Protein AF-0000000071011380 (afdb_homodimer)

InterPro domains:
  IPR033481 Cell fusion protein Dni1/Fig1 [PF12351] (85-267)
  IPR033481 Cell fusion protein Dni1/Fig1 [PTHR28092] (10-277)

Solvent-accessible surface area (backbone atoms only — not comparable to full-atom values): 27184 Å² total; per-residue (Å²): 117,67,64,65,55,49,47,67,62,51,52,58,53,60,52,39,51,55,49,43,38,50,42,44,50,48,22,42,48,31,47,49,52,44,45,54,6,8,30,76,52,95,74,28,56,65,25,18,43,37,34,42,26,57,38,84,52,87,57,70,57,75,91,46,73,26,50,56,25,60,63,44,33,57,53,45,36,59,58,40,38,48,89,58,26,38,51,36,32,32,31,22,16,73,54,15,29,29,38,30,33,66,87,64,53,71,50,48,38,70,44,51,41,59,54,33,46,51,56,61,66,54,50,62,91,62,58,53,58,34,37,30,27,79,22,54,57,35,44,40,43,47,45,38,70,71,62,54,72,63,65,41,47,55,49,17,43,52,32,38,49,53,22,40,54,44,51,68,65,44,55,54,79,38,75,39,67,42,94,86,66,48,70,40,72,48,69,53,70,55,53,67,64,51,52,49,50,28,33,53,26,22,43,49,18,20,51,33,30,41,53,34,42,52,51,48,52,48,38,30,51,31,40,28,54,44,47,24,54,68,33,47,42,32,32,44,47,42,60,27,60,55,31,49,50,30,41,54,50,22,28,49,35,30,42,50,46,23,51,52,43,49,51,51,54,52,50,53,55,51,52,53,56,62,68,74,102,120,67,63,65,57,49,49,67,63,51,54,58,51,60,53,38,50,54,49,43,40,49,41,45,50,49,22,43,49,31,48,50,52,45,45,56,6,8,29,75,52,94,73,28,56,65,24,16,43,35,34,42,25,58,38,84,52,86,57,70,58,76,90,45,74,26,50,54,26,62,63,43,33,58,53,46,36,57,57,39,38,48,89,52,27,31,51,36,32,32,31,22,16,73,53,15,30,29,39,28,32,65,87,64,53,72,51,48,38,69,45,51,42,60,55,32,46,52,56,61,66,53,52,62,64,67,57,52,57,30,28,31,25,80,22,53,57,35,45,39,44,48,46,38,69,71,62,53,72,64,64,40,46,56,50,16,43,51,32,37,48,52,22,42,54,43,52,68,62,43,55,55,80,40,75,38,65,41,97,85,64,48,69,39,73,50,69,53,69,53,55,68,66,51,52,50,49,26,33,53,26,22,43,50,17,21,50,33,31,42,52,34,44,52,51,48,51,48,38,30,51,29,41,28,53,44,48,24,54,70,34,49,42,33,31,44,49,42,61,28,60,54,32,49,52,31,40,54,50,21,29,51,34,28,43,48,44,23,50,53,44,49,50,50,54,52,52,52,55,51,51,52,56,62,69,75,102

Secondary structure (DSSP, 8-state):
-HHHHHHHHHHHHHHHHHHHHHHHHHHHHHHHHHHT-SSSSTTGGG--SEEEEE--S-------TT-S-THHHHHHHHHH-GGG-SEEEEEE-SS-EEEEETTS-EEEES-HHHHHHHHHHT--SS-HHHHSTT-HHHHHHHIIIII---HHHHHHHHHHHHHHHHHHTSPP-EEEE-TTS-EEEE-----HHHHHHHHHHHHHHHHHHHHHHHHHHHHHHHHHHHHHHHTTTSEEEEE-HHHHHHHHHHHHHHHHHHHHHHHHHHHHHHHHHHHH-/-HHHHHHHHHHHHHHHHHHHHHHHHHHHHHHHHHHT-SSSSTTGGG--SEEEEE--S-------TT-S-THHHHHHHHHH-GGG-SEEEEEE-SS-EEEEETTS-EEEES-HHHHHHHHHHT-TTS-HHHHSTT-HHHHHHHIIIII---HHHHHHHHHHHHHHHHHHTSPP-EEEE-TTS-EEEE-----HHHHHHHHHHHHHHHHHHHHHHHHHHHHHHHHHHHHHHHTTTSEEEEE-HHHHHHHHHHHHHHHHHHHHHHHHHHHHHHHHHHHH-

Sequence (554 aa):
MGIRSSLTRFVPFIAYHHILMGVCTVAIILLSVLLAGCTSSNGMNNIYLVSLKYRNASTSTPSDPSLINPSIAEKVYNLSQPRNTTIQEVRAGYMGLCLTRSDGAQFCSSNAAALASMVKDQGLQGSNDTADPLNLIWIAKNFKETIVFDGLIFIAVAVAFICFLALATFPGWHEEVDEDGSEREVKPFPSRRVSQAALGMSTLGFIFALISILWQHINSSAAGTMSESLTYGAIESHVGTAAMVLGWAAVVCLGVVALALLVMIMSISLLRQLTEEMGIRSSLTRFVPFIAYHHILMGVCTVAIILLSVLLAGCTSSNGMNNIYLVSLKYRNASTSTPSDPSLINPSIAEKVYNLSQPRNTTIQEVRAGYMGLCLTRSDGAQFCSSNAAALASMVKDQGLQGSNDTADPLNLIWIAKNFKETIVFDGLIFIAVAVAFICFLALATFPGWHEEVDEDGSEREVKPFPSRRVSQAALGMSTLGFIFALISILWQHINSSAAGTMSESLTYGAIESHVGTAAMVLGWAAVVCLGVVALALLVMIMSISLLRQLTEE

Radius of gyration: 30.61 Å; Cα contacts (8 Å, |Δi|>4): 986; chains: 2; bounding box: 74×85×57 Å

Organism: Aspergillus flavus (strain ATCC 200026 / FGSC A1120 / IAM 13836 / NRRL 3357 / JCM 12722 / SRRC 167) (NCBI:txid332952)

Nearest PDB structures (foldseek):
  4p79-assembly1_A  TM=5.965E-01  e=1.618E-02  Mus musculus
  8seo-assembly1_B  TM=4.512E-01  e=7.311E+00  Oryctolagus cuniculus
  8sez-assembly1_A  TM=2.999E-01  e=4.074E+00  Oryctolagus cuniculus
  8sew-assembly1_A  TM=3.075E-01  e=5.605E+00  Oryctolagus cuniculus
  8sev-assembly1_A  TM=5.786E-01  e=3.264E+00  Oryctolagus cuniculus

Structure (mmCIF, N/CA/C/O backbone):
data_AF-0000000071011380-model_v1
#
loop_
_entity.id
_entity.type
_entity.pdbx_description
1 polymer 'Ca2+ regulator and membrane fusion protein Fig1-domain-containing protein'
#
loop_
_atom_site.group_PDB
_atom_site.id
_atom_site.type_symbol
_atom_site.label_atom_id
_atom_site.label_alt_id
_atom_site.label_comp_id
_atom_site.label_asym_id
_atom_site.label_entity_id
_atom_site.label_seq_id
_atom_site.pdbx_PDB_ins_code
_atom_site.Cartn_x
_atom_site.Cartn_y
_atom_site.Cartn_z
_atom_site.occupancy
_atom_site.B_iso_or_equiv
_atom_site.auth_seq_id
_atom_site.auth_comp_id
_atom_site.auth_asym_id
_atom_site.auth_atom_id
_atom_site.pdbx_PDB_model_num
ATOM 1 N N . MET A 1 1 ? 37.75 38.375 27.641 1 34.12 1 MET A N 1
ATOM 2 C CA . MET A 1 1 ? 37.031 37.25 28.234 1 34.12 1 MET A CA 1
ATOM 3 C C . MET A 1 1 ? 35.594 37.156 27.672 1 34.12 1 MET A C 1
ATOM 5 O O . MET A 1 1 ? 34.938 36.156 27.844 1 34.12 1 MET A O 1
ATOM 9 N N . GLY A 1 2 ? 34.969 38.375 27.297 1 40.47 2 GLY A N 1
ATOM 10 C CA . GLY A 1 2 ? 33.594 38.438 26.797 1 40.47 2 GLY A CA 1
ATOM 11 C C . GLY A 1 2 ? 33.438 37.844 25.406 1 40.47 2 GLY A C 1
ATOM 12 O O . GLY A 1 2 ? 32.375 37.344 25.062 1 40.47 2 GLY A O 1
ATOM 13 N N . ILE A 1 3 ? 34.438 38.125 24.609 1 48.31 3 ILE A N 1
ATOM 14 C CA . ILE A 1 3 ? 34.344 37.688 23.219 1 48.31 3 ILE A CA 1
ATOM 15 C C . ILE A 1 3 ? 34.438 36.156 23.156 1 48.31 3 ILE A C 1
ATOM 17 O O . ILE A 1 3 ? 33.844 35.531 22.266 1 48.31 3 ILE A O 1
ATOM 21 N N . ARG A 1 4 ? 35.344 35.531 23.922 1 50.78 4 ARG A N 1
ATOM 22 C CA . ARG A 1 4 ? 35.469 34.094 23.922 1 50.78 4 ARG A CA 1
ATOM 23 C C . ARG A 1 4 ? 34.188 33.406 24.375 1 50.78 4 ARG A C 1
ATOM 25 O O . ARG A 1 4 ? 33.844 32.344 23.906 1 50.78 4 ARG A O 1
ATOM 32 N N . SER A 1 5 ? 33.469 34.031 25.312 1 46.94 5 SER A N 1
ATOM 33 C CA . SER A 1 5 ? 32.219 33.469 25.797 1 46.94 5 SER A CA 1
ATOM 34 C C . SER A 1 5 ? 31.109 33.594 24.75 1 46.94 5 SER A C 1
ATOM 36 O O . SER A 1 5 ? 30.25 32.688 24.641 1 46.94 5 SER A O 1
ATOM 38 N N . SER A 1 6 ? 31.109 34.656 24.031 1 41.19 6 SER A N 1
ATOM 39 C CA . SER A 1 6 ? 30.062 34.812 23.031 1 41.19 6 SER A CA 1
ATOM 40 C C . SER A 1 6 ? 30.328 33.938 21.812 1 41.19 6 SER A C 1
ATOM 42 O O . SER A 1 6 ? 29.391 33.438 21.188 1 41.19 6 SER 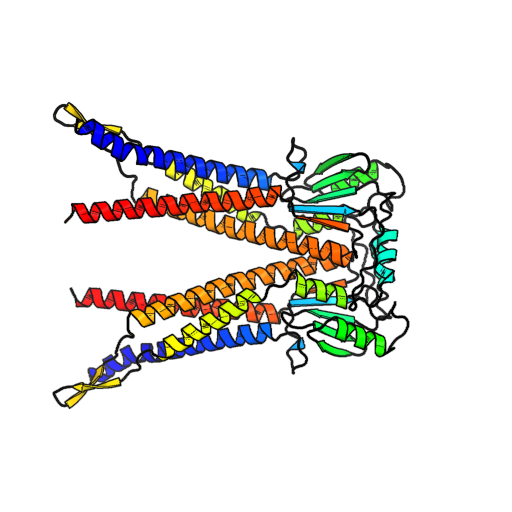A O 1
ATOM 44 N N . LEU A 1 7 ? 31.562 33.844 21.422 1 46 7 LEU A N 1
ATOM 45 C CA . LEU A 1 7 ? 31.906 32.969 20.312 1 46 7 LEU A CA 1
ATOM 46 C C . LEU A 1 7 ? 31.484 31.516 20.625 1 46 7 LEU A C 1
ATOM 48 O O . LEU A 1 7 ? 31.047 30.797 19.719 1 46 7 LEU A O 1
ATOM 52 N N . THR A 1 8 ? 31.844 31.094 21.812 1 48.5 8 THR A N 1
ATOM 53 C CA . THR A 1 8 ? 31.484 29.734 22.188 1 48.5 8 THR A CA 1
ATOM 54 C C . THR A 1 8 ? 29.969 29.531 22.125 1 48.5 8 THR A C 1
ATOM 56 O O . THR A 1 8 ? 29.484 28.406 22.062 1 48.5 8 THR A O 1
ATOM 59 N N . ARG A 1 9 ? 29.234 30.625 22.297 1 45.84 9 ARG A N 1
ATOM 60 C CA . ARG A 1 9 ? 27.797 30.438 22.281 1 45.84 9 ARG A CA 1
ATOM 61 C C . ARG A 1 9 ? 27.266 30.375 20.859 1 45.84 9 ARG A C 1
ATOM 63 O O . ARG A 1 9 ? 26.172 29.844 20.625 1 45.84 9 ARG A O 1
ATOM 70 N N . PHE A 1 10 ? 27.797 31.109 19.922 1 44.56 10 PHE A N 1
ATOM 71 C CA . PHE A 1 10 ? 27.266 31.203 18.562 1 44.56 10 PHE A CA 1
ATOM 72 C C . PHE A 1 10 ? 27.859 30.109 17.672 1 44.56 10 PHE A C 1
ATOM 74 O O . PHE A 1 10 ? 27.375 29.859 16.578 1 44.56 10 PHE A O 1
ATOM 81 N N . VAL A 1 11 ? 29.078 29.594 17.922 1 49.25 11 VAL A N 1
ATOM 82 C CA . VAL A 1 11 ? 29.766 28.469 17.281 1 49.25 11 VAL A CA 1
ATOM 83 C C . VAL A 1 11 ? 28.781 27.328 17.062 1 49.25 11 VAL A C 1
ATOM 85 O O . VAL A 1 11 ? 28.875 26.609 16.062 1 49.25 11 VAL A O 1
ATOM 88 N N . PRO A 1 12 ? 27.859 27.203 17.812 1 49.16 12 PRO A N 1
ATOM 89 C CA . PRO A 1 12 ? 26.984 26.047 17.609 1 49.16 12 PRO A CA 1
ATOM 90 C C . PRO A 1 12 ? 26.062 26.203 16.406 1 49.16 12 PRO A C 1
ATOM 92 O O . PRO A 1 12 ? 25.688 25.203 15.781 1 49.16 12 PRO A O 1
ATOM 95 N N . PHE A 1 13 ? 25.797 27.516 15.992 1 53 13 PHE A N 1
ATOM 96 C CA . PHE A 1 13 ? 24.859 27.609 14.891 1 53 13 PHE A CA 1
ATOM 97 C C . PHE A 1 13 ? 25.531 27.312 13.562 1 53 13 PHE A C 1
ATOM 99 O O . PHE A 1 13 ? 24.922 26.766 12.648 1 53 13 PHE A O 1
ATOM 106 N N . ILE A 1 14 ? 26.859 27.984 13.281 1 54.72 14 ILE A N 1
ATOM 107 C CA . ILE A 1 14 ? 27.594 27.688 12.062 1 54.72 14 ILE A CA 1
ATOM 108 C C . ILE A 1 14 ? 27.688 26.172 11.867 1 54.72 14 ILE A C 1
ATOM 110 O O . ILE A 1 14 ? 27.469 25.672 10.766 1 54.72 14 ILE A O 1
ATOM 114 N N . ALA A 1 15 ? 27.938 25.703 12.891 1 67.75 15 ALA A N 1
ATOM 115 C CA . ALA A 1 15 ? 28.078 24.25 12.914 1 67.75 15 ALA A CA 1
ATOM 116 C C . ALA A 1 15 ? 26.719 23.578 12.695 1 67.75 15 ALA A C 1
ATOM 118 O O . ALA A 1 15 ? 26.656 22.516 12.078 1 67.75 15 ALA A O 1
ATOM 119 N N . TYR A 1 16 ? 25.781 24.609 12.742 1 78.5 16 TYR A N 1
ATOM 120 C CA . TYR A 1 16 ? 24.453 24 12.719 1 78.5 16 TYR A CA 1
ATOM 121 C C . TYR A 1 16 ? 23.984 23.766 11.289 1 78.5 16 TYR A C 1
ATOM 123 O O . TYR A 1 16 ? 23.547 22.656 10.945 1 78.5 16 TYR A O 1
ATOM 131 N N . HIS A 1 17 ? 24.266 24.797 10.422 1 83.56 17 HIS A N 1
ATOM 132 C CA . HIS A 1 17 ? 23.75 24.609 9.07 1 83.56 17 HIS A CA 1
ATOM 133 C C . HIS A 1 17 ? 24.594 23.609 8.281 1 83.56 17 HIS A C 1
ATOM 135 O O . HIS A 1 17 ? 24.078 22.906 7.414 1 83.56 17 HIS A O 1
ATOM 141 N N . HIS A 1 18 ? 25.859 23.562 8.625 1 88.69 18 HIS A N 1
ATOM 142 C CA . HIS A 1 18 ? 26.688 22.562 7.957 1 88.69 18 HIS A CA 1
ATOM 143 C C . HIS A 1 18 ? 26.266 21.156 8.344 1 88.69 18 HIS A C 1
ATOM 145 O O . HIS A 1 18 ? 26.312 20.234 7.523 1 88.69 18 HIS A O 1
ATOM 151 N N . ILE A 1 19 ? 25.922 21.016 9.547 1 92.56 19 ILE A N 1
ATOM 152 C CA . ILE A 1 19 ? 25.422 19.719 9.992 1 92.56 19 ILE A CA 1
ATOM 153 C C . ILE A 1 19 ? 24.141 19.391 9.234 1 92.56 19 ILE A C 1
ATOM 155 O O . ILE A 1 19 ? 23.969 18.266 8.766 1 92.56 19 ILE A O 1
ATOM 159 N N . LEU A 1 20 ? 23.266 20.328 9.023 1 94.75 20 LEU A N 1
ATOM 160 C CA . LEU A 1 20 ? 22 20.109 8.312 1 94.75 20 LEU A CA 1
ATOM 161 C C . LEU A 1 20 ? 22.266 19.781 6.844 1 94.75 20 LEU A C 1
ATOM 163 O O . LEU A 1 20 ? 21.594 18.938 6.258 1 94.75 20 LEU A O 1
ATOM 167 N N . MET A 1 21 ? 23.172 20.469 6.312 1 95.69 21 MET A N 1
ATOM 168 C CA . MET A 1 21 ? 23.562 20.156 4.938 1 95.69 21 MET A CA 1
ATOM 169 C C . MET A 1 21 ? 24.062 18.719 4.816 1 95.69 21 MET A C 1
ATOM 171 O O . MET A 1 21 ? 23.734 18.031 3.852 1 95.69 21 MET A O 1
ATOM 175 N N . GLY A 1 22 ? 24.875 18.375 5.797 1 96.94 22 GLY A N 1
ATOM 176 C CA . GLY A 1 22 ? 25.359 17 5.809 1 96.94 22 GLY A CA 1
ATOM 177 C C . GLY A 1 22 ? 24.234 15.977 5.863 1 96.94 22 GLY A C 1
ATOM 178 O O . GLY A 1 22 ? 24.25 15 5.121 1 96.94 22 GLY A O 1
ATOM 179 N N . VAL A 1 23 ? 23.297 16.172 6.73 1 98 23 VAL A N 1
ATOM 180 C CA . VAL A 1 23 ? 22.172 15.25 6.875 1 98 23 VAL A CA 1
ATOM 181 C C . VAL A 1 23 ? 21.359 15.227 5.582 1 98 23 VAL A C 1
ATOM 183 O O . VAL A 1 23 ? 20.922 14.164 5.141 1 98 23 VAL A O 1
ATOM 186 N N . CYS A 1 24 ? 21.172 16.328 4.984 1 97.75 24 CYS A N 1
ATOM 187 C CA . CYS A 1 24 ? 20.484 16.422 3.707 1 97.75 24 CYS A CA 1
ATOM 188 C C . CYS A 1 24 ? 21.203 15.609 2.635 1 97.75 24 CYS A C 1
ATOM 190 O O . CYS A 1 24 ? 20.562 14.891 1.862 1 97.75 24 CYS A O 1
ATOM 192 N N . THR A 1 25 ? 22.469 15.812 2.6 1 98.19 25 THR A N 1
ATOM 193 C CA . THR A 1 25 ? 23.281 15.078 1.626 1 98.19 25 THR A CA 1
ATOM 194 C C . THR A 1 25 ? 23.141 13.57 1.834 1 98.19 25 THR A C 1
ATOM 196 O O . THR A 1 25 ? 23.016 12.82 0.868 1 98.19 25 THR A O 1
ATOM 199 N N . VAL A 1 26 ? 23.125 13.18 3.059 1 98.62 26 VAL A N 1
ATOM 200 C CA . VAL A 1 26 ? 22.969 11.766 3.367 1 98.62 26 VAL A CA 1
ATOM 201 C C . VAL A 1 26 ? 21.609 11.273 2.865 1 98.62 26 VAL A C 1
ATOM 203 O O . VAL A 1 26 ? 21.516 10.211 2.244 1 98.62 26 VAL A O 1
ATOM 206 N N . ALA A 1 27 ? 20.578 12 3.096 1 98.81 27 ALA A N 1
ATOM 207 C CA . ALA A 1 27 ? 19.25 11.617 2.637 1 98.81 27 ALA A CA 1
ATOM 208 C C . ALA A 1 27 ? 19.203 11.477 1.117 1 98.81 27 ALA A C 1
ATOM 210 O O . ALA A 1 27 ? 18.641 10.516 0.593 1 98.81 27 ALA A O 1
ATOM 211 N N . ILE A 1 28 ? 19.844 12.391 0.446 1 98.81 28 ILE A N 1
ATOM 212 C CA . ILE A 1 28 ? 19.875 12.375 -1.012 1 98.81 28 ILE A CA 1
ATOM 213 C C . ILE A 1 28 ? 20.609 11.125 -1.493 1 98.81 28 ILE A C 1
ATOM 215 O O . ILE A 1 28 ? 20.141 10.438 -2.41 1 98.81 28 ILE A O 1
ATOM 219 N N . ILE A 1 29 ? 21.672 10.844 -0.841 1 98.62 29 ILE A N 1
ATOM 220 C CA . ILE A 1 29 ? 22.469 9.672 -1.221 1 98.62 29 ILE A CA 1
ATOM 221 C C . ILE A 1 29 ? 21.656 8.406 -0.963 1 98.62 29 ILE A C 1
ATOM 223 O O . ILE A 1 29 ? 21.609 7.516 -1.815 1 98.62 29 ILE A O 1
ATOM 227 N N . LEU A 1 30 ? 21.047 8.297 0.176 1 98.75 30 LEU A N 1
ATOM 228 C CA . LEU A 1 30 ? 20.266 7.117 0.527 1 98.75 30 LEU A CA 1
ATOM 229 C C . LEU A 1 30 ? 19.156 6.875 -0.49 1 98.75 30 LEU A C 1
ATOM 231 O O . LEU A 1 30 ? 18.984 5.754 -0.971 1 98.75 30 LEU A O 1
ATOM 235 N N . LEU A 1 31 ? 18.438 7.898 -0.883 1 98.75 31 LEU A N 1
ATOM 236 C CA . LEU A 1 31 ? 17.344 7.758 -1.839 1 98.75 31 LEU A CA 1
ATOM 237 C C . LEU A 1 31 ? 17.875 7.434 -3.23 1 98.75 31 LEU A C 1
ATOM 239 O O . LEU A 1 31 ? 17.266 6.66 -3.969 1 98.75 31 LEU A O 1
ATOM 243 N N . SER A 1 32 ? 19.031 8.023 -3.574 1 98 32 SER A N 1
ATOM 244 C CA . SER A 1 32 ? 19.609 7.758 -4.883 1 98 32 SER A CA 1
ATOM 245 C C . SER A 1 32 ? 20.094 6.316 -4.988 1 98 32 SER A C 1
ATOM 247 O O . SER A 1 32 ? 19.922 5.668 -6.023 1 98 32 SER A O 1
ATOM 249 N N . VAL A 1 33 ? 20.734 5.848 -3.953 1 97.31 33 VAL A N 1
ATOM 250 C CA . VAL A 1 33 ? 21.188 4.461 -3.918 1 97.31 33 VAL A CA 1
ATOM 251 C C . VAL A 1 33 ? 19.984 3.521 -3.947 1 97.31 33 VAL A C 1
ATOM 253 O O . VAL A 1 33 ? 20.016 2.488 -4.625 1 97.31 33 VAL A O 1
ATOM 256 N N . LEU A 1 34 ? 18.922 3.844 -3.232 1 98.12 34 LEU A N 1
ATOM 257 C CA . LEU A 1 34 ? 17.688 3.059 -3.252 1 98.12 34 LEU A CA 1
ATOM 258 C C . LEU A 1 34 ? 17.125 2.955 -4.668 1 98.12 34 LEU A C 1
ATOM 260 O O . LEU A 1 34 ? 16.766 1.868 -5.117 1 98.12 34 LEU A O 1
ATOM 264 N N . LEU A 1 35 ? 17.125 4.062 -5.422 1 97.25 35 LEU A N 1
ATOM 265 C CA . LEU A 1 35 ? 16.625 4.102 -6.789 1 97.25 35 LEU A CA 1
ATOM 266 C C . LEU A 1 35 ? 17.484 3.244 -7.711 1 97.25 35 LEU A C 1
ATOM 268 O O . LEU A 1 35 ? 16.969 2.561 -8.594 1 9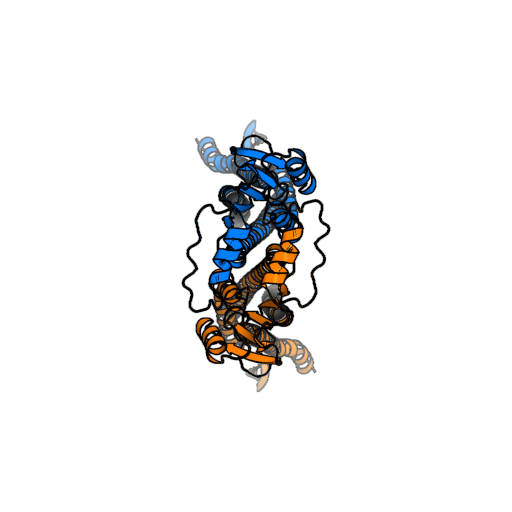7.25 35 LEU A O 1
ATOM 272 N N . ALA A 1 36 ? 18.75 3.266 -7.445 1 95.38 36 ALA A N 1
ATOM 273 C CA . ALA A 1 36 ? 19.703 2.582 -8.312 1 95.38 36 ALA A CA 1
ATOM 274 C C . ALA A 1 36 ? 19.844 1.111 -7.93 1 95.38 36 ALA A C 1
ATOM 276 O O . ALA A 1 36 ? 20.688 0.396 -8.477 1 95.38 36 ALA A O 1
ATOM 277 N N . GLY A 1 37 ? 19.047 0.656 -6.988 1 95.44 37 GLY A N 1
ATOM 278 C CA . GLY A 1 37 ? 19.172 -0.726 -6.555 1 95.44 37 GLY A CA 1
ATOM 279 C C . GLY A 1 37 ? 18.828 -1.726 -7.641 1 95.44 37 GLY A C 1
ATOM 280 O O . GLY A 1 37 ? 18.203 -1.367 -8.648 1 95.44 37 GLY A O 1
ATOM 281 N N . CYS A 1 38 ? 19.297 -2.965 -7.383 1 95.31 38 CYS A N 1
ATOM 282 C CA . CYS A 1 38 ? 19.031 -4.109 -8.25 1 95.31 38 CYS A CA 1
ATOM 283 C C . CYS A 1 38 ? 19.672 -3.906 -9.625 1 95.31 38 CYS A C 1
ATOM 285 O O . CYS A 1 38 ? 19 -4.059 -10.648 1 95.31 38 CYS A O 1
ATOM 287 N N . THR A 1 39 ? 20.938 -3.414 -9.633 1 93.19 39 THR A N 1
ATOM 288 C CA . THR A 1 39 ? 21.766 -3.254 -10.828 1 93.19 39 THR A CA 1
ATOM 289 C C . THR A 1 39 ? 23.062 -4.059 -10.703 1 93.19 39 THR A C 1
ATOM 291 O O . THR A 1 39 ? 23.328 -4.648 -9.656 1 93.19 39 THR A O 1
ATOM 294 N N . SER A 1 40 ? 23.797 -4.117 -11.852 1 88.81 40 SER A N 1
ATOM 295 C CA . SER A 1 40 ? 24.984 -4.977 -11.945 1 88.81 40 SER A CA 1
ATOM 296 C C . SER A 1 40 ? 26.156 -4.383 -11.18 1 88.81 40 SER A C 1
ATOM 298 O O . SER A 1 40 ? 27.141 -5.074 -10.898 1 88.81 40 SER A O 1
ATOM 300 N N . SER A 1 41 ? 26.047 -3.256 -10.711 1 82.31 41 SER A N 1
ATOM 301 C CA . SER A 1 41 ? 27.156 -2.639 -9.992 1 82.31 41 SER A CA 1
ATOM 302 C C . SER A 1 41 ? 27.344 -3.275 -8.617 1 82.31 41 SER A C 1
ATOM 304 O O . SER A 1 41 ? 26.406 -3.803 -8.039 1 82.31 41 SER A O 1
ATOM 306 N N . ASN A 1 42 ? 28.688 -3.17 -8.219 1 77.88 42 ASN A N 1
ATOM 307 C CA . ASN A 1 42 ? 29.141 -3.918 -7.043 1 77.88 42 ASN A CA 1
ATOM 308 C C . ASN A 1 42 ? 28.281 -3.607 -5.82 1 77.88 42 ASN A C 1
ATOM 310 O O . ASN A 1 42 ? 28.312 -2.486 -5.309 1 77.88 42 ASN A O 1
ATOM 314 N N . GLY A 1 43 ? 27.531 -4.676 -5.422 1 82.88 43 GLY A N 1
ATOM 315 C CA . GLY A 1 43 ? 26.75 -4.723 -4.188 1 82.88 43 GLY A CA 1
ATOM 316 C C . GLY A 1 43 ? 25.344 -4.18 -4.34 1 82.88 43 GLY A C 1
ATOM 317 O O . GLY A 1 43 ? 24.5 -4.379 -3.463 1 82.88 43 GLY A O 1
ATOM 318 N N . MET A 1 44 ? 25.016 -3.646 -5.473 1 92.62 44 MET A N 1
ATOM 319 C CA . MET A 1 44 ? 23.734 -2.99 -5.648 1 92.62 44 MET A CA 1
ATOM 320 C C . MET A 1 44 ? 22.625 -4.016 -5.879 1 92.62 44 MET A C 1
ATOM 322 O O . MET A 1 44 ? 21.438 -3.707 -5.719 1 92.62 44 MET A O 1
ATOM 326 N N . ASN A 1 45 ? 23.016 -5.215 -6.23 1 93.44 45 ASN A N 1
ATOM 327 C CA . ASN A 1 45 ? 22.016 -6.246 -6.512 1 93.44 45 ASN A CA 1
ATOM 328 C C . ASN A 1 45 ? 21.344 -6.738 -5.234 1 93.44 45 ASN A C 1
ATOM 330 O O . ASN A 1 45 ? 20.328 -7.426 -5.293 1 93.44 45 ASN A O 1
ATOM 334 N N . ASN A 1 46 ? 21.891 -6.309 -4.074 1 94.5 46 ASN A N 1
ATOM 335 C CA . ASN A 1 46 ? 21.281 -6.672 -2.795 1 94.5 46 ASN A CA 1
ATOM 336 C C . ASN A 1 46 ? 20.25 -5.648 -2.352 1 94.5 46 ASN A C 1
ATOM 338 O O . ASN A 1 46 ? 19.547 -5.855 -1.353 1 94.5 46 ASN A O 1
ATOM 342 N N . ILE A 1 47 ? 20.109 -4.602 -3.049 1 97.81 47 ILE A N 1
ATOM 343 C CA . ILE A 1 47 ? 19.078 -3.594 -2.799 1 97.81 47 ILE A CA 1
ATOM 344 C C . ILE A 1 47 ? 17.891 -3.824 -3.727 1 97.81 47 ILE A C 1
ATOM 346 O O . ILE A 1 47 ? 17.891 -3.379 -4.875 1 97.81 47 ILE A O 1
ATOM 350 N N . TYR A 1 48 ? 16.984 -4.562 -3.254 1 98.12 48 TYR A N 1
ATOM 351 C CA . TYR A 1 48 ? 15.789 -4.895 -4.016 1 98.12 48 TYR A CA 1
ATOM 352 C C . TYR A 1 48 ? 14.539 -4.676 -3.18 1 98.12 48 TYR A C 1
ATOM 354 O O . TYR A 1 48 ? 14.609 -4.586 -1.951 1 98.12 48 TYR A O 1
ATOM 362 N N . LEU A 1 49 ? 13.43 -4.484 -3.801 1 98.56 49 LEU A N 1
ATOM 363 C CA . LEU A 1 49 ? 12.148 -4.277 -3.133 1 98.56 49 LEU A CA 1
ATOM 364 C C . LEU A 1 49 ? 11.5 -5.613 -2.785 1 98.56 49 LEU A C 1
ATOM 366 O O . LEU A 1 49 ? 11.008 -5.797 -1.667 1 98.56 49 LEU A O 1
ATOM 370 N N . VAL A 1 50 ? 11.484 -6.559 -3.758 1 98.56 50 VAL A N 1
ATOM 371 C CA . VAL A 1 50 ? 10.938 -7.895 -3.553 1 98.56 50 VAL A CA 1
ATOM 372 C C . VAL A 1 50 ? 11.836 -8.938 -4.227 1 98.56 50 VAL A C 1
ATOM 374 O O . VAL A 1 50 ? 12.414 -8.672 -5.281 1 98.56 50 VAL A O 1
ATOM 377 N N . SER A 1 51 ? 11.969 -10.023 -3.602 1 98.31 51 SER A N 1
ATOM 378 C CA . SER A 1 51 ? 12.641 -11.188 -4.164 1 98.31 51 SER A CA 1
ATOM 379 C C . SER A 1 51 ? 11.688 -12.375 -4.285 1 98.31 51 SER A C 1
ATOM 381 O O . SER A 1 51 ? 10.906 -12.641 -3.375 1 98.31 51 SER A O 1
ATOM 383 N N . LEU A 1 52 ? 11.688 -12.992 -5.379 1 97.75 52 LEU A N 1
ATOM 384 C CA . LEU A 1 52 ? 10.93 -14.211 -5.645 1 97.75 52 LEU A CA 1
ATOM 385 C C . LEU A 1 52 ? 11.859 -15.391 -5.887 1 97.75 52 LEU A C 1
ATOM 387 O O . LEU A 1 52 ? 12.695 -15.352 -6.793 1 97.75 52 LEU A O 1
ATOM 391 N N . LYS A 1 53 ? 11.703 -16.359 -5.133 1 96.19 53 LYS A N 1
ATOM 392 C CA . LYS A 1 53 ? 12.602 -17.516 -5.195 1 96.19 53 LYS A CA 1
ATOM 393 C 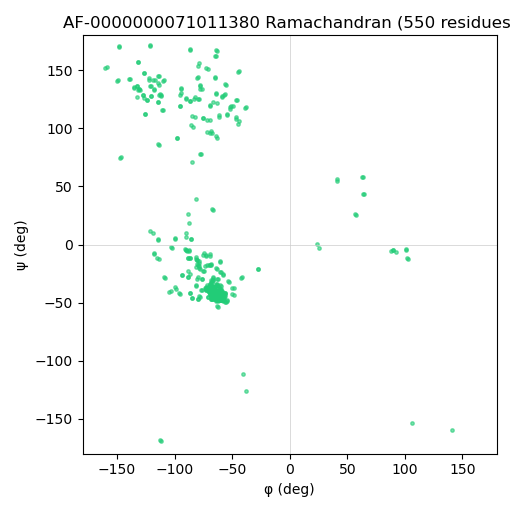C . LYS A 1 53 ? 11.812 -18.812 -5.25 1 96.19 53 LYS A C 1
ATOM 395 O O . LYS A 1 53 ? 10.828 -18.984 -4.52 1 96.19 53 LYS A O 1
ATOM 400 N N . TYR A 1 54 ? 12.25 -19.688 -6.203 1 93.94 54 TYR A N 1
ATOM 401 C CA . TYR A 1 54 ? 11.68 -21.016 -6.191 1 93.94 54 TYR A CA 1
ATOM 402 C C . TYR A 1 54 ? 12.039 -21.766 -4.906 1 93.94 54 TYR A C 1
ATOM 404 O O . TYR A 1 54 ? 13.203 -21.781 -4.504 1 93.94 54 TYR A O 1
ATOM 412 N N . ARG A 1 55 ? 11.062 -22.312 -4.258 1 90.06 55 ARG A N 1
ATOM 413 C CA . ARG A 1 55 ? 11.297 -23.078 -3.031 1 90.06 55 ARG A CA 1
ATOM 414 C C . ARG A 1 55 ? 11.625 -24.531 -3.34 1 90.06 55 ARG A C 1
ATOM 416 O O . ARG A 1 55 ? 10.867 -25.203 -4.031 1 90.06 55 ARG A O 1
ATOM 423 N N . ASN A 1 56 ? 12.82 -25.062 -2.869 1 79.75 56 ASN A N 1
ATOM 424 C CA . ASN A 1 56 ? 13.242 -26.453 -3.102 1 79.75 56 ASN A CA 1
ATOM 425 C C . ASN A 1 56 ? 12.719 -27.375 -2.014 1 79.75 56 ASN A C 1
ATOM 427 O O . ASN A 1 56 ? 13.414 -28.328 -1.62 1 79.75 56 ASN A O 1
ATOM 431 N N . ALA A 1 57 ? 11.688 -27.125 -1.365 1 66.31 57 ALA A N 1
ATOM 432 C CA . ALA A 1 57 ? 11.141 -28.047 -0.375 1 66.31 57 ALA A CA 1
ATOM 433 C C . ALA A 1 57 ? 9.641 -28.234 -0.566 1 66.31 57 ALA A C 1
ATOM 435 O O . ALA A 1 57 ? 8.922 -27.281 -0.875 1 66.31 57 ALA A O 1
ATOM 436 N N . SER A 1 58 ? 9.484 -29.562 -0.649 1 62.53 58 SER A N 1
ATOM 437 C CA . SER A 1 58 ? 8.07 -29.891 -0.795 1 62.53 58 SER A CA 1
ATOM 438 C C . SER A 1 58 ? 7.219 -29.125 0.213 1 62.53 58 SER A C 1
ATOM 440 O O . SER A 1 58 ? 7.59 -29 1.383 1 62.53 58 SER A O 1
ATOM 442 N N . THR A 1 59 ? 6.477 -28.219 -0.261 1 60.19 59 THR A N 1
ATOM 443 C CA . THR A 1 59 ? 5.613 -27.438 0.615 1 60.19 59 THR A CA 1
ATOM 444 C C . THR A 1 59 ? 4.59 -28.344 1.31 1 60.19 59 THR A C 1
ATOM 446 O O . THR A 1 59 ? 3.969 -29.188 0.672 1 60.19 59 THR A O 1
ATOM 449 N N . SER A 1 60 ? 4.781 -28.469 2.574 1 59.28 60 SER A N 1
ATOM 450 C CA . SER A 1 60 ? 3.684 -29.094 3.307 1 59.28 60 SER A CA 1
ATOM 451 C C . SER A 1 60 ? 2.352 -28.422 2.984 1 59.28 60 SER A C 1
ATOM 453 O O . SER A 1 60 ? 2.289 -27.203 2.812 1 59.28 60 SER A O 1
ATOM 455 N N . THR A 1 61 ? 1.477 -29.188 2.453 1 65.62 61 THR A N 1
ATOM 456 C CA . THR A 1 61 ? 0.114 -28.688 2.283 1 65.62 61 THR A CA 1
ATOM 457 C C . THR A 1 61 ? -0.308 -27.844 3.48 1 65.62 61 THR A C 1
ATOM 459 O O . THR A 1 61 ? -0.253 -28.312 4.625 1 65.62 61 THR A O 1
ATOM 462 N N . PRO A 1 62 ? -0.551 -26.656 3.174 1 70.81 62 PRO A N 1
ATOM 463 C CA . PRO A 1 62 ? -1.05 -25.875 4.301 1 70.81 62 PRO A CA 1
ATOM 464 C C . PRO A 1 62 ? -2.236 -26.531 5.004 1 70.81 62 PRO A C 1
ATOM 466 O O . PRO A 1 62 ? -3.107 -27.109 4.344 1 70.81 62 PRO A O 1
ATOM 469 N N . SER A 1 63 ? -2.029 -26.828 6.207 1 80.38 63 SER A N 1
ATOM 470 C CA . SER A 1 63 ? -3.148 -27.344 6.992 1 80.38 63 SER A CA 1
ATOM 471 C C . SER A 1 63 ? -4.078 -26.219 7.434 1 80.38 63 SER A C 1
ATOM 473 O O . SER A 1 63 ? -3.906 -25.656 8.516 1 80.38 63 SER A O 1
ATOM 475 N N . ASP A 1 64 ? -4.898 -25.781 6.496 1 89.12 64 ASP A N 1
ATOM 476 C CA . ASP A 1 64 ? -5.852 -24.703 6.754 1 89.12 64 ASP A CA 1
ATOM 477 C C . ASP A 1 64 ? -7.277 -25.156 6.441 1 89.12 64 ASP A C 1
ATOM 479 O O . ASP A 1 64 ? -7.555 -25.656 5.352 1 89.12 64 ASP A O 1
ATOM 483 N N . PRO A 1 65 ? -8.109 -25.016 7.43 1 90.56 65 PRO A N 1
ATOM 484 C CA . PRO A 1 65 ? -9.492 -25.469 7.23 1 90.56 65 PRO A CA 1
ATOM 485 C C . PRO A 1 65 ? -10.195 -24.734 6.09 1 90.56 65 PRO A C 1
ATOM 487 O O . PRO A 1 65 ? -11.227 -25.203 5.602 1 90.56 65 PRO A O 1
ATOM 490 N N . SER A 1 66 ? -9.648 -23.641 5.648 1 92.38 66 SER A N 1
ATOM 491 C CA . SER A 1 66 ? -10.297 -22.891 4.578 1 92.38 66 SER A CA 1
ATOM 492 C C . SER A 1 66 ? -9.859 -23.406 3.207 1 92.38 66 SER A C 1
ATOM 494 O O . SER A 1 66 ? -10.391 -22.969 2.184 1 92.38 66 SER A O 1
ATOM 496 N N . LEU A 1 67 ? -8.93 -24.312 3.23 1 90.5 67 LEU A N 1
ATOM 497 C CA . LEU A 1 67 ? -8.5 -24.938 1.986 1 90.5 67 LEU A CA 1
ATOM 498 C C . LEU A 1 67 ? -9.484 -26.016 1.543 1 90.5 67 LEU A C 1
ATOM 500 O O . LEU A 1 67 ? -9.758 -26.953 2.291 1 90.5 67 LEU A O 1
ATOM 504 N N . ILE A 1 68 ? -9.938 -25.891 0.388 1 89.12 68 ILE A N 1
ATOM 505 C CA . ILE A 1 68 ? -10.898 -26.859 -0.126 1 89.12 68 ILE A CA 1
ATOM 506 C C . ILE A 1 68 ? -10.164 -27.922 -0.946 1 89.12 68 ILE A C 1
ATOM 508 O O . ILE A 1 68 ? -10.469 -29.109 -0.846 1 89.12 68 ILE A O 1
ATOM 512 N N . ASN A 1 69 ? -9.188 -27.484 -1.771 1 89.06 69 ASN A N 1
ATOM 513 C CA . ASN A 1 69 ? -8.398 -28.375 -2.615 1 89.06 69 ASN A CA 1
ATOM 514 C C . ASN A 1 69 ? -6.934 -28.391 -2.186 1 89.06 69 ASN A C 1
ATOM 516 O O . ASN A 1 69 ? -6.105 -27.672 -2.75 1 89.06 69 ASN A O 1
ATOM 520 N N . PRO A 1 70 ? -6.57 -29.219 -1.237 1 85.44 70 PRO A N 1
ATOM 521 C CA . PRO A 1 70 ? -5.191 -29.234 -0.741 1 85.44 70 PRO A CA 1
ATOM 522 C C . PRO A 1 70 ? -4.199 -29.766 -1.772 1 85.44 70 PRO A C 1
ATOM 524 O O . PRO A 1 70 ? -2.996 -29.516 -1.658 1 85.44 70 PRO A O 1
ATOM 527 N N . SER A 1 71 ? -4.633 -30.453 -2.826 1 86.75 71 SER A N 1
ATOM 528 C CA . SER A 1 71 ? -3.744 -31.094 -3.799 1 86.75 71 SER A CA 1
ATOM 529 C C . SER A 1 71 ? -3.086 -30.047 -4.699 1 86.75 71 SER A C 1
ATOM 531 O O . SER A 1 71 ? -2.08 -30.328 -5.352 1 86.75 71 SER A O 1
ATOM 533 N N . ILE A 1 72 ? -3.684 -28.906 -4.695 1 89.5 72 ILE A N 1
ATOM 534 C CA . ILE A 1 72 ? -3.201 -27.875 -5.609 1 89.5 72 ILE A CA 1
ATOM 535 C C . ILE A 1 72 ? -1.767 -27.5 -5.25 1 89.5 72 ILE A C 1
ATOM 537 O O . ILE A 1 72 ? -0.959 -27.188 -6.129 1 89.5 72 ILE A O 1
ATOM 541 N N . ALA A 1 73 ? -1.423 -27.484 -4 1 88.38 73 ALA A N 1
ATOM 542 C CA . ALA A 1 73 ? -0.074 -27.141 -3.566 1 88.38 73 ALA A CA 1
ATOM 543 C C . ALA A 1 73 ? 0.967 -28.047 -4.203 1 88.38 73 ALA A C 1
ATOM 545 O O . ALA A 1 73 ? 1.981 -27.578 -4.723 1 88.38 73 ALA A O 1
ATOM 546 N N . GLU A 1 74 ? 0.659 -29.312 -4.188 1 87.94 74 GLU A N 1
ATOM 547 C CA . GLU A 1 74 ? 1.569 -30.281 -4.789 1 87.94 74 GLU A CA 1
ATOM 548 C C . GLU A 1 74 ? 1.624 -30.109 -6.305 1 87.94 74 GLU A C 1
ATOM 550 O O . GLU A 1 74 ? 2.691 -30.234 -6.91 1 87.94 74 GLU A O 1
ATOM 555 N N . LYS A 1 75 ? 0.524 -29.891 -6.91 1 88.69 75 LYS A N 1
ATOM 556 C CA . LYS A 1 75 ? 0.474 -29.719 -8.359 1 88.69 75 LYS A CA 1
ATOM 557 C C . LYS A 1 75 ? 1.302 -28.516 -8.805 1 88.69 75 LYS A C 1
ATOM 559 O O . LYS A 1 75 ? 2.074 -28.609 -9.758 1 88.69 75 LYS A O 1
ATOM 564 N N . VAL A 1 76 ? 1.16 -27.438 -8.094 1 89.12 76 VAL A N 1
ATOM 565 C CA . VAL A 1 76 ? 1.904 -26.234 -8.445 1 89.12 76 VAL A CA 1
ATOM 566 C C . VAL A 1 76 ? 3.389 -26.438 -8.148 1 89.12 76 VAL A C 1
ATOM 568 O O . VAL A 1 76 ? 4.246 -26.016 -8.922 1 89.12 76 VAL A O 1
ATOM 571 N N . TYR A 1 77 ? 3.664 -27.062 -7.039 1 88.5 77 TYR A N 1
ATOM 572 C CA . TYR A 1 77 ? 5.051 -27.375 -6.715 1 88.5 77 TYR A CA 1
ATOM 573 C C . TYR A 1 77 ? 5.691 -28.203 -7.82 1 88.5 77 TYR A C 1
ATOM 575 O O . TYR A 1 77 ? 6.824 -27.938 -8.227 1 88.5 77 TYR A O 1
ATOM 583 N N . ASN A 1 78 ? 4.945 -29.141 -8.328 1 87.56 78 ASN A N 1
ATOM 584 C CA . ASN A 1 78 ? 5.453 -29.984 -9.398 1 87.56 78 ASN A CA 1
ATOM 585 C C . ASN A 1 78 ? 5.629 -29.203 -10.695 1 87.56 78 ASN A C 1
ATOM 587 O O . ASN A 1 78 ? 6.574 -29.438 -11.445 1 87.56 78 ASN A O 1
ATOM 591 N N . LEU A 1 79 ? 4.785 -28.297 -10.906 1 86.62 79 LEU A N 1
ATOM 592 C CA . LEU A 1 79 ? 4.918 -27.438 -12.086 1 86.62 79 LEU A CA 1
ATOM 593 C C . LEU A 1 79 ? 6.168 -26.562 -11.984 1 86.62 79 LEU A C 1
ATOM 595 O O . LEU A 1 79 ? 6.766 -26.219 -13.008 1 86.62 79 LEU A O 1
ATOM 599 N N . SER A 1 80 ? 6.59 -26.25 -10.797 1 84.88 80 SER A N 1
ATOM 600 C CA . SER A 1 80 ? 7.719 -25.344 -10.586 1 84.88 80 SER A CA 1
ATOM 601 C C . SER A 1 80 ? 9.047 -26.062 -10.797 1 84.88 80 SER A C 1
ATOM 603 O O . SER A 1 80 ? 10.078 -25.422 -11 1 84.88 80 SER A O 1
ATOM 605 N N . GLN A 1 81 ? 9.055 -27.344 -10.719 1 79.69 81 GLN A N 1
ATOM 606 C CA . GLN A 1 81 ? 10.258 -28.141 -10.938 1 79.69 81 GLN A CA 1
ATOM 607 C C . GLN A 1 81 ? 11.477 -27.484 -10.297 1 79.69 81 GLN A C 1
ATOM 609 O O . GLN A 1 81 ? 12.5 -27.297 -10.953 1 79.69 81 GLN A O 1
ATOM 614 N N . PRO A 1 82 ? 11.406 -27.234 -9.055 1 74.56 82 PRO A N 1
ATOM 615 C CA . PRO A 1 82 ? 12.438 -26.391 -8.461 1 74.56 82 PRO A CA 1
ATOM 616 C C . PRO A 1 82 ? 13.836 -26.984 -8.586 1 74.56 82 PRO A C 1
ATOM 618 O O . PRO A 1 82 ? 14.828 -26.25 -8.57 1 74.56 82 PRO A O 1
ATOM 621 N N . ARG A 1 83 ? 14.008 -28.25 -8.742 1 78.06 83 ARG A N 1
ATOM 622 C CA . ARG A 1 83 ? 15.312 -28.891 -8.82 1 78.06 83 ARG A CA 1
ATOM 623 C C . ARG A 1 83 ? 15.898 -28.781 -10.227 1 78.06 83 ARG A C 1
ATOM 625 O O . ARG A 1 83 ? 17.094 -28.984 -10.422 1 78.06 83 ARG A O 1
ATOM 632 N N . ASN A 1 84 ? 15.078 -28.391 -11.117 1 78.75 84 ASN A N 1
ATOM 633 C CA . ASN A 1 84 ? 15.531 -28.406 -12.508 1 78.75 84 ASN A CA 1
ATOM 634 C C . ASN A 1 84 ? 15.516 -27 -13.117 1 78.75 84 ASN A C 1
ATOM 636 O O . ASN A 1 84 ? 15.773 -26.844 -14.305 1 78.75 84 ASN A O 1
ATOM 640 N N . THR A 1 85 ? 15.297 -26.078 -12.211 1 83.12 85 THR A N 1
ATOM 641 C CA . THR A 1 85 ? 15.18 -24.734 -12.742 1 83.12 85 THR A CA 1
ATOM 642 C C . THR A 1 85 ? 16.547 -24.141 -13.031 1 83.12 85 THR A C 1
ATOM 644 O O . THR A 1 85 ? 17.516 -24.391 -12.305 1 83.12 85 THR A O 1
ATOM 647 N N . THR A 1 86 ? 16.641 -23.375 -14.07 1 85.31 86 THR A N 1
ATOM 648 C CA . THR A 1 86 ? 17.828 -22.578 -14.359 1 85.31 86 THR A CA 1
ATOM 649 C C . THR A 1 86 ? 17.844 -21.312 -13.5 1 85.31 86 THR A C 1
ATOM 651 O O . THR A 1 86 ? 18.891 -20.922 -12.984 1 85.31 86 THR A O 1
ATOM 654 N N . ILE A 1 87 ? 16.688 -20.703 -13.43 1 90.69 87 ILE A N 1
ATOM 655 C CA . ILE A 1 87 ? 16.516 -19.516 -12.609 1 90.69 87 ILE A CA 1
ATOM 656 C C . ILE A 1 87 ? 16.094 -19.906 -11.195 1 90.69 87 ILE A C 1
ATOM 658 O O . ILE A 1 87 ? 15.109 -20.641 -11.023 1 90.69 87 ILE A O 1
ATOM 662 N N . GLN A 1 88 ? 16.812 -19.469 -10.234 1 93.25 88 GLN A N 1
ATOM 663 C CA . GLN A 1 88 ? 16.484 -19.781 -8.852 1 93.25 88 GLN A CA 1
ATOM 664 C C . GLN A 1 88 ? 15.727 -18.625 -8.188 1 93.25 88 GLN A C 1
ATOM 666 O O . GLN A 1 88 ? 14.812 -18.844 -7.395 1 93.25 88 GLN A O 1
ATOM 671 N N . GLU A 1 89 ? 16.109 -17.422 -8.508 1 96.25 89 GLU A N 1
ATOM 672 C CA . GLU A 1 89 ? 15.578 -16.234 -7.844 1 96.25 89 GLU A CA 1
ATOM 673 C C . GLU A 1 89 ? 15.555 -15.039 -8.789 1 96.25 89 GLU A C 1
ATOM 675 O O . GLU A 1 89 ? 16.453 -14.875 -9.609 1 96.25 89 GLU A O 1
ATOM 680 N N . VAL A 1 90 ? 14.539 -14.273 -8.695 1 97.69 90 VAL A N 1
ATOM 681 C CA . VAL A 1 90 ? 14.469 -12.992 -9.391 1 97.69 90 VAL A CA 1
ATOM 682 C C . VAL A 1 90 ? 14.125 -11.883 -8.406 1 97.69 90 VAL A C 1
ATOM 684 O O . VAL A 1 90 ? 13.18 -12.008 -7.625 1 97.69 90 VAL A O 1
ATOM 687 N N . ARG A 1 91 ? 14.898 -10.859 -8.414 1 98.12 91 ARG A N 1
ATOM 688 C CA . ARG A 1 91 ? 14.719 -9.68 -7.57 1 98.12 91 ARG A CA 1
ATOM 689 C C . ARG A 1 91 ? 14.281 -8.477 -8.391 1 98.12 91 ARG A C 1
ATOM 691 O O . ARG A 1 91 ? 14.742 -8.289 -9.523 1 98.12 91 ARG A O 1
ATOM 698 N N . ALA A 1 92 ? 13.422 -7.742 -7.816 1 98.38 92 ALA A N 1
ATOM 699 C CA . ALA A 1 92 ? 12.953 -6.527 -8.477 1 98.38 92 ALA A CA 1
ATOM 700 C C . ALA A 1 92 ? 13.242 -5.293 -7.629 1 98.38 92 ALA A C 1
ATOM 702 O O . ALA A 1 92 ? 12.961 -5.273 -6.43 1 98.38 92 ALA A O 1
ATOM 703 N N . GLY A 1 93 ? 13.867 -4.312 -8.188 1 97.81 93 GLY A N 1
ATOM 704 C CA . GLY A 1 93 ? 14.07 -2.996 -7.605 1 97.81 93 GLY A CA 1
ATOM 705 C C . GLY A 1 93 ? 13.312 -1.902 -8.328 1 97.81 93 GLY A C 1
ATOM 706 O O . GLY A 1 93 ? 12.375 -2.184 -9.086 1 97.81 93 GLY A O 1
ATOM 707 N N . TYR A 1 94 ? 13.617 -0.664 -8.023 1 97.19 94 TYR A N 1
ATOM 708 C CA . TYR A 1 94 ? 12.953 0.46 -8.68 1 97.19 94 TYR A CA 1
ATOM 709 C C . TYR A 1 94 ? 13.312 0.518 -10.156 1 97.19 94 TYR A C 1
ATOM 711 O O . TYR A 1 94 ? 12.438 0.731 -11.008 1 97.19 94 TYR A O 1
ATOM 719 N N . MET A 1 95 ? 14.578 0.276 -10.43 1 92.38 95 MET A N 1
ATOM 720 C CA . MET A 1 95 ? 15.008 0.566 -11.789 1 92.38 95 MET A CA 1
ATOM 721 C C . MET A 1 95 ? 15.492 -0.699 -12.492 1 92.38 95 MET A C 1
ATOM 723 O O . MET A 1 95 ? 15.703 -0.7 -13.703 1 92.38 95 MET A O 1
ATOM 727 N N . GLY A 1 96 ? 15.602 -1.775 -11.711 1 95.56 96 GLY A N 1
ATOM 728 C CA . GLY A 1 96 ? 16.156 -2.949 -12.367 1 95.56 96 GLY A CA 1
ATOM 729 C C . GLY A 1 96 ? 15.617 -4.254 -11.82 1 95.56 96 GLY A C 1
ATOM 730 O O . GLY A 1 96 ? 14.828 -4.254 -10.867 1 95.56 96 GLY A O 1
ATOM 731 N N . LEU A 1 97 ? 15.953 -5.32 -12.523 1 97.94 97 LEU A N 1
ATOM 732 C CA . LEU A 1 97 ? 15.727 -6.715 -12.148 1 97.94 97 LEU A CA 1
ATOM 733 C C . LEU A 1 97 ? 17.031 -7.488 -12.109 1 97.94 97 LEU A C 1
ATOM 735 O O . LEU A 1 97 ? 17.922 -7.258 -12.93 1 97.94 97 LEU A O 1
ATOM 739 N N . CYS A 1 98 ? 17.109 -8.352 -11.141 1 97.06 98 CYS A N 1
ATOM 740 C CA . CYS A 1 98 ? 18.281 -9.219 -11.062 1 97.06 98 CYS A CA 1
ATOM 741 C C . CYS A 1 98 ? 17.875 -10.68 -10.906 1 97.06 98 CYS A C 1
ATOM 743 O O . CYS A 1 98 ? 16.984 -11 -10.109 1 97.06 98 CYS A O 1
ATOM 745 N N . LEU A 1 99 ? 18.469 -11.516 -11.68 1 95.81 99 LEU A N 1
ATOM 746 C CA . LEU A 1 99 ? 18.188 -12.945 -11.539 1 95.81 99 LEU A CA 1
ATOM 747 C C . LEU A 1 99 ? 19.422 -13.695 -11.055 1 95.81 99 LEU A C 1
ATOM 749 O O . LEU A 1 99 ? 20.562 -13.266 -11.297 1 95.81 99 LEU A O 1
ATOM 753 N N . THR A 1 100 ? 19.219 -14.656 -10.281 1 94.5 100 THR A N 1
ATOM 754 C CA . THR A 1 100 ? 20.234 -15.602 -9.836 1 94.5 100 THR A CA 1
ATOM 755 C C . THR A 1 100 ? 19.984 -16.984 -10.422 1 94.5 100 THR A C 1
ATOM 757 O O . THR A 1 100 ? 18.875 -17.531 -10.297 1 94.5 100 THR A O 1
ATOM 760 N N . ARG A 1 101 ? 21 -17.484 -11 1 92.12 101 ARG A N 1
ATOM 761 C CA . ARG A 1 101 ? 20.891 -18.812 -11.602 1 92.12 101 ARG A CA 1
ATOM 762 C C . ARG A 1 101 ? 21.188 -19.906 -10.57 1 92.12 101 ARG A C 1
ATOM 764 O O . ARG A 1 101 ? 21.688 -19.609 -9.477 1 92.12 101 ARG A O 1
ATOM 771 N N . SER A 1 102 ? 20.859 -21.094 -11.023 1 88.88 102 SER A N 1
ATOM 772 C CA . SER A 1 102 ? 21.094 -22.25 -10.148 1 88.88 102 SER A CA 1
ATOM 773 C C . SER A 1 102 ? 22.578 -22.453 -9.867 1 88.88 102 SER A C 1
ATOM 775 O O . S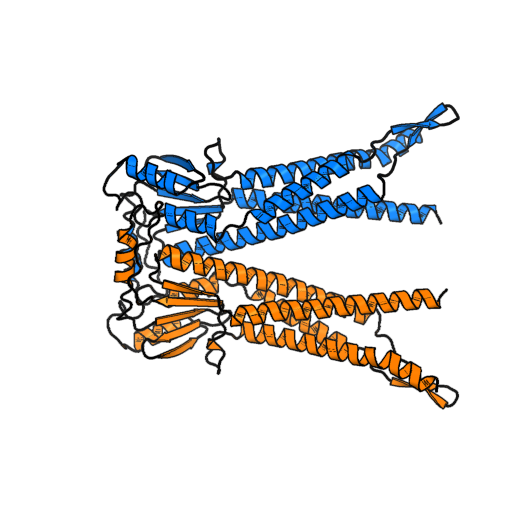ER A 1 102 ? 22.953 -23 -8.836 1 88.88 102 SER A O 1
ATOM 777 N N . ASP A 1 103 ? 23.469 -21.906 -10.703 1 88.44 103 ASP A N 1
ATOM 778 C CA . ASP A 1 103 ? 24.906 -22.047 -10.5 1 88.44 103 ASP A CA 1
ATOM 779 C C . ASP A 1 103 ? 25.453 -20.891 -9.664 1 88.44 103 ASP A C 1
ATOM 781 O O . ASP A 1 103 ? 26.656 -20.812 -9.414 1 88.44 103 ASP A O 1
ATOM 785 N N . GLY A 1 104 ? 24.594 -19.922 -9.328 1 89.81 104 GLY A N 1
ATOM 786 C CA . GLY A 1 104 ? 25 -18.828 -8.461 1 89.81 104 GLY A CA 1
ATOM 787 C C . GLY A 1 104 ? 25.266 -17.547 -9.211 1 89.81 104 GLY A C 1
ATOM 788 O O . GLY A 1 104 ? 25.406 -16.469 -8.609 1 89.81 104 GLY A O 1
ATOM 789 N N . ALA A 1 105 ? 25.359 -17.609 -10.531 1 91.31 105 ALA A N 1
ATOM 790 C CA . ALA A 1 105 ? 25.609 -16.422 -11.328 1 91.31 105 ALA A CA 1
ATOM 791 C C . ALA A 1 105 ? 24.453 -15.438 -11.234 1 91.31 105 ALA A C 1
ATOM 793 O O . ALA A 1 105 ? 23.281 -15.844 -11.203 1 91.31 105 ALA A O 1
ATOM 794 N N . GLN A 1 106 ? 24.797 -14.195 -11.234 1 93.25 106 GLN A N 1
ATOM 795 C CA . GLN A 1 106 ? 23.797 -13.148 -11.141 1 93.25 106 GLN A CA 1
ATOM 796 C C . GLN A 1 106 ? 23.844 -12.219 -12.352 1 93.25 106 GLN A C 1
ATOM 798 O O . GLN A 1 106 ? 24.938 -11.852 -12.812 1 93.25 106 GLN A O 1
ATOM 803 N N . PHE A 1 107 ? 22.719 -11.898 -12.852 1 93.69 107 PHE A N 1
ATOM 804 C CA . PHE A 1 107 ? 22.578 -10.984 -13.984 1 93.69 107 PHE A CA 1
ATOM 805 C C . PHE A 1 107 ? 21.5 -9.938 -13.695 1 93.69 107 PHE A C 1
ATOM 807 O O . PHE A 1 107 ? 20.438 -10.258 -13.148 1 93.69 107 PHE A O 1
ATOM 814 N N . CYS A 1 108 ? 21.781 -8.781 -14.016 1 95.88 108 CYS A N 1
ATOM 815 C CA . CYS A 1 108 ? 20.828 -7.699 -13.789 1 95.88 108 CYS A CA 1
ATOM 816 C C . CYS A 1 108 ? 20.578 -6.918 -15.07 1 95.88 108 CYS A C 1
ATOM 818 O O . CYS A 1 108 ? 21.453 -6.836 -15.938 1 95.88 108 CYS A O 1
ATOM 820 N N . SER A 1 109 ? 19.375 -6.41 -15.227 1 96.38 109 SER A N 1
ATOM 821 C CA . SER A 1 109 ? 18.984 -5.551 -16.328 1 96.38 109 SER A CA 1
ATOM 822 C C . SER A 1 109 ? 17.75 -4.738 -15.984 1 96.38 109 SER A C 1
ATOM 824 O O . SER A 1 109 ? 16.922 -5.16 -15.172 1 96.38 109 SER A O 1
ATOM 826 N N . SER A 1 110 ? 17.594 -3.582 -16.594 1 95.25 110 SER A N 1
ATOM 827 C CA . SER A 1 110 ? 16.375 -2.797 -16.438 1 95.25 110 SER A CA 1
ATOM 828 C C . SER A 1 110 ? 15.266 -3.318 -17.344 1 95.25 110 SER A C 1
ATOM 830 O O . SER A 1 110 ? 14.094 -2.973 -17.172 1 95.25 110 SER A O 1
ATOM 832 N N . ASN A 1 111 ? 15.68 -4.152 -18.266 1 96 111 ASN A N 1
ATOM 833 C CA . ASN A 1 111 ? 14.766 -4.699 -19.266 1 96 111 ASN A CA 1
ATOM 834 C C . ASN A 1 111 ? 14.523 -6.191 -19.031 1 96 111 ASN A C 1
ATOM 836 O O . ASN A 1 111 ? 15.414 -7.012 -19.281 1 96 111 ASN A O 1
ATOM 840 N N . ALA A 1 112 ? 13.32 -6.531 -18.734 1 96.62 112 ALA A N 1
ATOM 841 C CA . ALA A 1 112 ? 12.977 -7.918 -18.438 1 96.62 112 ALA A CA 1
ATOM 842 C C . ALA A 1 112 ? 13.125 -8.805 -19.672 1 96.62 112 ALA A C 1
ATOM 844 O O . ALA A 1 112 ? 13.516 -9.969 -19.562 1 96.62 112 ALA A O 1
ATOM 845 N N . ALA A 1 113 ? 12.781 -8.289 -20.828 1 95.5 113 ALA A N 1
ATOM 846 C CA . ALA A 1 113 ? 12.891 -9.055 -22.062 1 95.5 113 ALA A CA 1
ATOM 847 C C . ALA A 1 113 ? 14.336 -9.445 -22.344 1 95.5 113 ALA A C 1
ATOM 849 O O . ALA A 1 113 ? 14.609 -10.531 -22.844 1 95.5 113 ALA A O 1
ATOM 850 N N . ALA A 1 114 ? 15.219 -8.531 -22.062 1 95 114 ALA A N 1
ATOM 851 C CA . ALA A 1 114 ? 16.641 -8.812 -22.234 1 95 114 ALA A CA 1
ATOM 852 C C . ALA A 1 114 ? 17.078 -9.961 -21.328 1 95 114 ALA A C 1
ATOM 854 O O . ALA A 1 114 ? 17.828 -10.844 -21.766 1 95 114 ALA A O 1
ATOM 855 N N . LEU A 1 115 ? 16.656 -9.992 -20.094 1 93.88 115 LEU A N 1
ATOM 856 C CA . LEU A 1 115 ? 16.969 -11.062 -19.156 1 93.88 115 LEU A CA 1
ATOM 857 C C . LEU A 1 115 ? 16.406 -12.391 -19.641 1 93.88 115 LEU A C 1
ATOM 859 O O . LEU A 1 115 ? 17.094 -13.422 -19.578 1 93.88 115 LEU A O 1
ATOM 863 N N . ALA A 1 116 ? 15.172 -12.297 -20.078 1 93.44 116 ALA A N 1
ATOM 864 C CA . ALA A 1 116 ? 14.531 -13.508 -20.578 1 93.44 116 ALA A CA 1
ATOM 865 C C . ALA A 1 116 ? 15.266 -14.055 -21.797 1 93.44 116 ALA A C 1
ATOM 867 O O . ALA A 1 116 ? 15.453 -15.266 -21.922 1 93.44 116 ALA A O 1
ATOM 868 N N . SER A 1 117 ? 15.648 -13.188 -22.688 1 91.62 117 SER A N 1
ATOM 869 C CA . SER A 1 117 ? 16.375 -13.594 -23.875 1 91.62 117 SER A CA 1
ATOM 870 C C . SER A 1 117 ? 17.719 -14.234 -23.516 1 91.62 117 SER A C 1
ATOM 872 O O . SER A 1 117 ? 18.125 -15.219 -24.125 1 91.62 117 SER A O 1
ATOM 874 N N . MET A 1 118 ? 18.344 -13.664 -22.578 1 88.69 118 MET A N 1
ATOM 875 C CA . MET A 1 118 ? 19.609 -14.227 -22.125 1 88.69 118 MET A CA 1
ATOM 876 C C . MET A 1 118 ? 19.422 -15.648 -21.594 1 88.69 118 MET A C 1
ATOM 878 O O . MET A 1 118 ? 20.234 -16.531 -21.859 1 88.69 118 MET A O 1
ATOM 882 N N . VAL A 1 119 ? 18.375 -15.898 -20.875 1 89.12 119 VAL A N 1
ATOM 883 C CA . VAL A 1 119 ? 18.078 -17.219 -20.312 1 89.12 119 VAL A CA 1
ATOM 884 C C . VAL A 1 119 ? 17.719 -18.172 -21.453 1 89.12 119 VAL A C 1
ATOM 886 O O . VAL A 1 119 ? 18.156 -19.328 -21.453 1 89.12 119 VAL A O 1
ATOM 889 N N . LYS A 1 120 ? 16.953 -17.688 -22.375 1 85.12 120 LYS A N 1
ATOM 890 C CA . LYS A 1 120 ? 16.531 -18.516 -23.5 1 85.12 120 LYS A CA 1
ATOM 891 C C . LYS A 1 120 ? 17.734 -18.906 -24.375 1 85.12 120 LYS A C 1
ATOM 893 O O . LYS A 1 120 ? 17.797 -20.031 -24.875 1 85.12 120 LYS A O 1
ATOM 898 N N . ASP A 1 121 ? 18.562 -17.938 -24.609 1 81.5 121 ASP A N 1
ATOM 899 C CA . ASP A 1 121 ? 19.719 -18.141 -25.484 1 81.5 121 ASP A CA 1
ATOM 900 C C . ASP A 1 121 ? 20.734 -19.078 -24.828 1 81.5 121 ASP A C 1
ATOM 902 O O . ASP A 1 121 ? 21.422 -19.828 -25.5 1 81.5 121 ASP A O 1
ATOM 906 N N . GLN A 1 122 ? 20.938 -18.734 -23.641 1 68.12 122 GLN A N 1
ATOM 907 C CA . GLN A 1 122 ? 21.953 -19.578 -23 1 68.12 122 GLN A CA 1
ATOM 908 C C . GLN A 1 122 ? 21.438 -21.016 -22.828 1 68.12 122 GLN A C 1
ATOM 910 O O . GLN A 1 122 ? 22.219 -21.906 -22.484 1 68.12 122 GLN A O 1
ATOM 915 N N . GLY A 1 123 ? 20.656 -21.406 -23.641 1 54.38 123 GLY A N 1
ATOM 916 C CA . GLY A 1 123 ? 20.25 -22.812 -23.766 1 54.38 123 GLY A CA 1
ATOM 917 C C . GLY A 1 123 ? 20.438 -23.578 -22.469 1 54.38 123 GLY A C 1
ATOM 918 O O . GLY A 1 123 ? 20.547 -24.812 -22.484 1 54.38 123 GLY A O 1
ATOM 919 N N . LEU A 1 124 ? 20.953 -22.781 -21.406 1 49.78 124 LEU A N 1
ATOM 920 C CA . LEU A 1 124 ? 21.578 -23.688 -20.453 1 49.78 124 LEU A CA 1
ATOM 921 C C . LEU A 1 124 ? 20.766 -24.984 -20.312 1 49.78 124 LEU A C 1
ATOM 923 O O . LEU A 1 124 ? 21.203 -26.031 -20.766 1 49.78 124 LEU A O 1
ATOM 927 N N . GLN A 1 125 ? 20.375 -25.375 -19.031 1 45.81 125 GLN A N 1
ATOM 928 C CA . GLN A 1 125 ? 20.219 -26.766 -18.609 1 45.81 125 GLN A CA 1
ATOM 929 C C . GLN A 1 125 ? 18.875 -27.312 -19.047 1 45.81 125 GLN A C 1
ATOM 931 O O . GLN A 1 125 ? 18.453 -28.375 -18.578 1 45.81 125 GLN A O 1
ATOM 936 N N . GLY A 1 126 ? 18.203 -27.062 -20.281 1 53.09 126 GLY A N 1
ATOM 937 C CA . GLY A 1 126 ? 17.078 -27.875 -20.719 1 53.09 126 GLY A CA 1
ATOM 938 C C . GLY A 1 126 ? 15.977 -27.078 -21.375 1 53.09 126 GLY A C 1
ATOM 939 O O . GLY A 1 126 ? 16.219 -25.969 -21.859 1 53.09 126 GLY A O 1
ATOM 940 N N . SER A 1 127 ? 14.625 -27.578 -21.484 1 62.44 127 SER A N 1
ATOM 941 C CA . SER A 1 127 ? 13.383 -27.109 -22.094 1 62.44 127 SER A CA 1
ATOM 942 C C . SER A 1 127 ? 12.922 -25.812 -21.453 1 62.44 127 SER A C 1
ATOM 944 O O . SER A 1 127 ? 13.164 -25.562 -20.266 1 62.44 127 SER A O 1
ATOM 946 N N . ASN A 1 128 ? 12.758 -24.688 -22.312 1 65.44 128 ASN A N 1
ATOM 947 C CA . ASN A 1 128 ? 12.141 -23.438 -21.859 1 65.44 128 ASN A CA 1
ATOM 948 C C . ASN A 1 128 ? 11.156 -23.688 -20.719 1 65.44 128 ASN A C 1
ATOM 950 O O . ASN A 1 128 ? 11.031 -22.859 -19.828 1 65.44 128 ASN A O 1
ATOM 954 N N . ASP A 1 129 ? 10.758 -24.891 -20.688 1 74.19 129 ASP A N 1
ATOM 955 C CA . ASP A 1 129 ? 9.742 -25.203 -19.688 1 74.19 129 ASP A CA 1
ATOM 956 C C . ASP A 1 129 ? 10.375 -25.375 -18.297 1 74.19 129 ASP A C 1
ATOM 958 O O . ASP A 1 129 ? 9.703 -25.188 -17.281 1 74.19 129 ASP A O 1
ATOM 962 N N . THR A 1 130 ? 11.719 -25.516 -18.328 1 81.62 130 THR A N 1
ATOM 963 C CA . THR A 1 130 ? 12.328 -25.781 -17.016 1 81.62 130 THR A CA 1
ATOM 964 C C . THR A 1 130 ? 13.227 -24.625 -16.609 1 81.62 130 THR A C 1
ATOM 966 O O . THR A 1 130 ? 13.648 -24.547 -15.445 1 81.62 130 THR A O 1
ATOM 969 N N . ALA A 1 131 ? 13.492 -23.766 -17.516 1 88.19 131 ALA A N 1
ATOM 970 C CA . ALA A 1 131 ? 14.406 -22.672 -17.188 1 88.19 131 ALA A CA 1
ATOM 971 C C . ALA A 1 131 ? 13.781 -21.719 -16.172 1 88.19 131 ALA A C 1
ATOM 973 O O . ALA A 1 131 ? 14.438 -21.312 -15.211 1 88.19 131 ALA A O 1
ATOM 974 N N . ASP A 1 132 ? 12.555 -21.375 -16.328 1 92.75 132 ASP A N 1
ATOM 975 C CA . ASP A 1 132 ? 11.727 -20.516 -15.492 1 92.75 132 ASP A CA 1
ATOM 976 C C . ASP A 1 132 ? 10.266 -20.969 -15.531 1 92.75 132 ASP A C 1
ATOM 978 O O . ASP A 1 132 ? 9.414 -20.297 -16.109 1 92.75 132 ASP A O 1
ATOM 982 N N . PRO A 1 133 ? 10.016 -22.031 -14.859 1 91.88 133 PRO A N 1
ATOM 983 C CA . PRO A 1 133 ? 8.742 -22.734 -15.055 1 91.88 133 PRO A CA 1
ATOM 984 C C . PRO A 1 133 ? 7.531 -21.859 -14.711 1 91.88 133 PRO A C 1
ATOM 986 O O . PRO A 1 133 ? 6.5 -21.938 -15.383 1 91.88 133 PRO A O 1
ATOM 989 N N . LEU A 1 134 ? 7.605 -21.062 -13.68 1 93.44 134 LEU A N 1
ATOM 990 C CA . LEU A 1 134 ? 6.48 -20.234 -13.281 1 93.44 134 LEU A CA 1
ATOM 991 C C . LEU A 1 134 ? 6.656 -18.797 -13.773 1 93.44 134 LEU A C 1
ATOM 993 O O . LEU A 1 134 ? 5.867 -17.906 -13.43 1 93.44 134 LEU A O 1
ATOM 997 N N . ASN A 1 135 ? 7.676 -18.531 -14.547 1 94.19 135 ASN A N 1
ATOM 998 C CA . ASN A 1 135 ? 7.926 -17.219 -15.156 1 94.19 135 ASN A CA 1
ATOM 999 C C . ASN A 1 135 ? 8.172 -16.156 -14.109 1 94.19 135 ASN A C 1
ATOM 1001 O O . ASN A 1 135 ? 7.539 -15.094 -14.133 1 94.19 135 ASN A O 1
ATOM 1005 N N . LEU A 1 136 ? 9.172 -16.359 -13.281 1 96 136 LEU A N 1
ATOM 1006 C CA . LEU A 1 136 ? 9.5 -15.398 -12.234 1 96 136 LEU A CA 1
ATOM 1007 C C . LEU A 1 136 ? 9.922 -14.062 -12.844 1 96 136 LEU A C 1
ATOM 1009 O O . LEU A 1 136 ? 9.602 -13 -12.297 1 96 136 LEU A O 1
ATOM 1013 N N . ILE A 1 137 ? 10.586 -14.117 -13.984 1 96.38 137 ILE A N 1
ATOM 1014 C CA . ILE A 1 137 ? 11.023 -12.891 -14.633 1 96.38 137 ILE A CA 1
ATOM 1015 C C . ILE A 1 137 ? 9.812 -12.047 -15.016 1 96.38 137 ILE A C 1
ATOM 1017 O O . ILE A 1 137 ? 9.781 -10.844 -14.75 1 96.38 137 ILE A O 1
ATOM 1021 N N . TRP A 1 138 ? 8.875 -12.664 -15.578 1 95.94 138 TRP A N 1
ATOM 1022 C CA . TRP A 1 138 ? 7.676 -11.969 -16.016 1 95.94 138 TRP A CA 1
ATOM 1023 C C . TRP A 1 138 ? 6.891 -11.422 -14.828 1 95.94 138 TRP A C 1
ATOM 1025 O O . TRP A 1 138 ? 6.391 -10.297 -14.867 1 95.94 138 TRP A O 1
ATOM 1035 N N . ILE A 1 139 ? 6.766 -12.195 -13.773 1 96.44 139 ILE A N 1
ATOM 1036 C CA . ILE A 1 139 ? 6.055 -11.773 -12.578 1 96.44 139 ILE A CA 1
ATOM 1037 C C . ILE A 1 139 ? 6.773 -10.586 -11.945 1 96.44 139 ILE A C 1
ATOM 1039 O O . ILE A 1 139 ? 6.141 -9.602 -11.555 1 96.44 139 ILE A O 1
ATOM 1043 N N . ALA A 1 140 ? 8.07 -10.641 -11.82 1 97.94 140 ALA A N 1
ATOM 1044 C CA . ALA A 1 140 ? 8.867 -9.547 -11.258 1 97.94 140 ALA A CA 1
ATOM 1045 C C . ALA A 1 140 ? 8.734 -8.281 -12.094 1 97.94 140 ALA A C 1
ATOM 1047 O O . ALA A 1 140 ? 8.68 -7.176 -11.562 1 97.94 140 ALA A O 1
ATOM 1048 N N . LYS A 1 141 ? 8.734 -8.469 -13.383 1 97.12 141 LYS A N 1
ATOM 1049 C CA . LYS A 1 141 ? 8.523 -7.336 -14.289 1 97.12 141 LYS A CA 1
ATOM 1050 C C . LYS A 1 141 ? 7.184 -6.656 -14.016 1 97.12 141 LYS A C 1
ATOM 1052 O O . LYS A 1 141 ? 7.105 -5.426 -13.969 1 97.12 141 LYS A O 1
ATOM 1057 N N . ASN A 1 142 ? 6.152 -7.445 -13.891 1 95.81 142 ASN A N 1
ATOM 1058 C CA . ASN A 1 142 ? 4.836 -6.887 -13.609 1 95.81 142 ASN A CA 1
ATOM 1059 C C . ASN A 1 142 ? 4.82 -6.129 -12.289 1 95.81 142 ASN A C 1
ATOM 1061 O O . ASN A 1 142 ? 4.207 -5.066 -12.18 1 95.81 142 ASN A O 1
ATOM 1065 N N . PHE A 1 143 ? 5.43 -6.711 -11.281 1 97.75 143 PHE A N 1
ATOM 1066 C CA . PHE A 1 143 ? 5.57 -6 -10.016 1 97.75 143 PHE A CA 1
ATOM 1067 C C . PHE A 1 143 ? 6.262 -4.656 -10.227 1 97.75 143 PHE A C 1
ATOM 1069 O O . PHE A 1 143 ? 5.754 -3.617 -9.797 1 97.75 143 PHE A O 1
ATOM 1076 N N . LYS A 1 144 ? 7.348 -4.609 -10.891 1 97.25 144 LYS A N 1
ATOM 1077 C CA . LYS A 1 144 ? 8.164 -3.418 -11.094 1 97.25 144 LYS A CA 1
ATOM 1078 C C . LYS A 1 144 ? 7.422 -2.371 -11.914 1 97.25 144 LYS A C 1
ATOM 1080 O O . LYS A 1 144 ? 7.441 -1.184 -11.578 1 97.25 144 LYS A O 1
ATOM 1085 N N . GLU A 1 145 ? 6.688 -2.795 -12.914 1 95.81 145 GLU A N 1
ATOM 1086 C CA . GLU A 1 145 ? 6.141 -1.849 -13.883 1 95.81 145 GLU A CA 1
ATOM 1087 C C . GLU A 1 145 ? 4.727 -1.426 -13.5 1 95.81 145 GLU A C 1
ATOM 1089 O O . GLU A 1 145 ? 4.266 -0.351 -13.891 1 95.81 145 GLU A O 1
ATOM 1094 N N . THR A 1 146 ? 3.996 -2.215 -12.789 1 94.94 146 THR A N 1
ATOM 1095 C CA . THR A 1 146 ? 2.592 -1.905 -12.539 1 94.94 146 THR A CA 1
ATOM 1096 C C . THR A 1 146 ? 2.375 -1.496 -11.086 1 94.94 146 THR A C 1
ATOM 1098 O O . THR A 1 146 ? 1.481 -0.702 -10.789 1 94.94 146 THR A O 1
ATOM 1101 N N . ILE A 1 147 ? 3.178 -1.966 -10.195 1 96.56 147 ILE A N 1
ATOM 1102 C CA . ILE A 1 147 ? 2.934 -1.759 -8.773 1 96.56 147 ILE A CA 1
ATOM 1103 C C . ILE A 1 147 ? 3.885 -0.693 -8.234 1 96.56 147 ILE A C 1
ATOM 1105 O O . ILE A 1 147 ? 3.473 0.196 -7.484 1 96.56 147 ILE A O 1
ATOM 1109 N N . VAL A 1 148 ? 5.117 -0.715 -8.656 1 96.31 148 VAL A N 1
ATOM 1110 C CA . VAL A 1 148 ? 6.152 0.179 -8.148 1 96.31 148 VAL A CA 1
ATOM 1111 C C . VAL A 1 148 ? 5.977 1.57 -8.75 1 96.31 148 VAL A C 1
ATOM 1113 O O . VAL A 1 148 ? 5.727 1.705 -9.953 1 96.31 148 VAL A O 1
ATOM 1116 N N . PHE A 1 149 ? 6.059 2.594 -7.914 1 92.81 149 PHE A N 1
ATOM 1117 C CA . PHE A 1 149 ? 6 3.988 -8.336 1 92.81 149 PHE A CA 1
ATOM 1118 C C . PHE A 1 149 ? 7.211 4.762 -7.832 1 92.81 149 PHE A C 1
ATOM 1120 O O . PHE A 1 149 ? 7.309 5.055 -6.637 1 92.81 149 PHE A O 1
ATOM 1127 N N . ASP A 1 150 ? 8.078 5.188 -8.727 1 94.56 150 ASP A N 1
ATOM 1128 C CA . ASP A 1 150 ? 9.328 5.828 -8.32 1 94.56 150 ASP A CA 1
ATOM 1129 C C . ASP A 1 150 ? 9.25 7.344 -8.484 1 94.56 150 ASP A C 1
ATOM 1131 O O . ASP A 1 150 ? 10.117 8.07 -8 1 94.56 150 ASP A O 1
ATOM 1135 N N . GLY A 1 151 ? 8.195 7.883 -8.977 1 95.25 151 GLY A N 1
ATOM 1136 C CA . GLY A 1 151 ? 8.078 9.305 -9.266 1 95.25 151 GLY A CA 1
ATOM 1137 C C . GLY A 1 151 ? 8.227 10.18 -8.039 1 95.25 151 GLY A C 1
ATOM 1138 O O . GLY A 1 151 ? 8.875 11.227 -8.094 1 95.25 151 GLY A O 1
ATOM 1139 N N . LEU A 1 152 ? 7.652 9.742 -7.008 1 96.12 152 LEU A N 1
ATOM 1140 C CA . LEU A 1 152 ? 7.672 10.547 -5.789 1 96.12 152 LEU A CA 1
ATOM 1141 C C . LEU A 1 152 ? 9.078 10.633 -5.215 1 96.12 152 LEU A C 1
ATOM 1143 O O . LEU A 1 152 ? 9.453 11.648 -4.625 1 96.12 152 LEU A O 1
ATOM 1147 N N . ILE A 1 153 ? 9.867 9.586 -5.379 1 98.06 153 ILE A N 1
ATOM 1148 C CA . ILE A 1 153 ? 11.242 9.625 -4.895 1 98.06 153 ILE A CA 1
ATOM 1149 C C . ILE A 1 153 ? 12.047 10.641 -5.707 1 98.06 153 ILE A C 1
ATOM 1151 O O . ILE A 1 153 ? 12.852 11.391 -5.152 1 98.06 153 ILE A O 1
ATOM 1155 N N . PHE A 1 154 ? 11.797 10.719 -6.969 1 97.94 154 PHE A N 1
ATOM 1156 C CA . PHE A 1 154 ? 12.492 11.695 -7.805 1 97.94 154 PHE A CA 1
ATOM 1157 C C . PHE A 1 154 ? 12.188 13.117 -7.34 1 97.94 154 PHE A C 1
ATOM 1159 O O . PHE A 1 154 ? 13.094 13.953 -7.258 1 97.94 154 PHE A O 1
ATOM 1166 N N . ILE A 1 155 ? 11.016 13.328 -7.004 1 98.06 155 ILE A N 1
ATOM 1167 C CA . ILE A 1 155 ? 10.625 14.648 -6.527 1 98.06 155 ILE A CA 1
ATOM 1168 C C . ILE A 1 155 ? 11.305 14.93 -5.188 1 98.06 155 ILE A C 1
ATOM 1170 O O . ILE A 1 155 ? 11.836 16.016 -4.973 1 98.06 155 ILE A O 1
ATOM 1174 N N . ALA A 1 156 ? 11.25 13.945 -4.305 1 98.56 156 ALA A N 1
ATOM 1175 C CA . ALA A 1 156 ? 11.867 14.109 -2.99 1 98.56 156 ALA A CA 1
ATOM 1176 C C . ALA A 1 156 ? 13.352 14.445 -3.117 1 98.56 156 ALA A C 1
ATOM 1178 O O . ALA A 1 156 ? 13.859 15.336 -2.424 1 98.56 156 ALA A O 1
ATOM 1179 N N . VAL A 1 157 ? 14.023 13.789 -3.994 1 98.69 157 VAL A N 1
ATOM 1180 C CA . VAL A 1 157 ? 15.445 14.016 -4.191 1 98.69 157 VAL A CA 1
ATOM 1181 C C . VAL A 1 157 ? 15.68 15.422 -4.734 1 98.69 157 VAL A C 1
ATOM 1183 O O . VAL A 1 157 ? 16.562 16.141 -4.262 1 98.69 157 VAL A O 1
ATOM 1186 N N . ALA A 1 158 ? 14.898 15.828 -5.66 1 98.44 158 ALA A N 1
ATOM 1187 C CA . ALA A 1 158 ? 15.039 17.156 -6.258 1 98.44 158 ALA A CA 1
ATOM 1188 C C . ALA A 1 158 ? 14.805 18.25 -5.223 1 98.44 158 ALA A C 1
ATOM 1190 O O . ALA A 1 158 ? 15.594 19.188 -5.117 1 98.44 158 ALA A O 1
ATOM 1191 N N . VAL A 1 159 ? 13.773 18.062 -4.508 1 98.38 159 VAL A N 1
ATOM 1192 C CA . VAL A 1 159 ? 13.414 19.062 -3.51 1 98.38 159 VAL A CA 1
ATOM 1193 C C . VAL A 1 159 ? 14.469 19.109 -2.412 1 98.38 159 VAL A C 1
ATOM 1195 O O . VAL A 1 159 ? 14.836 20.188 -1.935 1 98.38 159 VAL A O 1
ATOM 1198 N N . ALA A 1 160 ? 14.984 17.984 -2.02 1 98.31 160 ALA A N 1
ATOM 1199 C CA . ALA A 1 160 ? 16.047 17.938 -1.027 1 98.31 160 ALA A CA 1
ATOM 1200 C C . ALA A 1 160 ? 17.312 18.625 -1.535 1 98.31 160 ALA A C 1
ATOM 1202 O O . ALA A 1 160 ? 18.016 19.297 -0.768 1 98.31 160 ALA A O 1
ATOM 1203 N N . PHE A 1 161 ? 17.562 18.531 -2.807 1 98.25 161 PHE A N 1
ATOM 1204 C CA . PHE A 1 161 ? 18.734 19.188 -3.393 1 98.25 161 PHE A CA 1
ATOM 1205 C C . PHE A 1 161 ? 18.578 20.703 -3.359 1 98.25 161 PHE A C 1
ATOM 1207 O O . PHE A 1 161 ? 19.531 21.422 -3.055 1 98.25 161 PHE A O 1
ATOM 1214 N N . ILE A 1 162 ? 17.422 21.141 -3.65 1 97.62 162 ILE A N 1
ATOM 1215 C CA . ILE A 1 162 ? 17.156 22.578 -3.59 1 97.62 162 ILE A CA 1
ATOM 1216 C C . ILE A 1 162 ? 17.312 23.078 -2.154 1 97.62 162 ILE A C 1
ATOM 1218 O O . ILE A 1 162 ? 17.875 24.141 -1.924 1 97.62 162 ILE A O 1
ATOM 1222 N N . CYS A 1 163 ? 16.844 22.281 -1.218 1 96.88 163 CYS A N 1
ATOM 1223 C CA . CYS A 1 163 ? 17.031 22.625 0.187 1 96.88 163 CYS A CA 1
ATOM 1224 C C . CYS A 1 163 ? 18.516 22.703 0.531 1 96.88 163 CYS A C 1
ATOM 1226 O O . CYS A 1 163 ? 18.938 23.641 1.217 1 96.88 163 CYS A O 1
ATOM 1228 N N . PHE A 1 164 ? 19.297 21.781 0.039 1 96.75 164 PHE A N 1
ATOM 1229 C CA . PHE A 1 164 ? 20.75 21.766 0.253 1 96.75 164 PHE A CA 1
ATOM 1230 C C . PHE A 1 164 ? 21.375 23.062 -0.268 1 96.75 164 PHE A C 1
ATOM 1232 O O . PHE A 1 164 ? 22.203 23.672 0.417 1 96.75 164 PHE A O 1
ATOM 1239 N N . LEU A 1 165 ? 20.984 23.531 -1.433 1 95.25 165 LEU A N 1
ATOM 1240 C CA . LEU A 1 165 ? 21.516 24.75 -2.027 1 95.25 165 LEU A CA 1
ATOM 1241 C C . LEU A 1 165 ? 21.109 25.969 -1.203 1 95.25 165 LEU A C 1
ATOM 1243 O O . LEU A 1 165 ? 21.922 26.891 -1.007 1 95.25 165 LEU A O 1
ATOM 1247 N N . ALA A 1 166 ? 19.891 25.922 -0.769 1 93.81 166 ALA A N 1
ATOM 1248 C CA . ALA A 1 166 ? 19.422 27.031 0.066 1 93.81 166 ALA A CA 1
ATOM 1249 C C . ALA A 1 166 ? 20.25 27.125 1.353 1 93.81 166 ALA A C 1
ATOM 1251 O O . ALA A 1 166 ? 20.656 28.203 1.752 1 93.81 166 ALA A O 1
ATOM 1252 N N . LEU A 1 167 ? 20.547 26 1.948 1 92.31 167 LEU A N 1
ATOM 1253 C CA . LEU A 1 167 ? 21.328 25.969 3.18 1 92.31 167 LEU A CA 1
ATOM 1254 C C . LEU A 1 167 ? 22.75 26.438 2.928 1 92.31 167 LEU A C 1
ATOM 1256 O O . LEU A 1 167 ? 23.359 27.062 3.791 1 92.31 167 LEU A O 1
ATOM 1260 N N . ALA A 1 168 ? 23.234 26.203 1.755 1 90.69 168 ALA A N 1
ATOM 1261 C CA . ALA A 1 168 ? 24.609 26.578 1.409 1 90.69 168 ALA A CA 1
ATOM 1262 C C . ALA A 1 168 ? 24.734 28.094 1.313 1 90.69 168 ALA A C 1
ATOM 1264 O O . ALA A 1 168 ? 25.859 28.625 1.358 1 90.69 168 ALA A O 1
ATOM 1265 N N . THR A 1 169 ? 23.625 28.812 1.184 1 84.69 169 THR A N 1
ATOM 1266 C CA . THR A 1 169 ? 23.672 30.266 1.072 1 84.69 169 THR A CA 1
ATOM 1267 C C . THR A 1 169 ? 23.641 30.906 2.453 1 84.69 169 THR A C 1
ATOM 1269 O O . THR A 1 169 ? 23.781 32.125 2.572 1 84.69 169 THR A O 1
ATOM 1272 N N . PHE A 1 170 ? 23.344 30.125 3.465 1 81.38 170 PHE A N 1
ATOM 1273 C CA . PHE A 1 170 ? 23.328 30.703 4.809 1 81.38 170 PHE A CA 1
ATOM 1274 C C . PHE A 1 170 ? 24.672 31.344 5.137 1 81.38 170 PHE A C 1
ATOM 1276 O O . PHE A 1 170 ? 25.734 30.797 4.809 1 81.38 170 PHE A O 1
ATOM 1283 N N . PRO A 1 171 ? 24.422 32.625 5.594 1 71.94 171 PRO A N 1
ATOM 1284 C CA . PRO A 1 171 ? 25.656 33.344 5.887 1 71.94 171 PRO A CA 1
ATOM 1285 C C . PRO A 1 171 ? 26.5 32.625 6.953 1 71.94 171 PRO A C 1
ATOM 1287 O O . PRO A 1 171 ? 25.953 32 7.863 1 71.94 171 PRO A O 1
ATOM 1290 N N . GLY A 1 172 ? 27.672 32.406 6.672 1 59.12 172 GLY A N 1
ATOM 1291 C CA . GLY A 1 172 ? 28.625 31.906 7.648 1 59.12 172 GLY A CA 1
ATOM 1292 C C . GLY A 1 172 ? 29.156 32.969 8.562 1 59.12 172 GLY A C 1
ATOM 1293 O O . GLY A 1 172 ? 28.875 34.156 8.367 1 59.12 172 GLY A O 1
ATOM 1294 N N . TRP A 1 173 ? 29.594 32.781 9.719 1 54.62 173 TRP A N 1
ATOM 1295 C CA . TRP A 1 173 ? 30.25 33.719 10.633 1 54.62 173 TRP A CA 1
ATOM 1296 C C . TRP A 1 173 ? 31.281 34.562 9.898 1 54.62 173 TRP A C 1
ATOM 1298 O O . TRP A 1 173 ? 32.062 34.031 9.094 1 54.62 173 TRP A O 1
ATOM 1308 N N . HIS A 1 174 ? 30.922 35.844 9.688 1 55 174 HIS A N 1
ATOM 1309 C CA . HIS A 1 174 ? 32 36.656 9.164 1 55 174 HIS A CA 1
ATOM 1310 C C . HIS A 1 174 ? 32.406 37.719 10.164 1 55 174 HIS A C 1
ATOM 1312 O O . HIS A 1 174 ? 31.672 38.031 11.102 1 55 174 HIS A O 1
ATOM 1318 N N . GLU A 1 175 ? 33.688 38 10.352 1 55.25 175 GLU A N 1
ATOM 1319 C CA . GLU A 1 175 ? 34.281 39.031 11.195 1 55.25 175 GLU A CA 1
ATOM 1320 C C . GLU A 1 175 ? 34.062 40.438 10.602 1 55.25 175 GLU A C 1
ATOM 1322 O O . GLU A 1 175 ? 34.188 40.625 9.383 1 55.25 175 GLU A O 1
ATOM 1327 N N . GLU A 1 176 ? 33.094 41.219 11.305 1 56.84 176 GLU A N 1
ATOM 1328 C CA . GLU A 1 176 ? 33.031 42.594 10.883 1 56.84 176 GLU A CA 1
ATOM 1329 C C . GLU A 1 176 ? 33.906 43.5 11.75 1 56.84 176 GLU A C 1
ATOM 1331 O O . GLU A 1 176 ? 34.062 43.25 12.945 1 56.84 176 GLU A O 1
ATOM 1336 N N . VAL A 1 177 ? 34.719 44.438 11.211 1 62.91 177 VAL A N 1
ATOM 1337 C CA . VAL A 1 177 ? 35.531 45.406 11.922 1 62.91 177 VAL A CA 1
ATOM 1338 C C . VAL A 1 177 ? 34.656 46.625 12.258 1 62.91 177 VAL A C 1
ATOM 1340 O O . VAL A 1 177 ? 34.031 47.219 11.375 1 62.91 177 VAL A O 1
ATOM 1343 N N . ASP A 1 178 ? 34.438 46.719 13.445 1 58.97 178 ASP A N 1
ATOM 1344 C CA . ASP A 1 178 ? 33.656 47.906 13.867 1 58.97 178 ASP A CA 1
ATOM 1345 C C . ASP A 1 178 ? 34.438 49.188 13.57 1 58.97 178 ASP A C 1
ATOM 1347 O O . ASP A 1 178 ? 35.625 49.156 13.289 1 58.97 178 ASP A O 1
ATOM 1351 N N . GLU A 1 179 ? 33.75 50.25 13.664 1 66.75 179 GLU A N 1
ATOM 1352 C CA . GLU A 1 179 ? 34.312 51.562 13.414 1 66.75 179 GLU A CA 1
ATOM 1353 C C . GLU A 1 179 ? 35.562 51.781 14.258 1 66.75 179 GLU A C 1
ATOM 1355 O O . GLU A 1 179 ? 36.5 52.469 13.836 1 66.75 179 GLU A O 1
ATOM 1360 N N . ASP A 1 180 ? 35.531 51.156 15.406 1 65.12 180 ASP A N 1
ATOM 1361 C CA . ASP A 1 180 ? 36.656 51.406 16.312 1 65.12 180 ASP A CA 1
ATOM 1362 C C . ASP A 1 180 ? 37.781 50.406 16.062 1 65.12 180 ASP A C 1
ATOM 1364 O O . ASP A 1 180 ? 38.75 50.375 16.812 1 65.12 180 ASP A O 1
ATOM 1368 N N . GLY A 1 181 ? 37.625 49.625 15.039 1 66.44 181 GLY A N 1
ATOM 1369 C CA . GLY A 1 181 ? 38.719 48.688 14.672 1 66.44 181 GLY A CA 1
ATOM 1370 C C . GLY A 1 181 ? 38.562 47.344 15.32 1 66.44 181 GLY A C 1
ATOM 1371 O O . GLY A 1 181 ? 39.406 46.438 15.102 1 66.44 181 GLY A O 1
ATOM 1372 N N . SER A 1 182 ? 37.562 47.281 16.188 1 63.59 182 SER A N 1
ATOM 1373 C CA . SER A 1 182 ? 37.438 46 16.859 1 63.59 182 SER A CA 1
ATOM 1374 C C . SER A 1 182 ? 36.688 45 15.992 1 63.59 182 SER A C 1
ATOM 1376 O O . SER A 1 182 ? 35.75 45.375 15.289 1 63.59 182 SER A O 1
ATOM 1378 N N . GLU A 1 183 ? 37.25 43.938 15.797 1 57.69 183 GLU A N 1
ATOM 1379 C CA . GLU A 1 183 ? 36.688 42.844 15.016 1 57.69 183 GLU A CA 1
ATOM 1380 C C . GLU A 1 183 ? 35.531 42.156 15.758 1 57.69 183 GLU A C 1
ATOM 1382 O O . GLU A 1 183 ? 35.688 41.781 16.922 1 57.69 183 GLU A O 1
ATOM 1387 N N . ARG A 1 184 ? 34.312 42.594 15.398 1 58.44 184 ARG A N 1
ATOM 1388 C CA . ARG A 1 184 ? 33.156 41.875 15.977 1 58.44 184 ARG A CA 1
ATOM 1389 C C . ARG A 1 184 ? 32.656 40.812 15.023 1 58.44 184 ARG A C 1
ATOM 1391 O O . ARG A 1 184 ? 32.531 41.031 13.82 1 58.44 184 ARG A O 1
ATOM 1398 N N . GLU A 1 185 ? 32.688 39.625 15.438 1 53.91 185 GLU A N 1
ATOM 1399 C CA . GLU A 1 185 ? 32.062 38.531 14.688 1 53.91 185 GLU A CA 1
ATOM 1400 C C . GLU A 1 185 ? 30.547 38.719 14.609 1 53.91 185 GLU A C 1
ATOM 1402 O O . GLU A 1 185 ? 29.875 38.875 15.633 1 53.91 185 GLU A O 1
ATOM 1407 N N . VAL A 1 186 ? 29.969 39.375 13.516 1 52.94 186 VAL A N 1
ATOM 1408 C CA . VAL A 1 186 ? 28.547 39.562 13.32 1 52.94 186 VAL A CA 1
ATOM 1409 C C . VAL A 1 186 ? 27.938 38.344 12.625 1 52.94 186 VAL A C 1
ATOM 1411 O O . VAL A 1 186 ? 28.469 37.875 11.617 1 52.94 186 VAL A O 1
ATOM 1414 N N . LYS A 1 187 ? 27.297 37.562 13.414 1 53.66 187 LYS A N 1
ATOM 1415 C CA . LYS A 1 187 ? 26.562 36.406 12.867 1 53.66 187 LYS A CA 1
ATOM 1416 C C . LYS A 1 187 ? 25.359 36.875 12.039 1 53.66 187 LYS A C 1
ATOM 1418 O O . LYS A 1 187 ? 24.391 37.375 12.594 1 53.66 187 LYS A O 1
ATOM 1423 N N . PRO A 1 188 ? 25.562 36.938 10.602 1 57.81 188 PRO A N 1
ATOM 1424 C CA . PRO A 1 188 ? 24.312 37.344 9.969 1 57.81 188 PRO A CA 1
ATOM 1425 C C . PRO A 1 188 ? 23.281 36.219 9.914 1 57.81 188 PRO A C 1
ATOM 1427 O O . PRO A 1 188 ? 23.641 35.062 9.82 1 57.81 188 PRO A O 1
ATOM 1430 N N . PHE A 1 189 ? 22.234 36.312 10.688 1 61.78 189 PHE A N 1
ATOM 1431 C CA . PHE A 1 189 ? 21.094 35.438 10.5 1 61.78 189 PHE A CA 1
ATOM 1432 C C . PHE A 1 189 ? 20.703 35.344 9.031 1 61.78 189 PHE A C 1
ATOM 1434 O O . PHE A 1 189 ? 20.797 36.344 8.297 1 61.78 189 PHE A O 1
ATOM 1441 N N . PRO A 1 190 ? 20.703 34.031 8.625 1 69.31 190 PRO A N 1
ATOM 1442 C CA . PRO A 1 190 ? 20.156 33.938 7.266 1 69.31 190 PRO A CA 1
ATOM 1443 C C . PRO A 1 190 ? 18.891 34.781 7.086 1 69.31 190 PRO A C 1
ATOM 1445 O O . PRO A 1 190 ? 18.219 35.094 8.062 1 69.31 190 PRO A O 1
ATOM 1448 N N . SER A 1 191 ? 18.844 35.219 5.816 1 77.56 191 SER A N 1
ATOM 1449 C CA . SER A 1 191 ? 17.609 35.938 5.531 1 77.56 191 SER A CA 1
ATOM 1450 C C . SER A 1 191 ? 16.391 35.094 5.855 1 77.56 191 SER A C 1
ATOM 1452 O O . SER A 1 191 ? 16.438 33.875 5.797 1 77.56 191 SER A O 1
ATOM 1454 N N . ARG A 1 192 ? 15.453 35.719 6.457 1 80.31 192 ARG A N 1
ATOM 1455 C CA . ARG A 1 192 ? 14.195 35.094 6.805 1 80.31 192 ARG A CA 1
ATOM 1456 C C . ARG A 1 192 ? 13.609 34.344 5.605 1 80.31 192 ARG A C 1
ATOM 1458 O O . ARG A 1 192 ? 13.094 33.219 5.746 1 80.31 192 ARG A O 1
ATOM 1465 N N . ARG A 1 193 ? 13.789 34.938 4.477 1 85.69 193 ARG A N 1
ATOM 1466 C CA . ARG A 1 193 ? 13.227 34.344 3.264 1 85.69 193 ARG A CA 1
ATOM 1467 C C . ARG A 1 193 ? 13.922 33.031 2.92 1 85.69 193 ARG A C 1
ATOM 1469 O O . ARG A 1 193 ? 13.266 32.062 2.582 1 85.69 193 ARG A O 1
ATOM 1476 N N . VAL A 1 194 ? 15.211 33.062 3.047 1 87.25 194 VAL A N 1
ATOM 1477 C CA . VAL A 1 194 ? 15.977 31.875 2.684 1 87.25 194 VAL A CA 1
ATOM 1478 C C . VAL A 1 194 ? 15.719 30.766 3.705 1 87.25 194 VAL A C 1
ATOM 1480 O O . VAL A 1 194 ? 15.609 29.594 3.344 1 87.25 194 VAL A O 1
ATOM 1483 N N . SER A 1 195 ? 15.594 31.109 4.898 1 88.25 195 SER A N 1
ATOM 1484 C CA . SER A 1 195 ? 15.328 30.125 5.945 1 88.25 195 SER A CA 1
ATOM 1485 C C . SER A 1 195 ? 13.945 29.516 5.785 1 88.25 195 SER A C 1
ATOM 1487 O O . SER A 1 195 ? 13.773 28.297 5.969 1 88.25 195 SER A O 1
ATOM 1489 N N . GLN A 1 196 ? 13.023 30.312 5.445 1 91.5 196 GLN A N 1
ATOM 1490 C CA . GLN A 1 196 ? 11.664 29.812 5.223 1 91.5 196 GLN A CA 1
ATOM 1491 C C . GLN A 1 196 ? 11.602 28.922 3.99 1 91.5 196 GLN A C 1
ATOM 1493 O O . GLN A 1 196 ? 10.875 27.922 3.977 1 91.5 196 GLN A O 1
ATOM 1498 N N . ALA A 1 197 ? 12.289 29.375 3.023 1 93.19 197 ALA A N 1
ATOM 1499 C CA . ALA A 1 197 ? 12.352 28.547 1.819 1 93.19 197 ALA A CA 1
ATOM 1500 C C . ALA A 1 197 ? 12.969 27.188 2.115 1 93.19 197 ALA A C 1
ATOM 1502 O O . ALA A 1 197 ? 12.484 26.156 1.646 1 93.19 197 ALA A O 1
ATOM 1503 N N . ALA A 1 198 ? 14.008 27.172 2.877 1 95.12 198 ALA A N 1
ATOM 1504 C CA . ALA A 1 198 ? 14.664 25.922 3.252 1 95.12 198 ALA A CA 1
ATOM 1505 C C . ALA A 1 198 ? 13.727 25.031 4.066 1 95.12 198 ALA A C 1
ATOM 1507 O O . ALA A 1 198 ? 13.672 23.828 3.855 1 95.12 198 ALA A O 1
ATOM 1508 N N . LEU A 1 199 ? 13.047 25.625 4.926 1 95.31 199 LEU A N 1
ATOM 1509 C CA . LEU A 1 199 ? 12.078 24.875 5.715 1 95.31 199 LEU A CA 1
ATOM 1510 C C . LEU A 1 199 ? 10.992 24.281 4.824 1 95.31 199 LEU A C 1
ATOM 1512 O O . LEU A 1 199 ? 10.641 23.109 4.965 1 95.31 199 LEU A O 1
ATOM 1516 N N . GLY A 1 200 ? 10.438 25.125 3.936 1 96.94 200 GLY A N 1
ATOM 1517 C CA . GLY A 1 200 ? 9.43 24.625 3.012 1 96.94 200 GLY A CA 1
ATOM 1518 C C . GLY A 1 200 ? 9.914 23.469 2.164 1 96.94 200 GLY A C 1
ATOM 1519 O O . GLY A 1 200 ? 9.203 22.469 2.002 1 96.94 200 GLY A O 1
ATOM 1520 N N . MET A 1 201 ? 11.094 23.562 1.653 1 97.75 201 MET A N 1
ATOM 1521 C CA . MET A 1 201 ? 11.648 22.516 0.79 1 97.75 201 MET A CA 1
ATOM 1522 C C . MET A 1 201 ? 11.922 21.25 1.579 1 97.75 201 MET A C 1
ATOM 1524 O O . MET A 1 201 ? 11.648 20.141 1.098 1 97.75 201 MET A O 1
ATOM 1528 N N . SER A 1 202 ? 12.461 21.391 2.74 1 97.5 202 SER A N 1
ATOM 1529 C CA . SER A 1 202 ? 12.734 20.203 3.541 1 97.5 202 SER A CA 1
ATOM 1530 C C . SER A 1 202 ? 11.445 19.5 3.963 1 97.5 202 SER A C 1
ATOM 1532 O O . SER A 1 202 ? 11.375 18.266 3.979 1 97.5 202 SER A O 1
ATOM 1534 N N . THR A 1 203 ? 10.461 20.266 4.293 1 97.94 203 THR A N 1
ATOM 1535 C CA . THR A 1 203 ? 9.18 19.688 4.672 1 97.94 203 THR A CA 1
ATOM 1536 C C . THR A 1 203 ? 8.539 18.969 3.49 1 97.94 203 THR A C 1
ATOM 1538 O O . THR A 1 203 ? 8.031 17.844 3.641 1 97.94 203 THR A O 1
ATOM 1541 N N . LEU A 1 204 ? 8.609 19.641 2.363 1 98.19 204 LEU A N 1
ATOM 1542 C CA . LEU A 1 204 ? 8.086 19 1.162 1 98.19 204 LEU A CA 1
ATOM 1543 C C . LEU A 1 204 ? 8.844 17.719 0.848 1 98.19 204 LEU A C 1
ATOM 1545 O O . LEU A 1 204 ? 8.234 16.688 0.529 1 98.19 204 LEU A O 1
ATOM 1549 N N . GLY A 1 205 ? 10.18 17.844 0.913 1 98.62 205 GLY A N 1
ATOM 1550 C CA . GLY A 1 205 ? 10.977 16.641 0.713 1 98.62 205 GLY A CA 1
ATOM 1551 C C . GLY A 1 205 ? 10.617 15.523 1.672 1 98.62 205 GLY A C 1
ATOM 1552 O O . GLY A 1 205 ? 10.516 14.359 1.268 1 98.62 205 GLY A O 1
ATOM 1553 N N . PHE A 1 206 ? 10.391 15.852 2.906 1 98.62 206 PHE A N 1
ATOM 1554 C CA . PHE A 1 206 ? 10.016 14.883 3.93 1 98.62 206 PHE A CA 1
ATOM 1555 C C . PHE A 1 206 ? 8.68 14.234 3.596 1 98.62 206 PHE A C 1
ATOM 1557 O O . PHE A 1 206 ? 8.547 13.008 3.662 1 98.62 206 PHE A O 1
ATOM 1564 N N . ILE A 1 207 ? 7.762 15.008 3.182 1 97.38 207 ILE A N 1
ATOM 1565 C CA . ILE A 1 207 ? 6.418 14.508 2.9 1 97.38 207 ILE A CA 1
ATOM 1566 C C . ILE A 1 207 ? 6.453 13.578 1.692 1 97.38 207 ILE A C 1
ATOM 1568 O O . ILE A 1 207 ? 5.898 12.477 1.732 1 97.38 207 ILE A O 1
ATOM 1572 N N . PHE A 1 208 ? 7.117 13.992 0.645 1 98.31 208 PHE A N 1
ATOM 1573 C CA . PHE A 1 208 ? 7.184 13.164 -0.554 1 98.31 208 PHE A CA 1
ATOM 1574 C C . PHE A 1 208 ? 7.945 11.875 -0.281 1 98.31 208 PHE A C 1
ATOM 1576 O O . PHE A 1 208 ? 7.566 10.805 -0.764 1 98.31 208 PHE A O 1
ATOM 1583 N N . ALA A 1 209 ? 9.023 12 0.465 1 98.62 209 ALA A N 1
ATOM 1584 C CA . ALA A 1 209 ? 9.766 10.789 0.813 1 98.62 209 ALA A CA 1
ATOM 1585 C C . ALA A 1 209 ? 8.93 9.867 1.696 1 98.62 209 ALA A C 1
ATOM 1587 O O . ALA A 1 209 ? 8.914 8.648 1.492 1 98.62 209 ALA A O 1
ATOM 1588 N N . LEU A 1 210 ? 8.242 10.383 2.654 1 98 210 LEU A N 1
ATOM 1589 C CA . LEU A 1 210 ? 7.422 9.594 3.568 1 98 210 LEU A CA 1
ATOM 1590 C C . LEU A 1 210 ? 6.324 8.852 2.811 1 98 210 LEU A C 1
ATOM 1592 O O . LEU A 1 210 ? 6.152 7.645 2.986 1 98 210 LEU A O 1
ATOM 1596 N N . ILE A 1 211 ? 5.629 9.547 1.947 1 95.62 211 ILE A N 1
ATOM 1597 C CA . ILE A 1 211 ? 4.551 8.938 1.176 1 95.62 211 ILE A CA 1
ATOM 1598 C C . ILE A 1 211 ? 5.121 7.863 0.25 1 95.62 211 ILE A C 1
ATOM 1600 O O . ILE A 1 211 ? 4.555 6.773 0.132 1 95.62 211 ILE A O 1
ATOM 1604 N N . SER A 1 212 ? 6.242 8.172 -0.359 1 97.69 212 SER A N 1
ATOM 1605 C CA . SER A 1 212 ? 6.832 7.246 -1.315 1 97.69 212 SER A CA 1
ATOM 1606 C C . SER A 1 212 ? 7.262 5.949 -0.634 1 97.69 212 SER A C 1
ATOM 1608 O O . SER A 1 212 ? 6.941 4.859 -1.108 1 97.69 212 SER A O 1
ATOM 1610 N N . ILE A 1 213 ? 7.953 6.078 0.454 1 98 213 ILE A N 1
ATOM 1611 C CA . ILE A 1 213 ? 8.523 4.91 1.121 1 98 213 ILE A CA 1
ATOM 1612 C C . ILE A 1 213 ? 7.41 4.105 1.791 1 98 213 ILE A C 1
ATOM 1614 O O . ILE A 1 213 ? 7.43 2.873 1.769 1 98 213 ILE A O 1
ATOM 1618 N N . LEU A 1 214 ? 6.477 4.785 2.363 1 95.94 214 LEU A N 1
ATOM 1619 C CA . LEU A 1 214 ? 5.32 4.082 2.918 1 95.94 214 LEU A CA 1
ATOM 1620 C C . LEU A 1 214 ? 4.582 3.312 1.83 1 95.94 214 LEU A C 1
ATOM 1622 O O . LEU A 1 214 ? 4.25 2.137 2.012 1 95.94 214 LEU A O 1
ATOM 1626 N N . TRP A 1 215 ? 4.371 4.027 0.759 1 95.69 215 TRP A N 1
ATOM 1627 C CA . TRP A 1 215 ? 3.715 3.434 -0.401 1 95.69 215 TRP A CA 1
ATOM 1628 C C . TRP A 1 215 ? 4.438 2.166 -0.844 1 95.69 215 TRP A C 1
ATOM 1630 O O . TRP A 1 215 ? 3.809 1.127 -1.055 1 95.69 215 TRP A O 1
ATOM 1640 N N . GLN A 1 216 ? 5.66 2.242 -0.959 1 97.06 216 GLN A N 1
ATOM 1641 C CA . GLN A 1 216 ? 6.434 1.118 -1.475 1 97.06 216 GLN A CA 1
ATOM 1642 C C . GLN A 1 216 ? 6.527 -0.005 -0.445 1 97.06 216 GLN A C 1
ATOM 1644 O O . GLN A 1 216 ? 6.535 -1.185 -0.804 1 97.06 216 GLN A O 1
ATOM 1649 N N . HIS A 1 217 ? 6.652 0.354 0.795 1 96 217 HIS A N 1
ATOM 1650 C CA . HIS A 1 217 ? 6.66 -0.641 1.861 1 96 217 HIS A CA 1
ATOM 1651 C C . HIS A 1 217 ? 5.387 -1.476 1.848 1 96 217 HIS A C 1
ATOM 1653 O O . HIS A 1 217 ? 5.441 -2.705 1.909 1 96 217 HIS A O 1
ATOM 1659 N N . ILE A 1 218 ? 4.305 -0.865 1.732 1 95.5 218 ILE A N 1
ATOM 1660 C CA . ILE A 1 218 ? 2.998 -1.515 1.711 1 95.5 218 ILE A CA 1
ATOM 1661 C C . ILE A 1 218 ? 2.875 -2.389 0.463 1 95.5 218 ILE A C 1
ATOM 1663 O O . ILE A 1 218 ? 2.48 -3.553 0.55 1 95.5 218 ILE A O 1
ATOM 1667 N N . ASN A 1 219 ? 3.273 -1.87 -0.663 1 97.31 219 ASN A N 1
ATOM 1668 C CA . ASN A 1 219 ? 3.217 -2.607 -1.921 1 97.31 219 ASN A CA 1
ATOM 1669 C C . ASN A 1 219 ? 4.066 -3.875 -1.866 1 97.31 219 ASN A C 1
ATOM 1671 O O . ASN A 1 219 ? 3.623 -4.941 -2.295 1 97.31 219 ASN A O 1
ATOM 1675 N N . SER A 1 220 ? 5.25 -3.723 -1.383 1 97.88 220 SER A N 1
ATOM 1676 C CA . SER A 1 220 ? 6.176 -4.852 -1.351 1 97.88 220 SER A CA 1
ATOM 1677 C C . SER A 1 220 ? 5.676 -5.949 -0.418 1 97.88 220 SER A C 1
ATOM 1679 O O . SER A 1 220 ? 5.754 -7.137 -0.747 1 97.88 220 SER A O 1
ATOM 1681 N N . SER A 1 221 ? 5.191 -5.527 0.707 1 95.81 221 SER A N 1
ATOM 1682 C CA . SER A 1 221 ? 4.648 -6.492 1.656 1 95.81 221 SER A CA 1
ATOM 1683 C C . SER A 1 221 ? 3.439 -7.223 1.075 1 95.81 221 SER A C 1
ATOM 1685 O O . SER A 1 221 ? 3.334 -8.445 1.185 1 95.81 221 SER A O 1
ATOM 1687 N N . ALA A 1 222 ? 2.537 -6.523 0.446 1 96.88 222 ALA A N 1
ATOM 1688 C CA . ALA A 1 222 ? 1.358 -7.129 -0.171 1 96.88 222 ALA A CA 1
ATOM 1689 C C . ALA A 1 222 ? 1.756 -8.078 -1.3 1 96.88 222 ALA A C 1
ATOM 1691 O O . ALA A 1 222 ? 1.229 -9.188 -1.402 1 96.88 222 ALA A O 1
ATOM 1692 N N . ALA A 1 223 ? 2.676 -7.645 -2.098 1 97.38 223 ALA A N 1
ATOM 1693 C CA . ALA A 1 223 ? 3.141 -8.469 -3.211 1 97.38 223 ALA A CA 1
ATOM 1694 C C . ALA A 1 223 ? 3.76 -9.766 -2.709 1 97.38 223 ALA A C 1
ATOM 1696 O O . ALA A 1 223 ? 3.52 -10.836 -3.277 1 97.38 223 ALA A O 1
ATOM 1697 N N . GLY A 1 224 ? 4.547 -9.688 -1.695 1 96.56 224 GLY A N 1
ATOM 1698 C CA . GLY A 1 224 ? 5.148 -10.883 -1.12 1 96.56 224 GLY A CA 1
ATOM 1699 C C . GLY A 1 224 ? 4.121 -11.867 -0.589 1 96.56 224 GLY A C 1
ATOM 1700 O O . GLY A 1 224 ? 4.176 -13.055 -0.907 1 96.56 224 GLY A O 1
ATOM 1701 N N . THR A 1 225 ? 3.189 -11.352 0.163 1 94.88 225 THR A N 1
ATOM 1702 C CA . THR A 1 225 ? 2.146 -12.195 0.734 1 94.88 225 THR A CA 1
ATOM 1703 C C . THR A 1 225 ? 1.329 -12.867 -0.366 1 94.88 225 THR A C 1
ATOM 1705 O O . THR A 1 225 ? 1.062 -14.07 -0.305 1 94.88 225 THR A O 1
ATOM 1708 N N . MET A 1 226 ? 0.967 -12.102 -1.363 1 97 226 MET A N 1
ATOM 1709 C CA . MET A 1 226 ? 0.159 -12.641 -2.451 1 97 226 MET A CA 1
ATOM 1710 C C . MET A 1 226 ? 0.944 -13.68 -3.248 1 97 226 MET A C 1
ATOM 1712 O O . MET A 1 226 ? 0.385 -14.688 -3.686 1 97 226 MET A O 1
ATOM 1716 N N . SER A 1 227 ? 2.25 -13.445 -3.457 1 96.69 227 SER A N 1
ATOM 1717 C CA . SER A 1 227 ? 3.078 -14.391 -4.195 1 96.69 227 SER A CA 1
ATOM 1718 C C . SER A 1 227 ? 3.113 -15.75 -3.504 1 96.69 227 SER A C 1
ATOM 1720 O O . SER A 1 227 ? 2.938 -16.781 -4.148 1 96.69 227 SER A O 1
ATOM 1722 N N . GLU A 1 228 ? 3.229 -15.758 -2.225 1 93.81 228 GLU A N 1
ATOM 1723 C CA . GLU A 1 228 ? 3.273 -17 -1.465 1 93.81 228 GLU A CA 1
ATOM 1724 C C . GLU A 1 228 ? 1.903 -17.672 -1.415 1 93.81 228 GLU A C 1
ATOM 1726 O O . GLU A 1 228 ? 1.798 -18.891 -1.518 1 93.81 228 GLU A O 1
ATOM 1731 N N . SER A 1 229 ? 0.865 -16.906 -1.286 1 93.62 229 SER A N 1
ATOM 1732 C CA . SER A 1 229 ? -0.493 -17.438 -1.198 1 93.62 229 SER A CA 1
ATOM 1733 C C . SER A 1 229 ? -0.945 -18.016 -2.529 1 93.62 229 SER A C 1
ATOM 1735 O O . SER A 1 229 ? -1.56 -19.094 -2.566 1 93.62 229 SER A O 1
ATOM 1737 N N . LEU A 1 230 ? -0.573 -17.422 -3.627 1 94.94 230 LEU A N 1
ATOM 1738 C CA . LEU A 1 230 ? -1.101 -17.797 -4.934 1 94.94 230 LEU A CA 1
ATOM 1739 C C . LEU A 1 230 ? -0.287 -18.938 -5.535 1 94.94 230 LEU A C 1
ATOM 1741 O O . LEU A 1 230 ? -0.717 -19.578 -6.5 1 94.94 230 LEU A O 1
ATOM 1745 N N . THR A 1 231 ? 0.855 -19.219 -4.934 1 93.75 231 THR A N 1
ATOM 1746 C CA . THR A 1 231 ? 1.661 -20.328 -5.414 1 93.75 231 THR A CA 1
ATOM 1747 C C . THR A 1 231 ? 1.739 -21.438 -4.359 1 93.75 231 THR A C 1
ATOM 1749 O O . THR A 1 231 ? 2.516 -22.375 -4.496 1 93.75 231 THR A O 1
ATOM 1752 N N . TYR A 1 232 ? 0.952 -21.172 -3.236 1 91.44 232 TYR A N 1
ATOM 1753 C CA . TYR A 1 232 ? 0.809 -22.172 -2.188 1 91.44 232 TYR A CA 1
ATOM 1754 C C . TYR A 1 232 ? 2.168 -22.562 -1.626 1 91.44 232 TYR A C 1
ATOM 1756 O O . TYR A 1 232 ? 2.393 -23.734 -1.295 1 91.44 232 TYR A O 1
ATOM 1764 N N . GLY A 1 233 ? 3.133 -21.609 -1.75 1 90.19 233 GLY A N 1
ATOM 1765 C CA . GLY A 1 233 ? 4.441 -21.812 -1.15 1 90.19 233 GLY A CA 1
ATOM 1766 C C . GLY A 1 233 ? 5.496 -22.25 -2.15 1 90.19 233 GLY A C 1
ATOM 1767 O O . GLY A 1 233 ? 6.668 -22.406 -1.797 1 90.19 233 GLY A O 1
ATOM 1768 N N . ALA A 1 234 ? 5.148 -22.484 -3.406 1 92.06 234 ALA A N 1
ATOM 1769 C CA . ALA A 1 234 ? 6.125 -22.859 -4.418 1 92.06 234 ALA A CA 1
ATOM 1770 C C . ALA A 1 234 ? 7.152 -21.766 -4.641 1 92.06 234 ALA A C 1
ATOM 1772 O O . ALA A 1 234 ? 8.289 -22.031 -5.047 1 92.06 234 ALA A O 1
ATOM 1773 N N . ILE A 1 235 ? 6.699 -20.547 -4.418 1 93.69 235 ILE A N 1
ATOM 1774 C CA . ILE A 1 235 ? 7.574 -19.375 -4.465 1 93.69 235 ILE A CA 1
ATOM 1775 C C . ILE A 1 235 ? 7.699 -18.766 -3.07 1 93.69 235 ILE A C 1
ATOM 1777 O O . ILE A 1 235 ? 6.703 -18.609 -2.365 1 93.69 235 ILE A O 1
ATOM 1781 N N . GLU A 1 236 ? 8.891 -18.562 -2.666 1 94.62 236 GLU A N 1
ATOM 1782 C CA . GLU A 1 236 ? 9.18 -17.781 -1.465 1 94.62 236 GLU A CA 1
ATOM 1783 C C . GLU A 1 236 ? 9.461 -16.312 -1.809 1 94.62 236 GLU A C 1
ATOM 1785 O O . GLU A 1 236 ? 10.25 -16.031 -2.709 1 94.62 236 GLU A O 1
ATOM 1790 N N . SER A 1 237 ? 8.812 -15.5 -1.128 1 96.69 237 SER A N 1
ATOM 1791 C CA . SER A 1 237 ? 8.984 -14.07 -1.388 1 96.69 237 SER A CA 1
ATOM 1792 C C . SER A 1 237 ? 9.531 -13.352 -0.161 1 96.69 237 SER A C 1
ATOM 1794 O O . SER A 1 237 ? 9.141 -13.648 0.969 1 96.69 237 SER A O 1
ATOM 1796 N N . HIS A 1 238 ? 10.422 -12.398 -0.366 1 96.69 238 HIS A N 1
ATOM 1797 C CA . HIS A 1 238 ? 11 -11.586 0.702 1 96.69 238 HIS A CA 1
ATOM 1798 C C . HIS A 1 238 ? 11.039 -10.117 0.314 1 96.69 238 HIS A C 1
ATOM 1800 O O . HIS A 1 238 ? 11.383 -9.781 -0.822 1 96.69 238 HIS A O 1
ATOM 1806 N N . VAL A 1 239 ? 10.648 -9.336 1.243 1 97.44 239 VAL A N 1
ATOM 1807 C CA . VAL A 1 239 ? 10.805 -7.895 1.086 1 97.44 239 VAL A CA 1
ATOM 1808 C C . VAL A 1 239 ? 12.25 -7.496 1.362 1 97.44 239 VAL A C 1
ATOM 1810 O O . VAL A 1 239 ? 12.852 -7.945 2.346 1 97.44 239 VAL A O 1
ATOM 1813 N N . GLY A 1 240 ? 12.805 -6.652 0.578 1 98 240 GLY A N 1
ATOM 1814 C CA . GLY A 1 240 ? 14.203 -6.277 0.716 1 98 240 GLY A CA 1
ATOM 1815 C C . GLY A 1 240 ? 14.477 -5.457 1.963 1 98 240 GLY A C 1
ATOM 1816 O O . GLY A 1 240 ? 13.984 -4.336 2.096 1 98 240 GLY A O 1
ATOM 1817 N N . THR A 1 241 ? 15.289 -5.922 2.793 1 97.5 241 THR A N 1
ATOM 1818 C CA . THR A 1 241 ? 15.633 -5.246 4.039 1 97.5 241 THR A CA 1
ATOM 1819 C C . THR A 1 241 ? 16.484 -4.012 3.77 1 97.5 241 THR A C 1
ATOM 1821 O O . THR A 1 241 ? 16.234 -2.945 4.344 1 97.5 241 THR A O 1
ATOM 1824 N N . ALA A 1 242 ? 17.438 -4.191 2.934 1 98 242 ALA A N 1
ATOM 1825 C CA . ALA A 1 242 ? 18.312 -3.07 2.613 1 98 242 ALA A CA 1
ATOM 1826 C C . ALA A 1 242 ? 17.531 -1.899 2.035 1 98 242 ALA A C 1
ATOM 1828 O O . ALA A 1 242 ? 17.766 -0.745 2.402 1 98 242 ALA A O 1
ATOM 1829 N N . ALA A 1 243 ? 16.656 -2.213 1.122 1 98.31 243 ALA A N 1
ATOM 1830 C CA . ALA A 1 243 ? 15.836 -1.163 0.526 1 98.31 243 ALA A CA 1
ATOM 1831 C C . ALA A 1 243 ? 14.992 -0.46 1.586 1 98.31 243 ALA A C 1
ATOM 1833 O O . ALA A 1 243 ? 14.891 0.769 1.594 1 98.31 243 ALA A O 1
ATOM 1834 N N . MET A 1 244 ? 14.445 -1.189 2.551 1 97.81 244 MET A N 1
ATOM 1835 C CA . MET A 1 244 ? 13.617 -0.612 3.605 1 97.81 244 MET A CA 1
ATOM 1836 C C . MET A 1 244 ? 14.445 0.293 4.512 1 97.81 244 MET A C 1
ATOM 1838 O O . MET A 1 244 ? 14.016 1.395 4.859 1 97.81 244 MET A O 1
ATOM 1842 N N . VAL A 1 245 ? 15.562 -0.152 4.82 1 98.25 245 VAL A N 1
ATOM 1843 C CA . VAL A 1 245 ? 16.438 0.622 5.695 1 98.25 245 VAL A CA 1
ATOM 1844 C C . VAL A 1 245 ? 16.844 1.918 5 1 98.25 245 VAL A C 1
ATOM 1846 O O . VAL A 1 245 ? 16.797 2.996 5.598 1 98.25 245 VAL A O 1
ATOM 1849 N N . LEU A 1 246 ? 17.234 1.803 3.738 1 98.69 246 LEU A N 1
ATOM 1850 C CA . LEU A 1 246 ? 17.641 2.982 2.982 1 98.69 246 LEU A CA 1
ATOM 1851 C C . LEU A 1 246 ? 16.484 3.986 2.883 1 98.69 246 LEU A C 1
ATOM 1853 O O . LEU A 1 246 ? 16.688 5.184 3.105 1 98.69 246 LEU A O 1
ATOM 1857 N N . GLY A 1 247 ? 15.336 3.52 2.539 1 98.75 247 GLY A N 1
ATOM 1858 C CA . GLY A 1 247 ? 14.188 4.398 2.387 1 98.75 247 GLY A CA 1
ATOM 1859 C C . GLY A 1 247 ? 13.789 5.086 3.678 1 98.75 247 GLY A C 1
ATOM 1860 O O . GLY A 1 247 ? 13.688 6.312 3.729 1 98.75 247 GLY A O 1
ATOM 1861 N N . TRP A 1 248 ? 13.586 4.324 4.75 1 98.75 248 TRP A N 1
ATOM 1862 C CA . TRP A 1 248 ? 13.109 4.887 6.008 1 98.75 248 TRP A CA 1
ATOM 1863 C C . TRP A 1 248 ? 14.18 5.754 6.66 1 98.75 248 TRP A C 1
ATOM 1865 O O . TRP A 1 248 ? 13.867 6.75 7.316 1 98.75 248 TRP A O 1
ATOM 1875 N N . ALA A 1 249 ? 15.422 5.402 6.512 1 98.88 249 ALA A N 1
ATOM 1876 C CA . ALA A 1 249 ? 16.5 6.25 7.012 1 98.88 249 ALA A CA 1
ATOM 1877 C C . ALA A 1 249 ? 16.484 7.621 6.34 1 98.88 249 ALA A C 1
ATOM 1879 O O . ALA A 1 249 ? 16.703 8.641 6.992 1 98.88 249 ALA A O 1
ATOM 1880 N N . ALA A 1 250 ? 16.234 7.574 5.082 1 98.88 250 ALA A N 1
ATOM 1881 C CA . ALA A 1 250 ? 16.172 8.844 4.359 1 98.88 250 ALA A CA 1
ATOM 1882 C C . ALA A 1 250 ? 15.008 9.695 4.859 1 98.88 250 ALA A C 1
ATOM 1884 O O . ALA A 1 250 ? 15.141 10.914 5.016 1 98.88 250 ALA A O 1
ATOM 1885 N N . VAL A 1 251 ? 13.883 9.086 5.109 1 98.81 251 VAL A N 1
ATOM 1886 C CA . VAL A 1 251 ? 12.703 9.781 5.621 1 98.81 251 VAL A CA 1
ATOM 1887 C C . VAL A 1 251 ? 13.031 10.438 6.957 1 98.81 251 VAL A C 1
ATOM 1889 O O . VAL A 1 251 ? 12.719 11.609 7.172 1 98.81 251 VAL A O 1
ATOM 1892 N N . VAL A 1 252 ? 13.68 9.719 7.816 1 98.75 252 VAL A N 1
ATOM 1893 C CA . VAL A 1 252 ? 14.031 10.234 9.141 1 98.75 252 VAL A CA 1
ATOM 1894 C C . VAL A 1 252 ? 15.008 11.398 8.992 1 98.75 252 VAL A C 1
ATOM 1896 O O . VAL A 1 252 ? 14.859 12.422 9.664 1 98.75 252 VAL A O 1
ATOM 1899 N N . CYS A 1 253 ? 15.961 11.25 8.133 1 98.69 253 CYS A N 1
ATOM 1900 C CA . CYS A 1 253 ? 16.922 12.32 7.906 1 98.69 253 CYS A CA 1
ATOM 1901 C C . CYS A 1 253 ? 16.234 13.602 7.465 1 98.69 253 CYS A C 1
ATOM 1903 O O . CYS A 1 253 ? 16.469 14.672 8.023 1 98.69 253 CYS A O 1
ATOM 1905 N N . LEU A 1 254 ? 15.367 13.484 6.531 1 98.69 254 LEU A N 1
ATOM 1906 C CA . LEU A 1 254 ? 14.664 14.664 6.031 1 98.69 254 LEU A CA 1
ATOM 1907 C C . LEU A 1 254 ? 13.75 15.25 7.102 1 98.69 254 LEU A C 1
ATOM 1909 O O . LEU A 1 254 ? 13.594 16.469 7.188 1 98.69 254 LEU A O 1
ATOM 1913 N N . GLY A 1 255 ? 13.164 14.352 7.863 1 98.5 255 GLY A N 1
ATOM 1914 C CA . GLY A 1 255 ? 12.359 14.812 8.984 1 98.5 255 GLY A CA 1
ATOM 1915 C C . GLY A 1 255 ? 13.164 15.602 10 1 98.5 255 GLY A C 1
ATOM 1916 O O . GLY A 1 255 ? 12.711 16.641 10.492 1 98.5 255 GLY A O 1
ATOM 1917 N N . VAL A 1 256 ? 14.312 15.125 10.289 1 98 256 VAL A N 1
ATOM 1918 C CA . VAL A 1 256 ? 15.203 15.781 11.242 1 98 256 VAL A CA 1
ATOM 1919 C C . VAL A 1 256 ? 15.602 17.156 10.711 1 98 256 VAL A C 1
ATOM 1921 O O . VAL A 1 256 ? 15.617 18.125 11.461 1 98 256 VAL A O 1
ATOM 1924 N N . VAL A 1 257 ? 15.891 17.25 9.445 1 97.25 257 VAL A N 1
ATOM 1925 C CA . VAL A 1 257 ? 16.266 18.531 8.852 1 97.25 257 VAL A CA 1
ATOM 1926 C C . VAL A 1 257 ? 15.094 19.516 8.961 1 97.25 257 VAL A C 1
ATOM 1928 O O . VAL A 1 257 ? 15.273 20.672 9.367 1 97.25 257 VAL A O 1
ATOM 1931 N N . ALA A 1 258 ? 13.922 19.062 8.617 1 97.44 258 ALA A N 1
ATOM 1932 C CA . ALA A 1 258 ? 12.742 19.906 8.688 1 97.44 258 ALA A CA 1
ATOM 1933 C C . ALA A 1 258 ? 12.5 20.391 10.117 1 97.44 258 ALA A C 1
ATOM 1935 O O . ALA A 1 258 ? 12.258 21.578 10.344 1 97.44 258 ALA A O 1
ATOM 1936 N N . LEU A 1 259 ? 12.602 19.484 11.047 1 97.19 259 LEU A N 1
ATOM 1937 C CA . LEU A 1 259 ? 12.375 19.812 12.453 1 97.19 259 LEU A CA 1
ATOM 1938 C C . LEU A 1 259 ? 13.445 20.781 12.961 1 97.19 259 LEU A C 1
ATOM 1940 O O . LEU A 1 259 ? 13.141 21.719 13.688 1 97.19 259 LEU A O 1
ATOM 1944 N N . ALA A 1 260 ? 14.68 20.516 12.648 1 95.12 260 ALA A N 1
ATOM 1945 C CA . ALA A 1 260 ? 15.789 21.359 13.07 1 95.12 260 ALA A CA 1
ATOM 1946 C C . ALA A 1 260 ? 15.633 22.781 12.531 1 95.12 260 ALA A C 1
ATOM 1948 O O . ALA A 1 260 ? 15.906 23.75 13.242 1 95.12 260 ALA A O 1
ATOM 1949 N N . LEU A 1 261 ? 15.227 22.906 11.328 1 93.56 261 LEU A N 1
ATOM 1950 C CA . LEU A 1 261 ? 15 24.219 10.734 1 93.56 261 LEU A CA 1
ATOM 1951 C C . LEU A 1 261 ? 13.836 24.922 11.414 1 93.56 261 LEU A C 1
ATOM 1953 O O . LEU A 1 261 ? 13.891 26.141 11.641 1 93.56 261 LEU A O 1
ATOM 1957 N N . LEU A 1 262 ? 12.828 24.156 11.68 1 93.94 262 LEU A N 1
ATOM 1958 C CA . LEU A 1 262 ? 11.688 24.719 12.383 1 93.94 262 LEU A CA 1
ATOM 1959 C C . LEU A 1 262 ? 12.102 25.266 13.742 1 93.94 262 LEU A C 1
ATOM 1961 O O . LEU A 1 262 ? 11.742 26.391 14.094 1 93.94 262 LEU A O 1
ATOM 1965 N N . VAL A 1 263 ? 12.883 24.562 14.469 1 90.88 263 VAL A N 1
ATOM 1966 C CA . VAL A 1 263 ? 13.336 24.984 15.797 1 90.88 263 VAL A CA 1
ATOM 1967 C C . VAL A 1 263 ? 14.234 26.203 15.672 1 90.88 263 VAL A C 1
ATOM 1969 O O . VAL A 1 263 ? 14.156 27.125 16.5 1 90.88 263 VAL A O 1
ATOM 1972 N N . MET A 1 264 ? 15.023 26.234 14.711 1 86.19 264 MET A N 1
ATOM 1973 C CA . MET A 1 264 ? 15.906 27.375 14.484 1 86.19 264 MET A CA 1
ATOM 1974 C C . MET A 1 264 ? 15.109 28.641 14.227 1 86.19 264 MET A C 1
ATOM 1976 O O . MET A 1 264 ? 15.375 29.688 14.82 1 86.19 264 MET A O 1
ATOM 1980 N N . ILE A 1 265 ? 14.188 28.562 13.398 1 86.44 265 ILE A N 1
ATOM 1981 C CA . ILE A 1 265 ? 13.375 29.719 13.039 1 86.44 265 ILE A CA 1
ATOM 1982 C C . ILE A 1 265 ? 12.586 30.188 14.266 1 86.44 265 ILE A C 1
ATOM 1984 O O . ILE A 1 265 ? 12.508 31.391 14.539 1 86.44 265 ILE A O 1
ATOM 1988 N N . MET A 1 266 ? 12.062 29.234 15 1 87.38 266 MET A N 1
ATOM 1989 C CA . MET A 1 266 ? 11.305 29.594 16.188 1 87.38 266 MET A CA 1
ATOM 1990 C C . MET A 1 266 ? 12.203 30.234 17.25 1 87.38 266 MET A C 1
ATOM 1992 O O . MET A 1 266 ? 11.789 31.156 17.938 1 87.38 266 MET A O 1
ATOM 1996 N N . SER A 1 267 ? 13.383 29.797 17.406 1 81.56 267 SER A N 1
ATOM 1997 C CA . SER A 1 267 ? 14.336 30.328 18.375 1 81.56 267 SER A CA 1
ATOM 1998 C C . SER A 1 267 ? 14.734 31.766 18.031 1 81.56 267 SER A C 1
ATOM 2000 O O . SER A 1 267 ? 14.875 32.594 18.922 1 81.56 267 SER A O 1
ATOM 2002 N N . ILE A 1 268 ? 14.914 32.031 16.844 1 77.06 268 ILE A N 1
ATOM 2003 C CA . ILE A 1 268 ? 15.266 33.375 16.391 1 77.06 268 ILE A CA 1
ATOM 2004 C C . ILE A 1 268 ? 14.102 34.344 16.641 1 77.06 268 ILE A C 1
ATOM 2006 O O . ILE A 1 268 ? 14.297 35.469 17.094 1 77.06 268 ILE A O 1
ATOM 2010 N N . SER A 1 269 ? 12.922 33.844 16.281 1 78.25 269 SER A N 1
ATOM 2011 C CA . SER A 1 269 ? 11.734 34.656 16.5 1 78.25 269 SER A CA 1
ATOM 2012 C C . SER A 1 269 ? 11.555 35 17.984 1 78.25 269 SER A C 1
ATOM 2014 O O . SER A 1 269 ? 11.188 36.094 18.344 1 78.25 269 SER A O 1
ATOM 2016 N N . LEU A 1 270 ? 11.852 34.062 18.797 1 79.31 270 LEU A N 1
ATOM 2017 C CA . LEU A 1 270 ? 11.719 34.25 20.234 1 79.31 270 LEU A CA 1
ATOM 2018 C C . LEU A 1 270 ? 12.773 35.25 20.734 1 79.31 270 LEU A C 1
ATOM 2020 O O . LEU A 1 270 ? 12.484 36.094 21.578 1 79.31 270 LEU A O 1
ATOM 2024 N N . LEU A 1 271 ? 13.914 35.188 20.312 1 71.88 271 LEU A N 1
ATOM 2025 C CA . LEU A 1 271 ? 14.992 36.062 20.719 1 71.88 271 LEU A CA 1
ATOM 2026 C C . LEU A 1 271 ? 14.703 37.5 20.281 1 71.88 271 LEU A C 1
ATOM 2028 O O . LEU A 1 271 ? 14.977 38.469 21.016 1 71.88 271 LEU A O 1
ATOM 2032 N N . ARG A 1 272 ? 14.164 37.688 19.125 1 71.12 272 ARG A N 1
ATOM 2033 C CA . ARG A 1 272 ? 13.812 39 18.625 1 71.12 272 ARG A CA 1
ATOM 2034 C C . ARG A 1 272 ? 12.711 39.625 19.484 1 71.12 272 ARG A C 1
ATOM 2036 O O . ARG A 1 272 ? 12.742 40.844 19.766 1 71.12 272 ARG A O 1
ATOM 2043 N N . GLN A 1 273 ? 11.812 38.844 19.875 1 75.88 273 GLN A N 1
ATOM 2044 C CA . GLN A 1 273 ? 10.727 39.312 20.703 1 75.88 273 GLN A CA 1
ATOM 2045 C C . GLN A 1 273 ? 11.234 39.719 22.094 1 75.88 273 GLN A C 1
ATOM 2047 O O . GLN A 1 273 ? 10.766 40.719 22.656 1 75.88 273 GLN A O 1
ATOM 2052 N N . LEU A 1 274 ? 12.234 39.125 22.594 1 70.81 274 LEU A N 1
ATOM 2053 C CA . LEU A 1 274 ? 12.781 39.375 23.922 1 70.81 274 LEU A CA 1
ATOM 2054 C C . LEU A 1 274 ? 13.672 40.625 23.891 1 70.81 274 LEU A C 1
ATOM 2056 O O . LEU A 1 274 ? 13.789 41.344 24.891 1 70.81 274 LEU A O 1
ATOM 2060 N N . THR A 1 275 ? 14.281 40.906 22.812 1 66.94 275 THR A N 1
ATOM 2061 C CA . THR A 1 275 ? 15.164 42.062 22.719 1 66.94 275 THR A CA 1
ATOM 2062 C C . THR A 1 275 ? 14.383 43.344 22.359 1 66.94 275 THR A C 1
ATOM 2064 O O . THR A 1 275 ? 14.836 44.438 22.609 1 66.94 275 THR A O 1
ATOM 2067 N N . GLU A 1 276 ? 13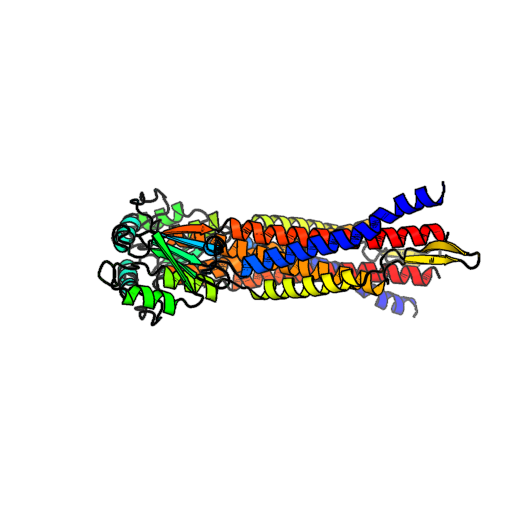.32 43.281 21.75 1 64.12 276 GLU A N 1
ATOM 2068 C CA . GLU A 1 276 ? 12.484 44.438 21.438 1 64.12 276 GLU A CA 1
ATOM 2069 C C . GLU A 1 276 ? 11.664 44.875 22.641 1 64.12 276 GLU A C 1
ATOM 2071 O O . GLU A 1 276 ? 11.289 46.062 22.766 1 64.12 276 GLU A O 1
ATOM 2076 N N . GLU A 1 277 ? 11.516 44.062 23.547 1 54.41 277 GLU A N 1
ATOM 2077 C CA . GLU A 1 277 ? 10.922 44.5 24.812 1 54.41 277 GLU A CA 1
ATOM 2078 C C . GLU A 1 277 ? 11.984 45 25.781 1 54.41 277 GLU A C 1
ATOM 2080 O O . GLU A 1 277 ? 11.758 45.938 26.547 1 54.41 277 GLU A O 1
ATOM 2085 N N . MET B 1 1 ? -34.406 48.25 12.398 1 33.81 1 MET B N 1
ATOM 2086 C CA . MET B 1 1 ? -33.812 47.875 11.109 1 33.81 1 MET B CA 1
ATOM 2087 C C . MET B 1 1 ? -32.438 47.281 11.297 1 33.81 1 MET B C 1
ATOM 2089 O O . MET B 1 1 ? -31.875 46.688 10.359 1 33.81 1 MET B O 1
ATOM 2093 N N . GLY B 1 2 ? -31.656 47.656 12.383 1 40.59 2 GLY B N 1
ATOM 2094 C CA . GLY B 1 2 ? -30.297 47.219 12.672 1 40.59 2 GLY B CA 1
ATOM 2095 C C . GLY B 1 2 ? -30.203 45.781 13.109 1 40.59 2 GLY B C 1
ATOM 2096 O O . GLY B 1 2 ? -29.172 45.125 12.93 1 40.59 2 GLY B O 1
ATOM 2097 N N . ILE B 1 3 ? -31.172 45.438 13.898 1 48.94 3 ILE B N 1
ATOM 2098 C CA . ILE B 1 3 ? -31.141 44.094 14.461 1 48.94 3 ILE B CA 1
ATOM 2099 C C . ILE B 1 3 ? -31.359 43.062 13.352 1 48.94 3 ILE B C 1
ATOM 2101 O O . ILE B 1 3 ? -30.859 41.938 13.422 1 48.94 3 ILE B O 1
ATOM 2105 N N . ARG B 1 4 ? -32.312 43.281 12.422 1 50.72 4 ARG B N 1
ATOM 2106 C CA . ARG B 1 4 ? -32.562 42.375 11.336 1 50.72 4 ARG B CA 1
ATOM 2107 C C . ARG B 1 4 ? -31.328 42.188 10.461 1 50.72 4 ARG B C 1
ATOM 2109 O O . ARG B 1 4 ? -31.062 41.094 9.953 1 50.72 4 ARG B O 1
ATOM 2116 N N . SER B 1 5 ? -30.531 43.25 10.281 1 46.88 5 SER B N 1
ATOM 2117 C CA . SER B 1 5 ? -29.328 43.156 9.461 1 46.88 5 SER B CA 1
ATOM 2118 C C . SER B 1 5 ? -28.25 42.344 10.172 1 46.88 5 SER B C 1
ATOM 2120 O O . SER B 1 5 ? -27.484 41.625 9.523 1 46.88 5 SER B O 1
ATOM 2122 N N . SER B 1 6 ? -28.188 42.469 11.453 1 41.09 6 SER B N 1
ATOM 2123 C CA . SER B 1 6 ? -27.141 41.75 12.156 1 41.09 6 SER B CA 1
ATOM 2124 C C . SER B 1 6 ? -27.484 40.281 12.297 1 41.09 6 SER B C 1
ATOM 2126 O O . SER B 1 6 ? -26.609 39.406 12.312 1 41.09 6 SER B O 1
ATOM 2128 N N . LEU B 1 7 ? -28.75 40 12.562 1 45.97 7 LEU B N 1
ATOM 2129 C CA . LEU B 1 7 ? -29.172 38.625 12.641 1 45.97 7 LEU B CA 1
ATOM 2130 C C . LEU B 1 7 ? -28.875 37.875 11.336 1 45.97 7 LEU B C 1
ATOM 2132 O O . LEU B 1 7 ? -28.516 36.688 11.352 1 45.97 7 LEU B O 1
ATOM 2136 N N . THR B 1 8 ? -29.234 38.5 10.25 1 48.53 8 THR B N 1
ATOM 2137 C CA . THR B 1 8 ? -28.969 37.875 8.961 1 48.53 8 THR B CA 1
ATOM 2138 C C . THR B 1 8 ? -27.484 37.594 8.789 1 48.53 8 THR B C 1
ATOM 2140 O O . THR B 1 8 ? -27.094 36.781 7.961 1 48.53 8 THR B O 1
ATOM 2143 N N . ARG B 1 9 ? -26.672 38.375 9.484 1 45.59 9 ARG B N 1
ATOM 2144 C CA . ARG B 1 9 ? -25.234 38.125 9.305 1 45.59 9 ARG B CA 1
ATOM 2145 C C . ARG B 1 9 ? -24.766 36.969 10.156 1 45.59 9 ARG B C 1
ATOM 2147 O O . ARG B 1 9 ? -23.719 36.375 9.875 1 45.59 9 ARG B O 1
ATOM 2154 N N . PHE B 1 10 ? -25.281 36.75 11.344 1 44.91 10 PHE B N 1
ATOM 2155 C CA . PHE B 1 10 ? -24.781 35.719 12.258 1 44.91 10 PHE B CA 1
ATOM 2156 C C . PHE B 1 10 ? -25.469 34.406 12.008 1 44.91 10 PHE B C 1
ATOM 2158 O O . PHE B 1 10 ? -25.016 33.344 12.484 1 44.91 10 PHE B O 1
ATOM 2165 N N . VAL B 1 11 ? -26.719 34.312 11.516 1 49.47 11 VAL B N 1
ATOM 2166 C CA . VAL B 1 11 ? -27.5 33.125 11.086 1 49.47 11 VAL B CA 1
ATOM 2167 C C . VAL B 1 11 ? -26.594 32.188 10.305 1 49.47 11 VAL B C 1
ATOM 2169 O O . VAL B 1 11 ? -26.734 30.969 10.406 1 49.47 11 VAL B O 1
ATOM 2172 N N . PRO B 1 12 ? -25.656 32.625 9.711 1 49.66 12 PRO B N 1
ATOM 2173 C CA . PRO B 1 12 ? -24.859 31.688 8.922 1 49.66 12 PRO B CA 1
ATOM 2174 C C . PRO B 1 12 ? -23.953 30.812 9.789 1 49.66 12 PRO B C 1
ATOM 2176 O O . PRO B 1 12 ? -23.641 29.688 9.414 1 49.66 12 PRO B O 1
ATOM 2179 N N . PHE B 1 13 ? -23.625 31.297 11.062 1 53.47 13 PHE B N 1
ATOM 2180 C CA . PHE B 1 13 ? -22.703 30.469 11.82 1 53.47 13 PHE B CA 1
ATOM 2181 C C . PHE B 1 13 ? -23.422 29.281 12.461 1 53.47 13 PHE B C 1
ATOM 2183 O O . PHE B 1 13 ? -22.859 28.203 12.602 1 53.47 13 PHE B O 1
ATOM 2190 N N . ILE B 1 14 ? -24.703 29.547 13.172 1 54.97 14 ILE B N 1
ATOM 2191 C CA . ILE B 1 14 ? -25.484 28.453 13.742 1 54.97 14 ILE B CA 1
ATOM 2192 C C . ILE B 1 14 ? -25.672 27.359 12.695 1 54.97 14 ILE B C 1
ATOM 2194 O O . ILE B 1 14 ? -25.516 26.172 12.984 1 54.97 14 ILE B O 1
ATOM 2198 N N . ALA B 1 15 ? -25.922 27.875 11.703 1 68.25 15 ALA B N 1
ATOM 2199 C CA . ALA B 1 15 ? -26.141 26.984 10.57 1 68.25 15 ALA B CA 1
ATOM 2200 C C . ALA B 1 15 ? -24.828 26.312 10.148 1 68.25 15 ALA B C 1
ATOM 2202 O O . ALA B 1 15 ? -24.828 25.156 9.727 1 68.25 15 ALA B O 1
ATOM 2203 N N . TYR B 1 16 ? -23.828 26.969 10.875 1 78.62 16 TYR B N 1
ATOM 2204 C CA . TYR B 1 16 ? -22.531 26.5 10.391 1 78.62 16 TYR B CA 1
ATOM 2205 C C . TYR B 1 16 ? -22.109 25.234 11.125 1 78.62 16 TYR B C 1
ATOM 2207 O O . TYR B 1 16 ? -21.734 24.234 10.5 1 78.62 16 TYR B O 1
ATOM 2215 N N . HIS B 1 17 ? -22.359 25.234 12.477 1 83.75 17 HIS B N 1
ATOM 2216 C CA . HIS B 1 17 ? -21.891 24.062 13.203 1 83.75 17 HIS B CA 1
ATOM 2217 C C . HIS B 1 17 ? -22.797 22.859 12.969 1 83.75 17 HIS B C 1
ATOM 2219 O O . HIS B 1 17 ? -22.328 21.719 12.984 1 83.75 17 HIS B O 1
ATOM 2225 N N . HIS B 1 18 ? -24.062 23.156 12.734 1 88.69 18 HIS B N 1
ATOM 2226 C CA . HIS B 1 18 ? -24.953 22.047 12.422 1 88.69 18 HIS B CA 1
ATOM 2227 C C . HIS B 1 18 ? -24.594 21.422 11.086 1 88.69 18 HIS B C 1
ATOM 2229 O O . HIS B 1 18 ? -24.703 20.203 10.914 1 88.69 18 HIS B O 1
ATOM 2235 N N . ILE B 1 19 ? -24.234 22.219 10.188 1 92.62 19 ILE B N 1
ATOM 2236 C CA . ILE B 1 19 ? -23.797 21.703 8.898 1 92.62 19 ILE B CA 1
ATOM 2237 C C . ILE B 1 19 ? -22.547 20.844 9.094 1 92.62 19 ILE B C 1
ATOM 2239 O O . ILE B 1 19 ? -22.438 19.75 8.531 1 92.62 19 ILE B O 1
ATOM 2243 N N . LEU B 1 20 ? -21.625 21.25 9.945 1 94.81 20 LEU B N 1
ATOM 2244 C CA . LEU B 1 20 ? -20.406 20.5 10.211 1 94.81 20 LEU B CA 1
ATOM 2245 C C . LEU B 1 20 ? -20.719 19.188 10.914 1 94.81 20 LEU B C 1
ATOM 2247 O O . LEU B 1 20 ? -20.094 18.156 10.633 1 94.81 20 LEU B O 1
ATOM 2251 N N . MET B 1 21 ? -21.594 19.266 11.789 1 95.75 21 MET B N 1
ATOM 2252 C CA . MET B 1 21 ? -22.031 18.047 12.453 1 95.75 21 MET B CA 1
ATOM 2253 C C . MET B 1 21 ? -22.609 17.047 11.453 1 95.75 21 MET B C 1
ATOM 2255 O O . MET B 1 21 ? -22.344 15.852 11.539 1 95.75 21 MET B O 1
ATOM 2259 N N . GLY B 1 22 ? -23.406 17.609 10.57 1 96.94 22 GLY B N 1
ATOM 2260 C CA . GLY B 1 22 ? -23.953 16.75 9.523 1 96.94 22 GLY B CA 1
ATOM 2261 C C . GLY B 1 22 ? -22.891 16.078 8.68 1 96.94 22 GLY B C 1
ATOM 2262 O O . GLY B 1 22 ? -22.969 14.875 8.414 1 96.94 22 GLY B O 1
ATOM 2263 N N . VAL B 1 23 ? -21.922 16.812 8.25 1 98.06 23 VAL B N 1
ATOM 2264 C CA . VAL B 1 23 ? -20.844 16.281 7.434 1 98.06 23 VAL B CA 1
ATOM 2265 C C . VAL B 1 23 ? -20.062 15.234 8.227 1 98.06 23 VAL B C 1
ATOM 2267 O O . VAL B 1 23 ? -19.688 14.188 7.695 1 98.06 23 VAL B O 1
ATOM 2270 N N . CYS B 1 24 ? -19.844 15.477 9.453 1 97.81 24 CYS B N 1
ATOM 2271 C CA . CYS B 1 24 ? -19.172 14.523 10.328 1 97.81 24 CYS B CA 1
ATOM 2272 C C . CYS B 1 24 ? -19.969 13.227 10.43 1 97.81 24 CYS B C 1
ATOM 2274 O O . CYS B 1 24 ? -19.391 12.141 10.367 1 97.81 24 CYS B O 1
ATOM 2276 N N . THR B 1 25 ? -21.219 13.398 10.625 1 98.19 25 THR B N 1
ATOM 2277 C CA . THR B 1 25 ? -22.078 12.219 10.719 1 98.19 25 THR B CA 1
ATOM 2278 C C . THR B 1 25 ? -22.016 11.398 9.438 1 98.19 25 THR B C 1
ATOM 2280 O O . THR B 1 25 ? -21.938 10.172 9.484 1 98.19 25 THR B O 1
ATOM 2283 N N . VAL B 1 26 ? -21.984 12.07 8.336 1 98.69 26 VAL B N 1
ATOM 2284 C CA . VAL B 1 26 ? -21.891 11.375 7.059 1 98.69 26 VAL B CA 1
ATOM 2285 C C . VAL B 1 26 ? -20.578 10.609 6.98 1 98.69 26 VAL B C 1
ATOM 2287 O O . VAL B 1 26 ? -20.547 9.445 6.578 1 98.69 26 VAL B O 1
ATOM 2290 N N . ALA B 1 27 ? -19.5 11.211 7.367 1 98.81 27 ALA B N 1
ATOM 2291 C CA . ALA B 1 27 ? -18.203 10.547 7.352 1 98.81 27 ALA B CA 1
ATOM 2292 C C . ALA B 1 27 ? -18.203 9.297 8.227 1 98.81 27 ALA B C 1
ATOM 2294 O O . ALA B 1 27 ? -17.703 8.25 7.828 1 98.81 27 ALA B O 1
ATOM 2295 N N . ILE B 1 28 ? -18.797 9.414 9.375 1 98.81 28 ILE B N 1
ATOM 2296 C CA . ILE B 1 28 ? -18.875 8.297 10.305 1 98.81 28 ILE B CA 1
ATOM 2297 C C . ILE B 1 28 ? -19.688 7.156 9.68 1 98.81 28 ILE B C 1
ATOM 2299 O O . ILE B 1 28 ? -19.281 5.992 9.75 1 98.81 28 ILE B O 1
ATOM 2303 N N . ILE B 1 29 ? -20.734 7.527 9.062 1 98.62 29 ILE B N 1
ATOM 2304 C CA . ILE B 1 29 ? -21.594 6.523 8.43 1 98.62 29 ILE B CA 1
ATOM 2305 C C . ILE B 1 29 ? -20.844 5.855 7.285 1 98.62 29 ILE B C 1
ATOM 2307 O O . ILE B 1 29 ? -20.844 4.629 7.16 1 98.62 29 ILE B O 1
ATOM 2311 N N . LEU B 1 30 ? -20.203 6.621 6.449 1 98.69 30 LEU B N 1
ATOM 2312 C CA . LEU B 1 30 ? -19.484 6.082 5.305 1 98.69 30 LEU B CA 1
ATOM 2313 C C . LEU B 1 30 ? -18.406 5.102 5.758 1 98.69 30 LEU B C 1
ATOM 2315 O O . LEU B 1 30 ? -18.297 4 5.215 1 98.69 30 LEU B O 1
ATOM 2319 N N . LEU B 1 31 ? -17.656 5.43 6.781 1 98.75 31 LEU B N 1
ATOM 2320 C CA . LEU B 1 31 ? -16.594 4.559 7.273 1 98.75 31 LEU B CA 1
ATOM 2321 C C . LEU B 1 31 ? -17.172 3.316 7.941 1 98.75 31 LEU B C 1
ATOM 2323 O O . LEU B 1 31 ? -16.609 2.223 7.816 1 98.75 31 LEU B O 1
ATOM 2327 N N . SER B 1 32 ? -18.297 3.49 8.633 1 98 32 SER B N 1
ATOM 2328 C CA . SER B 1 32 ? -18.922 2.352 9.297 1 98 32 SER B CA 1
ATOM 2329 C C . SER B 1 32 ? -19.484 1.361 8.281 1 98 32 SER B C 1
ATOM 2331 O O . SER B 1 32 ? -19.359 0.147 8.453 1 98 32 SER B O 1
ATOM 2333 N N . VAL B 1 33 ? -20.109 1.881 7.266 1 97.31 33 VAL B N 1
ATOM 2334 C CA . VAL B 1 33 ? -20.641 1.034 6.199 1 97.31 33 VAL B CA 1
ATOM 2335 C C . VAL B 1 33 ? -19.484 0.34 5.48 1 97.31 33 VAL B C 1
ATOM 2337 O O . VAL B 1 33 ? -19.578 -0.839 5.133 1 97.31 33 VAL B O 1
ATOM 2340 N N . LEU B 1 34 ? -18.375 1.036 5.23 1 98.06 34 LEU B N 1
ATOM 2341 C CA . LEU B 1 34 ? -17.188 0.452 4.621 1 98.06 34 LEU B CA 1
ATOM 2342 C C . LEU B 1 34 ? -16.672 -0.719 5.449 1 98.06 34 LEU B C 1
ATOM 2344 O O . LEU B 1 34 ? -16.375 -1.783 4.906 1 98.06 34 LEU B O 1
ATOM 2348 N N . LEU B 1 35 ? -16.641 -0.571 6.781 1 97.19 35 LEU B N 1
ATOM 2349 C CA . LEU B 1 35 ? -16.172 -1.613 7.684 1 97.19 35 LEU B CA 1
ATOM 2350 C C . LEU B 1 35 ? -17.094 -2.824 7.652 1 97.19 35 LEU B C 1
ATOM 2352 O O . LEU B 1 35 ? -16.625 -3.967 7.688 1 97.19 35 LEU B O 1
ATOM 2356 N N . ALA B 1 36 ? -18.344 -2.543 7.523 1 95.31 36 ALA B N 1
ATOM 2357 C CA . ALA B 1 36 ? -19.344 -3.602 7.59 1 95.31 36 ALA B CA 1
ATOM 2358 C C . ALA B 1 36 ? -19.547 -4.254 6.223 1 95.31 36 ALA B C 1
ATOM 2360 O O . ALA B 1 36 ? -20.422 -5.102 6.055 1 95.31 36 ALA B O 1
ATOM 2361 N N . GLY B 1 37 ? -18.766 -3.867 5.25 1 95.44 37 GLY B N 1
ATOM 2362 C CA . GLY B 1 37 ? -18.938 -4.426 3.918 1 95.44 37 GLY B CA 1
ATOM 2363 C C . GLY B 1 37 ? -18.672 -5.914 3.852 1 95.44 37 GLY B C 1
ATOM 2364 O O . GLY B 1 37 ? -18.062 -6.48 4.762 1 95.44 37 GLY B O 1
ATOM 2365 N N . CYS B 1 38 ? -19.188 -6.496 2.748 1 95.25 38 CYS B N 1
ATOM 2366 C CA . CYS B 1 38 ? -19 -7.91 2.432 1 95.25 38 CYS B CA 1
ATOM 2367 C C . CYS B 1 38 ? -19.656 -8.797 3.486 1 95.25 38 CYS B C 1
ATOM 2369 O O . CYS B 1 38 ? -19.016 -9.703 4.02 1 95.25 38 CYS B O 1
ATOM 2371 N N . THR B 1 39 ? -20.906 -8.422 3.896 1 93.19 39 THR B N 1
ATOM 2372 C CA . THR B 1 39 ? -21.734 -9.188 4.805 1 93.19 39 THR B CA 1
ATOM 2373 C C . THR B 1 39 ? -23.062 -9.547 4.145 1 93.19 39 THR B C 1
ATOM 2375 O O . THR B 1 39 ? -23.344 -9.109 3.021 1 93.19 39 THR B O 1
ATOM 2378 N N . SER B 1 40 ? -23.844 -10.422 4.84 1 88.69 40 SER B N 1
ATOM 2379 C CA . SER B 1 40 ? -25.062 -10.984 4.273 1 88.69 40 SER B CA 1
ATOM 2380 C C . SER B 1 40 ? -26.188 -9.961 4.258 1 88.69 40 SER B C 1
ATOM 2382 O O . SER B 1 40 ? -27.203 -10.148 3.57 1 88.69 40 SER B O 1
ATOM 2384 N N . SER B 1 41 ? -26.031 -8.891 4.836 1 82.06 41 SER B N 1
ATOM 2385 C CA . SER B 1 41 ? -27.094 -7.891 4.863 1 82.06 41 SER B CA 1
ATOM 2386 C C . SER B 1 41 ? -27.281 -7.25 3.494 1 82.06 41 SER B C 1
ATOM 2388 O O . SER B 1 41 ? -26.344 -7.199 2.693 1 82.06 41 SER B O 1
ATOM 2390 N N . ASN B 1 42 ? -28.609 -6.828 3.316 1 77.38 42 ASN B N 1
ATOM 2391 C CA . ASN B 1 42 ? -29.062 -6.398 1.998 1 77.38 42 ASN B CA 1
ATOM 2392 C C . ASN B 1 42 ? -28.172 -5.297 1.429 1 77.38 42 ASN B C 1
ATOM 2394 O O . ASN B 1 42 ? -28.141 -4.184 1.956 1 77.38 42 ASN B O 1
ATOM 2398 N N . GLY B 1 43 ? -27.453 -5.711 0.353 1 82.44 43 GLY B N 1
ATOM 2399 C CA . GLY B 1 43 ? -26.672 -4.828 -0.497 1 82.44 43 GLY B CA 1
ATOM 2400 C C . GLY B 1 43 ? -25.234 -4.652 -0.02 1 82.44 43 GLY B C 1
ATOM 2401 O O . GLY B 1 43 ? -24.391 -4.141 -0.755 1 82.44 43 GLY B O 1
ATOM 2402 N N . MET B 1 44 ? -24.906 -5.203 1.105 1 92.5 44 MET B N 1
ATOM 2403 C CA . MET B 1 44 ? -23.594 -4.965 1.69 1 92.5 44 MET B CA 1
ATOM 2404 C C . MET B 1 44 ? -22.531 -5.852 1.035 1 92.5 44 MET B C 1
ATOM 2406 O O . MET B 1 44 ? -21.328 -5.582 1.142 1 92.5 44 MET B O 1
ATOM 2410 N N . ASN B 1 45 ? -22.984 -6.871 0.356 1 93.38 45 ASN B N 1
ATOM 2411 C CA . ASN B 1 45 ? -22.047 -7.801 -0.262 1 93.38 45 ASN B CA 1
ATOM 2412 C C . ASN B 1 45 ? -21.359 -7.18 -1.476 1 93.38 45 ASN B C 1
ATOM 2414 O O . ASN B 1 45 ? -20.375 -7.719 -1.976 1 93.38 45 ASN B O 1
ATOM 2418 N N . ASN B 1 46 ? -21.859 -6 -1.896 1 94.25 46 ASN B N 1
ATOM 2419 C CA . ASN B 1 46 ? -21.25 -5.297 -3.016 1 94.25 46 ASN B CA 1
ATOM 2420 C C . ASN B 1 46 ? -20.141 -4.352 -2.545 1 94.25 46 ASN B C 1
ATOM 2422 O O . ASN B 1 46 ? -19.438 -3.756 -3.363 1 94.25 46 ASN B O 1
ATOM 2426 N N . ILE B 1 47 ? -19.969 -4.219 -1.294 1 97.75 47 ILE B N 1
ATOM 2427 C CA . ILE B 1 47 ? -18.891 -3.428 -0.708 1 97.75 47 ILE B CA 1
ATOM 2428 C C . ILE B 1 47 ? -17.734 -4.344 -0.307 1 97.75 47 ILE B C 1
ATOM 2430 O O . ILE B 1 47 ? -17.75 -4.934 0.777 1 97.75 47 ILE B O 1
ATOM 2434 N N . TYR B 1 48 ? -16.844 -4.5 -1.194 1 98.12 48 TYR B N 1
ATOM 2435 C CA . TYR B 1 48 ? -15.688 -5.355 -0.979 1 98.12 48 TYR B CA 1
ATOM 2436 C C . TYR B 1 48 ? -14.406 -4.645 -1.382 1 98.12 48 TYR B C 1
ATOM 2438 O O . TYR B 1 48 ? -14.445 -3.645 -2.107 1 98.12 48 TYR B O 1
ATOM 2446 N N . LEU B 1 49 ? -13.305 -5.047 -0.857 1 98.56 49 LEU B N 1
ATOM 2447 C CA . LEU B 1 49 ? -12 -4.473 -1.159 1 98.56 49 LEU B CA 1
ATOM 2448 C C . LEU B 1 49 ? -11.406 -5.102 -2.416 1 98.56 49 LEU B C 1
ATOM 2450 O O . LEU B 1 49 ? -10.898 -4.395 -3.289 1 98.56 49 LEU B O 1
ATOM 2454 N N . VAL B 1 50 ? -11.461 -6.457 -2.51 1 98.56 50 VAL B N 1
ATOM 2455 C CA . VAL B 1 50 ? -10.977 -7.195 -3.672 1 98.56 50 VAL B CA 1
ATOM 2456 C C . VAL B 1 50 ? -11.938 -8.328 -4.004 1 98.56 50 VAL B C 1
ATOM 2458 O O . VAL B 1 50 ? -12.531 -8.938 -3.107 1 98.56 50 VAL B O 1
ATOM 2461 N N . SER B 1 51 ? -12.117 -8.555 -5.234 1 98.31 51 SER B N 1
ATOM 2462 C CA . SER B 1 51 ? -12.859 -9.703 -5.738 1 98.31 51 SER B CA 1
ATOM 2463 C C . SER B 1 51 ? -11.969 -10.609 -6.582 1 98.31 51 SER B C 1
ATOM 2465 O O . SER B 1 51 ? -11.172 -10.125 -7.391 1 98.31 51 SER B O 1
ATOM 2467 N N . LEU B 1 52 ? -12.031 -11.836 -6.352 1 97.75 52 LEU B N 1
ATOM 2468 C CA . LEU B 1 52 ? -11.336 -12.867 -7.117 1 97.75 52 LEU B CA 1
ATOM 2469 C C . LEU B 1 52 ? -12.328 -13.766 -7.844 1 97.75 52 LEU B C 1
ATOM 2471 O O . LEU B 1 52 ? -13.188 -14.391 -7.207 1 97.75 52 LEU B O 1
ATOM 2475 N N . LYS B 1 53 ? -12.195 -13.828 -9.078 1 96.19 53 LYS B N 1
ATOM 2476 C CA . LYS B 1 53 ? -13.148 -14.578 -9.898 1 96.19 53 LYS B CA 1
ATOM 2477 C C . LYS B 1 53 ? -12.422 -15.5 -10.875 1 96.19 53 LYS B C 1
ATOM 2479 O O . LYS B 1 53 ? -11.438 -15.102 -11.5 1 96.19 53 LYS B O 1
ATOM 2484 N N . TYR B 1 54 ? -12.93 -16.766 -10.906 1 93.94 54 TYR B N 1
ATOM 2485 C CA . TYR B 1 54 ? -12.422 -17.641 -11.945 1 93.94 54 TYR B CA 1
ATOM 2486 C C . TYR B 1 54 ? -12.789 -17.125 -13.336 1 93.94 54 TYR B C 1
ATOM 2488 O O . TYR B 1 54 ? -13.938 -16.766 -13.578 1 93.94 54 TYR B O 1
ATOM 2496 N N . ARG B 1 55 ? -11.812 -17.047 -14.211 1 89.94 55 ARG B N 1
ATOM 2497 C CA . ARG B 1 55 ? -12.047 -16.594 -15.57 1 89.94 55 ARG B CA 1
ATOM 2498 C C . ARG B 1 55 ? -12.469 -17.75 -16.469 1 89.94 55 ARG B C 1
ATOM 2500 O O . ARG B 1 55 ? -11.766 -18.75 -16.562 1 89.94 55 ARG B O 1
ATOM 2507 N N . ASN B 1 56 ? -13.672 -17.688 -17.172 1 79.69 56 ASN B N 1
ATOM 2508 C CA . ASN B 1 56 ? -14.172 -18.719 -18.062 1 79.69 56 ASN B CA 1
ATOM 2509 C C . ASN B 1 56 ? -13.656 -18.547 -19.484 1 79.69 56 ASN B C 1
ATOM 2511 O O . ASN B 1 56 ? -14.211 -19.109 -20.422 1 79.69 56 ASN B O 1
ATOM 2515 N N . ALA B 1 57 ? -12.656 -17.844 -19.734 1 66.06 57 ALA B N 1
ATOM 2516 C CA . ALA B 1 57 ? -12.141 -17.719 -21.094 1 66.06 57 ALA B CA 1
ATOM 2517 C C . ALA B 1 57 ? -10.656 -18.062 -21.141 1 66.06 57 ALA B C 1
ATOM 2519 O O . ALA B 1 57 ? -9.898 -17.703 -20.25 1 66.06 57 ALA B O 1
ATOM 2520 N N . SER B 1 58 ? -10.539 -19 -22.078 1 62.19 58 SER B N 1
ATOM 2521 C CA . SER B 1 58 ? -9.148 -19.391 -22.281 1 62.19 58 SER B CA 1
ATOM 2522 C C . SER B 1 58 ? -8.242 -18.172 -22.391 1 62.19 58 SER B C 1
ATOM 2524 O O . SER B 1 58 ? -8.578 -17.188 -23.062 1 62.19 58 SER B O 1
ATOM 2526 N N . THR B 1 59 ? -7.48 -17.953 -21.406 1 59.94 59 THR B N 1
ATOM 2527 C CA . THR B 1 59 ? -6.562 -16.812 -21.422 1 59.94 59 THR B CA 1
ATOM 2528 C C . THR B 1 59 ? -5.559 -16.938 -22.562 1 59.94 59 THR B C 1
ATOM 2530 O O . THR B 1 59 ? -4.992 -18.016 -22.781 1 59.94 59 THR B O 1
ATOM 2533 N N . SER B 1 60 ? -5.723 -16.094 -23.516 1 58.88 60 SER B N 1
ATOM 2534 C CA . SER B 1 60 ? -4.625 -16.016 -24.484 1 58.88 60 SER B CA 1
ATOM 2535 C C . SER B 1 60 ? -3.283 -15.875 -23.781 1 58.88 60 SER B C 1
ATOM 2537 O O . SER B 1 60 ? -3.182 -15.195 -22.75 1 58.88 60 SER B O 1
ATOM 2539 N N . THR B 1 61 ? -2.457 -16.812 -24 1 65.06 61 THR B N 1
ATOM 2540 C CA . THR B 1 61 ? -1.082 -16.688 -23.516 1 65.06 61 THR B CA 1
ATOM 2541 C C . THR B 1 61 ? -0.591 -15.242 -23.656 1 65.06 61 THR B C 1
ATOM 2543 O O . THR B 1 61 ? -0.636 -14.672 -24.75 1 65.06 61 THR B O 1
ATOM 2546 N N . PRO B 1 62 ? -0.302 -14.719 -22.578 1 70.5 62 PRO B N 1
ATOM 2547 C CA . PRO B 1 62 ? 0.267 -13.375 -22.719 1 70.5 62 PRO B CA 1
ATOM 2548 C C . PRO B 1 62 ? 1.436 -13.328 -23.703 1 70.5 62 PRO B C 1
ATOM 2550 O O . PRO B 1 62 ? 2.262 -14.242 -23.719 1 70.5 62 PRO B O 1
ATOM 2553 N N . SER B 1 63 ? 1.235 -12.617 -24.719 1 80.19 63 SER B N 1
ATOM 2554 C CA . SER B 1 63 ? 2.346 -12.414 -25.641 1 80.19 63 SER B CA 1
ATOM 2555 C C . SER B 1 63 ? 3.344 -11.398 -25.094 1 80.19 63 SER B C 1
ATOM 2557 O O . SER B 1 63 ? 3.227 -10.195 -25.344 1 80.19 63 SER B O 1
ATOM 2559 N N . ASP B 1 64 ? 4.16 -11.875 -24.172 1 88.94 64 ASP B N 1
ATOM 2560 C CA . ASP B 1 64 ? 5.176 -11.031 -23.531 1 88.94 64 ASP B CA 1
ATOM 2561 C C . ASP B 1 64 ? 6.57 -11.633 -23.703 1 88.94 64 ASP B C 1
ATOM 2563 O O . ASP B 1 64 ? 6.793 -12.797 -23.391 1 88.94 64 ASP B O 1
ATOM 2567 N N . PRO B 1 65 ? 7.438 -10.828 -24.266 1 90.62 65 PRO B N 1
ATOM 2568 C CA . PRO B 1 65 ? 8.781 -11.344 -24.516 1 90.62 65 PRO B CA 1
ATOM 2569 C C . PRO B 1 65 ? 9.5 -11.766 -23.234 1 90.62 65 PRO B C 1
ATOM 2571 O O . PRO B 1 65 ? 10.492 -12.5 -23.297 1 90.62 65 PRO B O 1
ATOM 2574 N N . SER B 1 66 ? 8.992 -11.367 -22.094 1 92.31 66 SER B N 1
ATOM 2575 C CA . SER B 1 66 ? 9.648 -11.727 -20.844 1 92.31 66 SER B CA 1
ATOM 2576 C C . SER B 1 66 ? 9.164 -13.078 -20.328 1 92.31 66 SER B C 1
ATOM 2578 O O . SER B 1 66 ? 9.695 -13.602 -19.359 1 92.31 66 SER B O 1
ATOM 2580 N N . LEU B 1 67 ? 8.195 -13.617 -21.031 1 90.5 67 LEU B N 1
ATOM 2581 C CA . LEU B 1 67 ? 7.707 -14.945 -20.688 1 90.5 67 LEU B CA 1
ATOM 2582 C C . LEU B 1 67 ? 8.633 -16.031 -21.234 1 90.5 67 LEU B C 1
ATOM 2584 O O . LEU B 1 67 ? 8.891 -16.062 -22.438 1 90.5 67 LEU B O 1
ATOM 2588 N N . ILE B 1 68 ? 9.062 -16.844 -20.406 1 89.06 68 ILE B N 1
ATOM 2589 C CA . ILE B 1 68 ? 9.961 -17.922 -20.828 1 89.06 68 ILE B CA 1
ATOM 2590 C C . ILE B 1 68 ? 9.156 -19.188 -21.094 1 89.06 68 ILE B C 1
ATOM 2592 O O . ILE B 1 68 ? 9.406 -19.906 -22.062 1 89.06 68 ILE B O 1
ATOM 2596 N N . ASN B 1 69 ? 8.18 -19.484 -20.188 1 88.94 69 ASN B N 1
ATOM 2597 C CA . ASN B 1 69 ? 7.324 -20.656 -20.297 1 88.94 69 ASN B CA 1
ATOM 2598 C C . ASN B 1 69 ? 5.871 -20.266 -20.562 1 88.94 69 ASN B C 1
ATOM 2600 O O . ASN B 1 69 ? 5.062 -20.219 -19.641 1 88.94 69 ASN B O 1
ATOM 2604 N N . PRO B 1 70 ? 5.508 -20.062 -21.797 1 85.19 70 PRO B N 1
ATOM 2605 C CA . PRO B 1 70 ? 4.141 -19.625 -22.094 1 85.19 70 PRO B CA 1
ATOM 2606 C C . PRO B 1 70 ? 3.1 -20.703 -21.812 1 85.19 70 PRO B C 1
ATOM 2608 O O . PRO B 1 70 ? 1.914 -20.391 -21.672 1 85.19 70 PRO B O 1
ATOM 2611 N N . SER B 1 71 ? 3.467 -21.969 -21.688 1 86.75 71 SER B N 1
ATOM 2612 C CA . SER B 1 71 ? 2.527 -23.078 -21.516 1 86.75 71 SER B CA 1
ATOM 2613 C C . SER B 1 71 ? 1.902 -23.062 -20.125 1 86.75 71 SER B C 1
ATOM 2615 O O . SER B 1 71 ? 0.869 -23.688 -19.891 1 86.75 71 SER B O 1
ATOM 2617 N N . ILE B 1 72 ? 2.553 -22.344 -19.281 1 89.38 72 ILE B N 1
ATOM 2618 C CA . ILE B 1 72 ? 2.098 -22.359 -17.891 1 89.38 72 ILE B CA 1
ATOM 2619 C C . ILE B 1 72 ? 0.697 -21.766 -17.812 1 89.38 72 ILE B C 1
ATOM 2621 O O . ILE B 1 72 ? -0.116 -22.188 -16.984 1 89.38 72 ILE B O 1
ATOM 2625 N N . ALA B 1 73 ? 0.391 -20.797 -18.594 1 88.31 73 ALA B N 1
ATOM 2626 C CA . ALA B 1 73 ? -0.925 -20.156 -18.562 1 88.31 73 ALA B CA 1
ATOM 2627 C C . ALA B 1 73 ? -2.029 -21.188 -18.828 1 88.31 73 ALA B C 1
ATOM 2629 O O . ALA B 1 73 ? -3.031 -21.219 -18.109 1 88.31 73 ALA B O 1
ATOM 2630 N N . GLU B 1 74 ? -1.783 -22 -19.812 1 87.88 74 GLU B N 1
ATOM 2631 C CA . GLU B 1 74 ? -2.756 -23.031 -20.141 1 87.88 74 GLU B CA 1
ATOM 2632 C C . GLU B 1 74 ? -2.844 -24.078 -19.031 1 87.88 74 GLU B C 1
ATOM 2634 O O . GLU B 1 74 ? -3.932 -24.562 -18.703 1 87.88 74 GLU B O 1
ATOM 2639 N N . LYS B 1 75 ? -1.758 -24.438 -18.5 1 88.62 75 LYS B N 1
ATOM 2640 C CA . LYS B 1 75 ? -1.738 -25.438 -17.438 1 88.62 75 LYS B CA 1
ATOM 2641 C C . LYS B 1 75 ? -2.516 -24.969 -16.203 1 88.62 75 LYS B C 1
ATOM 2643 O O . LYS B 1 75 ? -3.316 -25.719 -15.648 1 88.62 75 LYS B O 1
ATOM 2648 N N . VAL B 1 76 ? -2.295 -23.75 -15.844 1 89.12 76 VAL B N 1
ATOM 2649 C CA . VAL B 1 76 ? -2.986 -23.203 -14.68 1 89.12 76 VAL B CA 1
ATOM 2650 C C . VAL B 1 76 ? -4.469 -23.016 -14.992 1 89.12 76 VAL B C 1
ATOM 2652 O O . VAL B 1 76 ? -5.324 -23.281 -14.148 1 89.12 76 VAL B O 1
ATOM 2655 N N . TYR B 1 77 ? -4.75 -22.562 -16.188 1 88.44 77 TYR B N 1
ATOM 2656 C CA . TYR B 1 77 ? -6.145 -22.453 -16.609 1 88.44 77 TYR B CA 1
ATOM 2657 C C . TYR B 1 77 ? -6.855 -23.797 -16.5 1 88.44 77 TYR B C 1
ATOM 2659 O O . TYR B 1 77 ? -7.98 -23.875 -16.016 1 88.44 77 TYR B O 1
ATOM 2667 N N . ASN B 1 78 ? -6.16 -24.812 -16.906 1 87.5 78 ASN B N 1
ATOM 2668 C CA . ASN B 1 78 ? -6.738 -26.156 -16.844 1 87.5 78 ASN B CA 1
ATOM 2669 C C . ASN B 1 78 ? -6.91 -26.625 -15.406 1 87.5 78 ASN B C 1
ATOM 2671 O O . ASN B 1 78 ? -7.887 -27.297 -15.086 1 87.5 78 ASN B O 1
ATOM 2675 N N . LEU B 1 79 ? -6.035 -26.25 -14.586 1 86.75 79 LEU B N 1
ATOM 2676 C CA . LEU B 1 79 ? -6.152 -26.594 -13.172 1 86.75 79 LEU B CA 1
ATOM 2677 C C . LEU B 1 79 ? -7.352 -25.891 -12.547 1 86.75 79 LEU B C 1
ATOM 2679 O O . LEU B 1 79 ? -7.953 -26.406 -11.602 1 86.75 79 LEU B O 1
ATOM 2683 N N . SER B 1 80 ? -7.719 -24.75 -13.062 1 85.25 80 SER B N 1
ATOM 2684 C CA . SER B 1 80 ? -8.797 -23.953 -12.492 1 85.25 80 SER B CA 1
ATOM 2685 C C . SER B 1 80 ? -10.164 -24.5 -12.867 1 85.25 80 SER B C 1
ATOM 2687 O O . SER B 1 80 ? -11.164 -24.203 -12.227 1 85.25 80 SER B O 1
ATOM 2689 N N . GLN B 1 81 ? -10.242 -25.266 -13.906 1 79.75 81 GLN B N 1
ATOM 2690 C CA . GLN B 1 81 ? -11.484 -25.891 -14.344 1 79.75 81 GLN B CA 1
ATOM 2691 C C . GLN B 1 81 ? -12.656 -24.922 -14.234 1 79.75 81 GLN B C 1
ATOM 2693 O O . GLN B 1 81 ? -13.688 -25.25 -13.648 1 79.75 81 GLN B O 1
ATOM 2698 N N . PRO B 1 82 ? -12.523 -23.812 -14.828 1 74.25 82 PRO B N 1
ATOM 2699 C CA . PRO B 1 82 ? -13.5 -22.766 -14.547 1 74.25 82 PRO B CA 1
ATOM 2700 C C . PRO B 1 82 ? -14.93 -23.172 -14.891 1 74.25 82 PRO B C 1
ATOM 2702 O O . PRO B 1 82 ? -15.883 -22.625 -14.328 1 74.25 82 PRO B O 1
ATOM 2705 N N . ARG B 1 83 ? -15.188 -24.094 -15.766 1 78.06 83 ARG B N 1
ATOM 2706 C CA . ARG B 1 83 ? -16.531 -24.5 -16.172 1 78.06 83 ARG B CA 1
ATOM 2707 C C . ARG B 1 83 ? -17.141 -25.469 -15.172 1 78.06 83 ARG B C 1
ATOM 2709 O O . ARG B 1 83 ? -18.359 -25.672 -15.172 1 78.06 83 ARG B O 1
ATOM 2716 N N . ASN B 1 84 ? -16.328 -25.922 -14.305 1 78.5 84 ASN B N 1
ATOM 2717 C CA . ASN B 1 84 ? -16.828 -26.969 -13.414 1 78.5 84 ASN B CA 1
ATOM 2718 C C . ASN B 1 84 ? -16.734 -26.547 -11.953 1 78.5 84 ASN B C 1
ATOM 2720 O O . ASN B 1 84 ? -17 -27.344 -11.055 1 78.5 84 ASN B O 1
ATOM 2724 N N . THR B 1 85 ? -16.469 -25.281 -11.836 1 83.5 85 THR B N 1
ATOM 2725 C CA . THR B 1 85 ? -16.281 -24.828 -10.461 1 83.5 85 THR B CA 1
ATOM 2726 C C . THR B 1 85 ? -17.641 -24.609 -9.781 1 83.5 85 THR B C 1
ATOM 2728 O O . THR B 1 85 ? -18.594 -24.172 -10.422 1 83.5 85 THR B O 1
ATOM 2731 N N . THR B 1 86 ? -17.703 -24.922 -8.539 1 85.56 86 THR B N 1
ATOM 2732 C CA . THR B 1 86 ? -18.844 -24.562 -7.711 1 85.56 86 THR B CA 1
ATOM 2733 C C . THR B 1 86 ? -18.781 -23.094 -7.305 1 85.56 86 THR B C 1
ATOM 2735 O O . THR B 1 86 ? -19.812 -22.406 -7.316 1 85.56 86 THR B O 1
ATOM 2738 N N . ILE B 1 87 ? -17.609 -22.703 -6.906 1 91.19 87 ILE B N 1
ATOM 2739 C CA . ILE B 1 87 ? -17.359 -21.312 -6.539 1 91.19 87 ILE B CA 1
ATOM 2740 C C . ILE B 1 87 ? -16.906 -20.531 -7.77 1 91.19 87 ILE B C 1
ATOM 2742 O O . ILE B 1 87 ? -15.969 -20.922 -8.453 1 91.19 87 ILE B O 1
ATOM 2746 N N . GLN B 1 88 ? -17.594 -19.453 -8.031 1 93.31 88 GLN B N 1
ATOM 2747 C CA . GLN B 1 88 ? -17.219 -18.625 -9.172 1 93.31 88 GLN B CA 1
ATOM 2748 C C . GLN B 1 88 ? -16.406 -17.422 -8.734 1 93.31 88 GLN B C 1
ATOM 2750 O O . GLN B 1 88 ? -15.484 -17 -9.445 1 93.31 88 GLN B O 1
ATOM 2755 N N . GLU B 1 89 ? -16.734 -16.875 -7.605 1 96.31 89 GLU B N 1
ATOM 2756 C CA . GLU B 1 89 ? -16.141 -15.625 -7.145 1 96.31 89 GLU B CA 1
ATOM 2757 C C . GLU B 1 89 ? -16.078 -15.57 -5.621 1 96.31 89 GLU B C 1
ATOM 2759 O O . GLU B 1 89 ? -16.984 -16.031 -4.941 1 96.31 89 GLU B O 1
ATOM 2764 N N . VAL B 1 90 ? -15.016 -15.047 -5.125 1 97.69 90 VAL B N 1
ATOM 2765 C CA . VAL B 1 90 ? -14.898 -14.758 -3.699 1 97.69 90 VAL B CA 1
ATOM 2766 C C . VAL B 1 90 ? -14.477 -13.305 -3.5 1 97.69 90 VAL B C 1
ATOM 2768 O O . VAL B 1 90 ? -13.523 -12.836 -4.121 1 97.69 90 VAL B O 1
ATOM 2771 N N . ARG B 1 91 ? -15.195 -12.617 -2.693 1 98.19 91 ARG B N 1
ATOM 2772 C CA . ARG B 1 91 ? -14.945 -11.219 -2.35 1 98.19 91 ARG B CA 1
ATOM 2773 C C . ARG B 1 91 ? -14.461 -11.086 -0.907 1 98.19 91 ARG B C 1
ATOM 2775 O O . ARG B 1 91 ? -14.938 -11.812 -0.025 1 98.19 91 ARG B O 1
ATOM 2782 N N . ALA B 1 92 ? -13.547 -10.211 -0.735 1 98.38 92 ALA B N 1
ATOM 2783 C CA . ALA B 1 92 ? -13.031 -9.953 0.606 1 98.38 92 ALA B CA 1
ATOM 2784 C C . ALA B 1 92 ? -13.25 -8.492 1.004 1 98.38 92 ALA B C 1
ATOM 2786 O O . ALA B 1 92 ? -12.93 -7.582 0.237 1 98.38 92 ALA B O 1
ATOM 2787 N N . GLY B 1 93 ? -13.844 -8.258 2.127 1 97.81 93 GLY B N 1
ATOM 2788 C CA . GLY B 1 93 ? -13.969 -6.957 2.758 1 97.81 93 GLY B CA 1
ATOM 2789 C C . GLY B 1 93 ? -13.172 -6.836 4.043 1 97.81 93 GLY B C 1
ATOM 2790 O O . GLY B 1 93 ? -12.273 -7.641 4.297 1 97.81 93 GLY B O 1
ATOM 2791 N N . TYR B 1 94 ? -13.414 -5.781 4.781 1 97.19 94 TYR B N 1
ATOM 2792 C CA . TYR B 1 94 ? -12.711 -5.578 6.043 1 97.19 94 TYR B CA 1
ATOM 2793 C C . TYR B 1 94 ? -13.094 -6.648 7.059 1 97.19 94 TYR B C 1
ATOM 2795 O O . TYR B 1 94 ? -12.234 -7.199 7.746 1 97.19 94 TYR B O 1
ATOM 2803 N N . MET B 1 95 ? -14.375 -6.945 7.086 1 92.38 95 MET B N 1
ATOM 2804 C CA . MET B 1 95 ? -14.812 -7.777 8.203 1 92.38 95 MET B CA 1
ATOM 2805 C C . MET B 1 95 ? -15.383 -9.102 7.703 1 92.38 95 MET B C 1
ATOM 2807 O O . MET B 1 95 ? -15.641 -10.008 8.492 1 92.38 95 MET B O 1
ATOM 2811 N N . GLY B 1 96 ? -15.531 -9.203 6.383 1 95.62 96 GLY B N 1
ATOM 2812 C CA . GLY B 1 96 ? -16.172 -10.43 5.922 1 95.62 96 GLY B CA 1
ATOM 2813 C C . GLY B 1 96 ? -15.68 -10.891 4.562 1 95.62 96 GLY B C 1
ATOM 2814 O O . GLY B 1 96 ? -14.883 -10.195 3.924 1 95.62 96 GLY B O 1
ATOM 2815 N N . LEU B 1 97 ? -16.078 -12.094 4.215 1 97.88 97 LEU B N 1
ATOM 2816 C CA . LEU B 1 97 ? -15.914 -12.719 2.908 1 97.88 97 LEU B CA 1
ATOM 2817 C C . LEU B 1 97 ? -17.266 -13.117 2.32 1 97.88 97 LEU B C 1
ATOM 2819 O O . LEU B 1 97 ? -18.156 -13.539 3.049 1 97.88 97 LEU B O 1
ATOM 2823 N N . CYS B 1 98 ? -17.344 -12.953 1.031 1 97.06 98 CYS B N 1
ATOM 2824 C CA . CYS B 1 98 ? -18.562 -13.398 0.345 1 97.06 98 CYS B CA 1
ATOM 2825 C C . CYS B 1 98 ? -18.203 -14.242 -0.876 1 97.06 98 CYS B C 1
ATOM 2827 O O . CYS B 1 98 ? -17.312 -13.883 -1.65 1 97.06 98 CYS B O 1
ATOM 2829 N N . LEU B 1 99 ? -18.875 -15.344 -0.997 1 95.81 99 LEU B N 1
ATOM 2830 C CA . LEU B 1 99 ? -18.656 -16.172 -2.18 1 95.81 99 LEU B CA 1
ATOM 2831 C C . LEU B 1 99 ? -19.922 -16.219 -3.045 1 95.81 99 LEU B C 1
ATOM 2833 O O . LEU B 1 99 ? -21.031 -16.078 -2.537 1 95.81 99 LEU B O 1
ATOM 2837 N N . THR B 1 100 ? -19.734 -16.266 -4.281 1 94.56 100 THR B N 1
ATOM 2838 C CA . THR B 1 100 ? -20.781 -16.484 -5.273 1 94.56 100 THR B CA 1
ATOM 2839 C C . THR B 1 100 ? -20.609 -17.844 -5.953 1 94.56 100 THR B C 1
ATOM 2841 O O . THR B 1 100 ? -19.547 -18.156 -6.477 1 94.56 100 THR B O 1
ATOM 2844 N N . ARG B 1 101 ? -21.672 -18.562 -5.941 1 92.19 101 ARG B N 1
ATOM 2845 C CA . ARG B 1 101 ? -21.656 -19.875 -6.574 1 92.19 101 ARG B CA 1
ATOM 2846 C C . ARG B 1 101 ? -21.984 -19.766 -8.062 1 92.19 101 ARG B C 1
ATOM 2848 O O . ARG B 1 101 ? -22.438 -18.734 -8.531 1 92.19 101 ARG B O 1
ATOM 2855 N N . SER B 1 102 ? -21.703 -20.906 -8.695 1 89 102 SER B N 1
ATOM 2856 C CA . SER B 1 102 ? -21.969 -20.969 -10.125 1 89 102 SER B CA 1
ATOM 2857 C C . SER B 1 102 ? -23.453 -20.812 -10.43 1 89 102 SER B C 1
ATOM 2859 O O . SER B 1 102 ? -23.828 -20.359 -11.516 1 89 102 SER B O 1
ATOM 2861 N N . ASP B 1 103 ? -24.344 -21.062 -9.477 1 88.5 103 ASP B N 1
ATOM 2862 C CA . ASP B 1 103 ? -25.781 -20.938 -9.672 1 88.5 103 ASP B CA 1
ATOM 2863 C C . ASP B 1 103 ? -26.25 -19.516 -9.32 1 88.5 103 ASP B C 1
ATOM 2865 O O . ASP B 1 103 ? -27.438 -19.219 -9.406 1 88.5 103 ASP B O 1
ATOM 2869 N N . GLY B 1 104 ? -25.328 -18.672 -8.82 1 89.75 104 GLY B N 1
ATOM 2870 C CA . GLY B 1 104 ? -25.656 -17.297 -8.531 1 89.75 104 GLY B CA 1
ATOM 2871 C C . GLY B 1 104 ? -25.891 -17.031 -7.059 1 89.75 104 GLY B C 1
ATOM 2872 O O . GLY B 1 104 ? -25.953 -15.867 -6.633 1 89.75 104 GLY B O 1
ATOM 2873 N N . ALA B 1 105 ? -26.016 -18.078 -6.258 1 91.31 105 ALA B N 1
ATOM 2874 C CA . ALA B 1 105 ? -26.234 -17.906 -4.824 1 91.31 105 ALA B CA 1
ATOM 2875 C C . ALA B 1 105 ? -25.016 -17.25 -4.16 1 91.31 105 ALA B C 1
ATOM 2877 O O . ALA B 1 105 ? -23.875 -17.547 -4.512 1 91.31 105 ALA B O 1
ATOM 2878 N N . GLN B 1 106 ? -25.312 -16.438 -3.205 1 93.19 106 GLN B N 1
ATOM 2879 C CA . GLN B 1 106 ? -24.25 -15.727 -2.484 1 93.19 106 GLN B CA 1
ATOM 2880 C C . GLN B 1 106 ? -24.297 -16.047 -0.993 1 93.19 106 GLN B C 1
ATOM 2882 O O . GLN B 1 106 ? -25.375 -16.109 -0.398 1 93.19 106 GLN B O 1
ATOM 2887 N N . PHE B 1 107 ? -23.172 -16.266 -0.453 1 93.69 107 PHE B N 1
ATOM 2888 C CA . PHE B 1 107 ? -23 -16.547 0.969 1 93.69 107 PHE B CA 1
ATOM 2889 C C . PHE B 1 107 ? -21.875 -15.703 1.561 1 93.69 107 PHE B C 1
ATOM 2891 O O . PHE B 1 107 ? -20.828 -15.539 0.936 1 93.69 107 PHE B O 1
ATOM 2898 N N . CYS B 1 108 ? -22.109 -15.188 2.674 1 95.94 108 CYS B N 1
ATOM 2899 C CA . CYS B 1 108 ? -21.109 -14.367 3.33 1 95.94 108 CYS B CA 1
ATOM 2900 C C . CYS B 1 108 ? -20.844 -14.852 4.75 1 95.94 108 CYS B C 1
ATOM 2902 O O . CYS B 1 108 ? -21.734 -15.414 5.391 1 95.94 108 CYS B O 1
ATOM 2904 N N . SER B 1 109 ? -19.625 -14.688 5.207 1 96.31 109 SER B N 1
ATOM 2905 C CA . SER B 1 109 ? -19.219 -15 6.57 1 96.31 109 SER B CA 1
ATOM 2906 C C . SER B 1 109 ? -17.922 -14.273 6.938 1 96.31 109 SER B C 1
ATOM 2908 O O . SER B 1 109 ? -17.109 -13.977 6.066 1 96.31 109 SER B O 1
ATOM 2910 N N . SER B 1 110 ? -17.734 -13.992 8.203 1 95.25 110 SER B N 1
ATOM 2911 C CA . SER B 1 110 ? -16.469 -13.438 8.672 1 95.25 110 SER B CA 1
ATOM 2912 C C . SER B 1 110 ? -15.414 -14.516 8.844 1 95.25 110 SER B C 1
ATOM 2914 O O . SER B 1 110 ? -14.227 -14.219 8.961 1 95.25 110 SER B O 1
ATOM 2916 N N . ASN B 1 111 ? -15.891 -15.734 8.812 1 96 111 ASN B N 1
ATOM 2917 C CA . ASN B 1 111 ? -15.031 -16.891 9.023 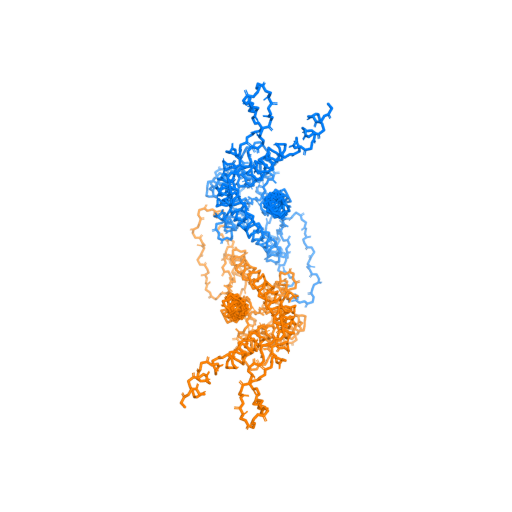1 96 111 ASN B CA 1
ATOM 2918 C C . ASN B 1 111 ? -14.852 -17.703 7.734 1 96 111 ASN B C 1
ATOM 2920 O O . ASN B 1 111 ? -15.789 -18.359 7.285 1 96 111 ASN B O 1
ATOM 2924 N N . ALA B 1 112 ? -13.664 -17.75 7.254 1 96.62 112 ALA B N 1
ATOM 2925 C CA . ALA B 1 112 ? -13.383 -18.422 5.992 1 96.62 112 ALA B CA 1
ATOM 2926 C C . ALA B 1 112 ? -13.602 -19.922 6.117 1 96.62 112 ALA B C 1
ATOM 2928 O O . ALA B 1 112 ? -14.047 -20.578 5.168 1 96.62 112 ALA B O 1
ATOM 2929 N N . ALA B 1 113 ? -13.266 -20.5 7.254 1 95.62 113 ALA B N 1
ATOM 2930 C CA . ALA B 1 113 ? -13.438 -21.938 7.473 1 95.62 113 ALA B CA 1
ATOM 2931 C C . ALA B 1 113 ? -14.914 -22.328 7.391 1 95.62 113 ALA B C 1
ATOM 2933 O O . ALA B 1 113 ? -15.25 -23.406 6.895 1 95.62 113 ALA B O 1
ATOM 2934 N N . ALA B 1 114 ? -15.742 -21.484 7.934 1 95.06 114 ALA B N 1
ATOM 2935 C CA . ALA B 1 114 ? -17.188 -21.734 7.859 1 95.06 114 ALA B CA 1
ATOM 2936 C C . ALA B 1 114 ? -17.656 -21.75 6.414 1 95.06 114 ALA B C 1
ATOM 2938 O O . ALA B 1 114 ? -18.453 -22.609 6.027 1 95.06 114 ALA B O 1
ATOM 2939 N N . LEU B 1 115 ? -17.203 -20.844 5.57 1 93.94 115 LEU B N 1
ATOM 2940 C CA . LEU B 1 115 ? -17.547 -20.812 4.156 1 93.94 115 LEU B CA 1
ATOM 2941 C C . LEU B 1 115 ? -17.062 -22.062 3.438 1 93.94 115 LEU B C 1
ATOM 2943 O O . LEU B 1 115 ? -17.781 -22.656 2.639 1 93.94 115 LEU B O 1
ATOM 2947 N N . ALA B 1 116 ? -15.836 -22.406 3.777 1 93.56 116 ALA B N 1
ATOM 2948 C CA . ALA B 1 116 ? -15.266 -23.594 3.164 1 93.56 116 ALA B CA 1
ATOM 2949 C C . ALA B 1 116 ? -16.062 -24.844 3.545 1 93.56 116 ALA B C 1
ATOM 2951 O O . ALA B 1 116 ? -16.312 -25.703 2.703 1 93.56 116 ALA B O 1
ATOM 2952 N N . SER B 1 117 ? -16.422 -24.938 4.789 1 91.81 117 SER B N 1
ATOM 2953 C CA . SER B 1 117 ? -17.203 -26.078 5.262 1 91.81 117 SER B CA 1
ATOM 2954 C C . SER B 1 117 ? -18.562 -26.141 4.566 1 91.81 117 SER B C 1
ATOM 2956 O O . SER B 1 117 ? -19.031 -27.234 4.227 1 91.81 117 SER B O 1
ATOM 2958 N N . MET B 1 118 ? -19.141 -25.031 4.41 1 88.81 118 MET B N 1
ATOM 2959 C CA . MET B 1 118 ? -20.422 -24.969 3.711 1 88.81 118 MET B CA 1
ATOM 2960 C C . MET B 1 118 ? -20.281 -25.5 2.285 1 88.81 118 MET B C 1
ATOM 2962 O O . MET B 1 118 ? -21.141 -26.234 1.804 1 88.81 118 MET B O 1
ATOM 2966 N N . VAL B 1 119 ? -19.234 -25.172 1.603 1 89.31 119 VAL B N 1
ATOM 2967 C CA . VAL B 1 119 ? -19 -25.609 0.233 1 89.31 119 VAL B CA 1
ATOM 2968 C C . VAL B 1 119 ? -18.703 -27.109 0.217 1 89.31 119 VAL B C 1
ATOM 2970 O O . VAL B 1 119 ? -19.203 -27.828 -0.642 1 89.31 119 VAL B O 1
ATOM 2973 N N . LYS B 1 120 ? -17.938 -27.547 1.188 1 85.31 120 LYS B N 1
ATOM 2974 C CA . LYS B 1 120 ? -17.594 -28.969 1.267 1 85.31 120 LYS B CA 1
ATOM 2975 C C . LYS B 1 120 ? -18.828 -29.812 1.566 1 85.31 120 LYS B C 1
ATOM 2977 O O . LYS B 1 120 ? -18.969 -30.922 1.029 1 85.31 120 LYS B O 1
ATOM 2982 N N . ASP B 1 121 ? -19.609 -29.344 2.482 1 81.69 121 ASP B N 1
ATOM 2983 C CA . ASP B 1 121 ? -20.797 -30.078 2.908 1 81.69 121 ASP B CA 1
ATOM 2984 C C . ASP B 1 121 ? -21.844 -30.109 1.803 1 81.69 121 ASP B C 1
ATOM 2986 O O . ASP B 1 121 ? -22.594 -31.094 1.681 1 81.69 121 ASP B O 1
ATOM 2990 N N . GLN B 1 122 ? -22.016 -28.984 1.301 1 67.94 122 GLN B N 1
ATOM 2991 C CA . GLN B 1 122 ? -23.047 -28.984 0.273 1 67.94 122 GLN B CA 1
ATOM 2992 C C . GLN B 1 122 ? -22.625 -29.797 -0.946 1 67.94 122 GLN B C 1
ATOM 2994 O O . GLN B 1 122 ? -23.438 -30.062 -1.836 1 67.94 122 GLN B O 1
ATOM 2999 N N . GLY B 1 123 ? -21.859 -30.75 -0.746 1 54.75 123 GLY B N 1
ATOM 3000 C CA . GLY B 1 123 ? -21.547 -31.75 -1.752 1 54.75 123 GLY B CA 1
ATOM 3001 C C . GLY B 1 123 ? -21.703 -31.234 -3.172 1 54.75 123 GLY B C 1
ATOM 3002 O O . GLY B 1 123 ? -21.859 -32.031 -4.105 1 54.75 123 GLY B O 1
ATOM 3003 N N . LEU B 1 124 ? -22.188 -29.891 -3.186 1 50.38 124 LEU B N 1
ATOM 3004 C CA . LEU B 1 124 ? -22.859 -29.672 -4.457 1 50.38 124 LEU B CA 1
ATOM 3005 C C . LEU B 1 124 ? -22.094 -30.328 -5.602 1 50.38 124 LEU B C 1
ATOM 3007 O O . LEU B 1 124 ? -22.641 -31.141 -6.34 1 50.38 124 LEU B O 1
ATOM 3011 N N . GLN B 1 125 ? -21.5 -29.516 -6.508 1 45.19 125 GLN B N 1
ATOM 3012 C CA . GLN B 1 125 ? -21.203 -30.031 -7.836 1 45.19 125 GLN B CA 1
ATOM 3013 C C . GLN B 1 125 ? -19.859 -30.766 -7.848 1 45.19 125 GLN B C 1
ATOM 3015 O O . GLN B 1 125 ? -18.812 -30.141 -8.047 1 45.19 125 GLN B O 1
ATOM 3020 N N . GLY B 1 126 ? -19.594 -31.984 -7.254 1 53.34 126 GLY B N 1
ATOM 3021 C CA . GLY B 1 126 ? -18.547 -32.938 -7.594 1 53.34 126 GLY B CA 1
ATOM 3022 C C . GLY B 1 126 ? -17.422 -32.969 -6.586 1 53.34 126 GLY B C 1
ATOM 3023 O O . GLY B 1 126 ? -17.609 -32.625 -5.418 1 53.34 126 GLY B O 1
ATOM 3024 N N . SER B 1 127 ? -16.078 -33.375 -6.941 1 63.09 127 SER B N 1
ATOM 3025 C CA . SER B 1 127 ? -14.828 -33.594 -6.219 1 63.09 127 SER B CA 1
ATOM 3026 C C . SER B 1 127 ? -14.281 -32.281 -5.656 1 63.09 127 SER B C 1
ATOM 3028 O O . SER B 1 127 ? -14.492 -31.219 -6.234 1 63.09 127 SER B O 1
ATOM 3030 N N . ASN B 1 128 ? -14.062 -32.219 -4.262 1 66.19 128 ASN B N 1
ATOM 3031 C CA . ASN B 1 128 ? -13.367 -31.094 -3.629 1 66.19 128 ASN B CA 1
ATOM 3032 C C . ASN B 1 128 ? -12.375 -30.438 -4.59 1 66.19 128 ASN B C 1
ATOM 3034 O O . ASN B 1 128 ? -12.188 -29.219 -4.551 1 66.19 128 ASN B O 1
ATOM 3038 N N . ASP B 1 129 ? -12.039 -31.203 -5.543 1 74.69 129 ASP B N 1
ATOM 3039 C CA . ASP B 1 129 ? -11.031 -30.703 -6.473 1 74.69 129 ASP B CA 1
ATOM 3040 C C . ASP B 1 129 ? -11.641 -29.719 -7.477 1 74.69 129 ASP B C 1
ATOM 3042 O O . ASP B 1 129 ? -10.945 -28.875 -8.031 1 74.69 129 ASP B O 1
ATOM 3046 N N . THR B 1 130 ? -12.984 -29.766 -7.543 1 81.69 130 THR B N 1
ATOM 3047 C CA . THR B 1 130 ? -13.594 -28.922 -8.562 1 81.69 130 THR B CA 1
ATOM 3048 C C . THR B 1 130 ? -14.422 -27.812 -7.926 1 81.69 130 THR B C 1
ATOM 3050 O O . THR B 1 130 ? -14.812 -26.859 -8.602 1 81.69 130 THR B O 1
ATOM 3053 N N . ALA B 1 131 ? -14.656 -27.938 -6.676 1 88.38 131 ALA B N 1
ATOM 3054 C CA . ALA B 1 131 ? -15.5 -26.938 -6.027 1 88.38 131 ALA B CA 1
ATOM 3055 C C . ALA B 1 131 ? -14.805 -25.578 -5.969 1 88.38 131 ALA B C 1
ATOM 3057 O O . ALA B 1 131 ? -15.406 -24.547 -6.273 1 88.38 131 ALA B O 1
ATOM 3058 N N . ASP B 1 132 ? -13.562 -25.547 -5.621 1 92.94 132 ASP B N 1
ATOM 3059 C CA . ASP B 1 132 ? -12.672 -24.406 -5.535 1 92.94 132 ASP B CA 1
ATOM 3060 C C . ASP B 1 132 ? -11.234 -24.797 -5.887 1 92.94 132 ASP B C 1
ATOM 3062 O O . ASP B 1 132 ? -10.367 -24.844 -5.008 1 92.94 132 ASP B O 1
ATOM 3066 N N . PRO B 1 133 ? -11.016 -24.984 -7.141 1 91.94 133 PRO B N 1
ATOM 3067 C CA . PRO B 1 133 ? -9.781 -25.641 -7.574 1 91.94 133 PRO B CA 1
ATOM 3068 C C . PRO B 1 133 ? -8.531 -24.875 -7.16 1 91.94 133 PRO B C 1
ATOM 3070 O O . PRO B 1 133 ? -7.52 -25.484 -6.797 1 91.94 133 PRO B O 1
ATOM 3073 N N . LEU B 1 134 ? -8.539 -23.562 -7.207 1 93.44 134 LEU B N 1
ATOM 3074 C CA . LEU B 1 134 ? -7.367 -22.766 -6.859 1 93.44 134 LEU B CA 1
ATOM 3075 C C . LEU B 1 134 ? -7.484 -22.219 -5.441 1 93.44 134 LEU B C 1
ATOM 3077 O O . LEU B 1 134 ? -6.645 -21.422 -5.012 1 93.44 134 LEU B O 1
ATOM 3081 N N . ASN B 1 135 ? -8.508 -22.594 -4.711 1 94.31 135 ASN B N 1
ATOM 3082 C CA . ASN B 1 135 ? -8.703 -22.203 -3.32 1 94.31 135 ASN B CA 1
ATOM 3083 C C . ASN B 1 135 ? -8.875 -20.688 -3.18 1 94.31 135 ASN B C 1
ATOM 3085 O O . ASN B 1 135 ? -8.195 -20.047 -2.369 1 94.31 135 ASN B O 1
ATOM 3089 N N . LEU B 1 136 ? -9.859 -20.156 -3.854 1 96.06 136 LEU B N 1
ATOM 3090 C CA . LEU B 1 136 ? -10.125 -18.719 -3.789 1 96.06 136 LEU B CA 1
ATOM 3091 C C . LEU B 1 136 ? -10.484 -18.297 -2.371 1 96.06 136 LEU B C 1
ATOM 3093 O O . LEU B 1 136 ? -10.109 -17.203 -1.925 1 96.06 136 LEU B O 1
ATOM 3097 N N . ILE B 1 137 ? -11.18 -19.156 -1.656 1 96.44 137 ILE B N 1
ATOM 3098 C CA . ILE B 1 137 ? -11.578 -18.828 -0.29 1 96.44 137 ILE B CA 1
ATOM 3099 C C . ILE B 1 137 ? -10.336 -18.641 0.576 1 96.44 137 ILE B C 1
ATOM 3101 O O . ILE B 1 137 ? -10.234 -17.656 1.317 1 96.44 137 ILE B O 1
ATOM 3105 N N . TRP B 1 138 ? -9.453 -19.516 0.44 1 96 138 TRP B N 1
ATOM 3106 C CA . TRP B 1 138 ? -8.227 -19.469 1.231 1 96 138 TRP B CA 1
ATOM 3107 C C . TRP B 1 138 ? -7.391 -18.25 0.856 1 96 138 TRP B C 1
ATOM 3109 O O . TRP B 1 138 ? -6.836 -17.578 1.729 1 96 138 TRP B O 1
ATOM 3119 N N . ILE B 1 139 ? -7.27 -17.953 -0.418 1 96.44 139 ILE B N 1
ATOM 3120 C CA . ILE B 1 139 ? -6.512 -16.797 -0.887 1 96.44 139 ILE B CA 1
ATOM 3121 C C . ILE B 1 139 ? -7.156 -15.516 -0.378 1 96.44 139 ILE B C 1
ATOM 3123 O O . ILE B 1 139 ? -6.465 -14.609 0.103 1 96.44 139 ILE B O 1
ATOM 3127 N N . ALA B 1 140 ? -8.445 -15.391 -0.468 1 97.94 140 ALA B N 1
ATOM 3128 C CA . ALA B 1 140 ? -9.172 -14.219 0.014 1 97.94 140 ALA B CA 1
ATOM 3129 C C . ALA B 1 140 ? -9 -14.047 1.521 1 97.94 140 ALA B C 1
ATOM 3131 O O . ALA B 1 140 ? -8.883 -12.93 2.014 1 97.94 140 ALA B O 1
ATOM 3132 N N . LYS B 1 141 ? -9.047 -15.141 2.215 1 97.19 141 LYS B N 1
ATOM 3133 C CA . LYS B 1 141 ? -8.797 -15.109 3.654 1 97.19 141 LYS B CA 1
ATOM 3134 C C . LYS B 1 141 ? -7.422 -14.531 3.965 1 97.19 141 LYS B C 1
ATOM 3136 O O . LYS B 1 141 ? -7.281 -13.703 4.871 1 97.19 141 LYS B O 1
ATOM 3141 N N . ASN B 1 142 ? -6.426 -15 3.268 1 95.88 142 ASN B N 1
ATOM 3142 C CA . ASN B 1 142 ? -5.074 -14.492 3.477 1 95.88 142 ASN B CA 1
ATOM 3143 C C . ASN B 1 142 ? -4.988 -12.992 3.197 1 95.88 142 ASN B C 1
ATOM 3145 O O . ASN B 1 142 ? -4.32 -12.258 3.926 1 95.88 142 ASN B O 1
ATOM 3149 N N . PHE B 1 143 ? -5.609 -12.578 2.117 1 97.81 143 PHE B N 1
ATOM 3150 C CA . PHE B 1 143 ? -5.68 -11.148 1.845 1 97.81 143 PHE B CA 1
ATOM 3151 C C . PHE B 1 143 ? -6.309 -10.406 3.018 1 97.81 143 PHE B C 1
ATOM 3153 O O . PHE B 1 143 ? -5.738 -9.43 3.52 1 97.81 143 PHE B O 1
ATOM 3160 N N . LYS B 1 144 ? -7.406 -10.828 3.51 1 97.25 144 LYS B N 1
ATOM 3161 C CA . LYS B 1 144 ? -8.172 -10.164 4.562 1 97.25 144 LYS B CA 1
ATOM 3162 C C . LYS B 1 144 ? -7.395 -10.148 5.879 1 97.25 144 LYS B C 1
ATOM 3164 O O . LYS B 1 144 ? -7.352 -9.125 6.566 1 97.25 144 LYS B O 1
ATOM 3169 N N . GLU B 1 145 ? -6.715 -11.219 6.188 1 95.88 145 GLU B N 1
ATOM 3170 C CA . GLU B 1 145 ? -6.145 -11.367 7.52 1 95.88 145 GLU B CA 1
ATOM 3171 C C . GLU B 1 145 ? -4.699 -10.875 7.562 1 95.88 145 GLU B C 1
ATOM 3173 O O . GLU B 1 145 ? -4.199 -10.492 8.625 1 95.88 145 GLU B O 1
ATOM 3178 N N . THR B 1 146 ? -3.994 -10.883 6.488 1 95.12 146 THR B N 1
ATOM 3179 C CA . THR B 1 146 ? -2.572 -10.562 6.531 1 95.12 146 THR B CA 1
ATOM 3180 C C . THR B 1 146 ? -2.301 -9.203 5.895 1 95.12 146 THR B C 1
ATOM 3182 O O . THR B 1 146 ? -1.368 -8.5 6.293 1 95.12 146 THR B O 1
ATOM 3185 N N . ILE B 1 147 ? -3.092 -8.805 4.965 1 96.69 147 ILE B N 1
ATOM 3186 C CA . ILE B 1 147 ? -2.805 -7.598 4.195 1 96.69 147 ILE B CA 1
ATOM 3187 C C . ILE B 1 147 ? -3.691 -6.449 4.684 1 96.69 147 ILE B C 1
ATOM 3189 O O . ILE B 1 147 ? -3.217 -5.328 4.871 1 96.69 147 ILE B O 1
ATOM 3193 N N . VAL B 1 148 ? -4.938 -6.727 4.98 1 96.44 148 VAL B N 1
ATOM 3194 C CA . VAL B 1 148 ? -5.914 -5.707 5.352 1 96.44 148 VAL B CA 1
ATOM 3195 C C . VAL B 1 148 ? -5.688 -5.281 6.801 1 96.44 148 VAL B C 1
ATOM 3197 O O . VAL B 1 148 ? -5.461 -6.121 7.676 1 96.44 148 VAL B O 1
ATOM 3200 N N . PHE B 1 149 ? -5.699 -3.977 7.035 1 92.88 149 PHE B N 1
ATOM 3201 C CA . PHE B 1 149 ? -5.582 -3.404 8.367 1 92.88 149 PHE B CA 1
ATOM 3202 C C . PHE B 1 149 ? -6.746 -2.461 8.656 1 92.88 149 PHE B C 1
ATOM 3204 O O . PHE B 1 149 ? -6.801 -1.354 8.117 1 92.88 149 PHE B O 1
ATOM 3211 N N . ASP B 1 150 ? -7.617 -2.832 9.594 1 94.5 150 ASP B N 1
ATOM 3212 C CA . ASP B 1 150 ? -8.82 -2.051 9.836 1 94.5 150 ASP B CA 1
ATOM 3213 C C . ASP B 1 150 ? -8.68 -1.198 11.094 1 94.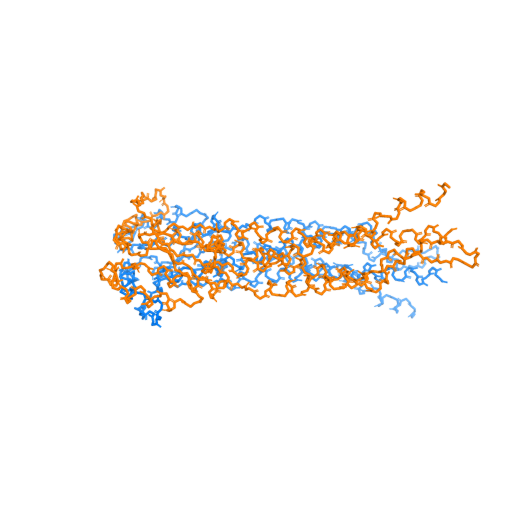5 150 ASP B C 1
ATOM 3215 O O . ASP B 1 150 ? -9.492 -0.308 11.344 1 94.5 150 ASP B O 1
ATOM 3219 N N . GLY B 1 151 ? -7.609 -1.266 11.797 1 95.31 151 GLY B N 1
ATOM 3220 C CA . GLY B 1 151 ? -7.438 -0.573 13.062 1 95.31 151 GLY B CA 1
ATOM 3221 C C . GLY B 1 151 ? -7.52 0.936 12.938 1 95.31 151 GLY B C 1
ATOM 3222 O O . GLY B 1 151 ? -8.117 1.604 13.781 1 95.31 151 GLY B O 1
ATOM 3223 N N . LEU B 1 152 ? -6.945 1.411 11.922 1 96.25 152 LEU B N 1
ATOM 3224 C CA . LEU B 1 152 ? -6.895 2.859 11.75 1 96.25 152 LEU B CA 1
ATOM 3225 C C . LEU B 1 152 ? -8.281 3.424 11.477 1 96.25 152 LEU B C 1
ATOM 3227 O O . LEU B 1 152 ? -8.586 4.551 11.875 1 96.25 152 LEU B O 1
ATOM 3231 N N . ILE B 1 153 ? -9.125 2.66 10.805 1 98.06 153 ILE B N 1
ATOM 3232 C CA . ILE B 1 153 ? -10.484 3.123 10.547 1 98.06 153 ILE B CA 1
ATOM 3233 C C . ILE B 1 153 ? -11.258 3.203 11.859 1 98.06 153 ILE B C 1
ATOM 3235 O O . ILE B 1 153 ? -12.008 4.152 12.086 1 98.06 153 ILE B O 1
ATOM 3239 N N . PHE B 1 154 ? -11.031 2.281 12.742 1 98 154 PHE B N 1
ATOM 3240 C CA . PHE B 1 154 ? -11.695 2.312 14.039 1 98 154 PHE B CA 1
ATOM 3241 C C . PHE B 1 154 ? -11.312 3.568 14.812 1 98 154 PHE B C 1
ATOM 3243 O O . PHE B 1 154 ? -12.172 4.215 15.422 1 98 154 PHE B O 1
ATOM 3250 N N . ILE B 1 155 ? -10.125 3.898 14.719 1 98.12 155 ILE B N 1
ATOM 3251 C CA . ILE B 1 155 ? -9.664 5.098 15.414 1 98.12 155 ILE B CA 1
ATOM 3252 C C . ILE B 1 155 ? -10.289 6.336 14.773 1 98.12 155 ILE B C 1
ATOM 3254 O O . ILE B 1 155 ? -10.766 7.227 15.484 1 98.12 155 ILE B O 1
ATOM 3258 N N . ALA B 1 156 ? -10.273 6.367 13.453 1 98.56 156 ALA B N 1
ATOM 3259 C CA . ALA B 1 156 ? -10.844 7.508 12.742 1 98.56 156 ALA B CA 1
ATOM 3260 C C . ALA B 1 156 ? -12.312 7.699 13.117 1 98.56 156 ALA B C 1
ATOM 3262 O O . ALA B 1 156 ? -12.758 8.828 13.359 1 98.56 156 ALA B O 1
ATOM 3263 N N . VAL B 1 157 ? -13.031 6.648 13.195 1 98.69 157 VAL B N 1
ATOM 3264 C CA . VAL B 1 157 ? -14.453 6.715 13.523 1 98.69 157 VAL B CA 1
ATOM 3265 C C . VAL B 1 157 ? -14.625 7.223 14.953 1 98.69 157 VAL B C 1
ATOM 3267 O O . VAL B 1 157 ? -15.461 8.094 15.211 1 98.69 157 VAL B O 1
ATOM 3270 N N . ALA B 1 158 ? -13.859 6.734 15.844 1 98.44 158 ALA B N 1
ATOM 3271 C CA . ALA B 1 158 ? -13.945 7.145 17.234 1 98.44 158 ALA B CA 1
ATOM 3272 C C . ALA B 1 158 ? -13.633 8.625 17.406 1 98.44 158 ALA B C 1
ATOM 3274 O O . ALA B 1 158 ? -14.375 9.359 18.062 1 98.44 158 ALA B O 1
ATOM 3275 N N . VAL B 1 159 ? -12.594 9 16.781 1 98.38 159 VAL B N 1
ATOM 3276 C CA . VAL B 1 159 ? -12.156 10.391 16.891 1 98.38 159 VAL B CA 1
ATOM 3277 C C . VAL B 1 159 ? -13.188 11.305 16.234 1 98.38 159 VAL B C 1
ATOM 3279 O O . VAL B 1 159 ? -13.484 12.391 16.75 1 98.38 159 VAL B O 1
ATOM 3282 N N . ALA B 1 160 ? -13.742 10.914 15.141 1 98.38 160 ALA B N 1
ATOM 3283 C CA . ALA B 1 160 ? -14.781 11.688 14.477 1 98.38 160 ALA B CA 1
ATOM 3284 C C . ALA B 1 160 ? -16.016 11.812 15.367 1 98.38 160 ALA B C 1
ATOM 3286 O O . ALA B 1 160 ? -16.672 12.859 15.383 1 98.38 160 ALA B O 1
ATOM 3287 N N . PHE B 1 161 ? -16.312 10.805 16.125 1 98.19 161 PHE B N 1
ATOM 3288 C CA . PHE B 1 161 ? -17.453 10.844 17.031 1 98.19 161 PHE B CA 1
ATOM 3289 C C . PHE B 1 161 ? -17.219 11.844 18.156 1 98.19 161 PHE B C 1
ATOM 3291 O O . PHE B 1 161 ? -18.125 12.586 18.531 1 98.19 161 PHE B O 1
ATOM 3298 N N . ILE B 1 162 ? -16.062 11.836 18.656 1 97.62 162 ILE B N 1
ATOM 3299 C CA . ILE B 1 162 ? -15.719 12.797 19.703 1 97.62 162 ILE B CA 1
ATOM 3300 C C . ILE B 1 162 ? -15.828 14.219 19.141 1 97.62 162 ILE B C 1
ATOM 3302 O O . ILE B 1 162 ? -16.328 15.117 19.828 1 97.62 162 ILE B O 1
ATOM 3306 N N . CYS B 1 163 ? -15.359 14.391 17.922 1 96.88 163 CYS B N 1
ATOM 3307 C CA . CYS B 1 163 ? -15.5 15.688 17.281 1 96.88 163 CYS B CA 1
ATOM 3308 C C . CYS B 1 163 ? -16.969 16.078 17.156 1 96.88 163 CYS B C 1
ATOM 3310 O O . CYS B 1 163 ? -17.328 17.234 17.438 1 96.88 163 CYS B O 1
ATOM 3312 N N . PHE B 1 164 ? -17.812 15.148 16.797 1 96.69 164 PHE B N 1
ATOM 3313 C CA . PHE B 1 164 ? -19.25 15.375 16.688 1 96.69 164 PHE B CA 1
ATOM 3314 C C . PHE B 1 164 ? -19.844 15.844 18.016 1 96.69 164 PHE B C 1
ATOM 3316 O O . PHE B 1 164 ? -20.609 16.797 18.062 1 96.69 164 PHE B O 1
ATOM 3323 N N . LEU B 1 165 ? -19.438 15.234 19.109 1 95.25 165 LEU B N 1
ATOM 3324 C CA . LEU B 1 165 ? -19.922 15.594 20.438 1 95.25 165 LEU B CA 1
ATOM 3325 C C . LEU B 1 165 ? -19.438 16.984 20.828 1 95.25 165 LEU B C 1
ATOM 3327 O O . LEU B 1 165 ? -20.203 17.766 21.422 1 95.25 165 LEU B O 1
ATOM 3331 N N . ALA B 1 166 ? -18.219 17.234 20.484 1 93.88 166 ALA B N 1
ATOM 3332 C CA . ALA B 1 166 ? -17.688 18.562 20.781 1 93.88 166 ALA B CA 1
ATOM 3333 C C . ALA B 1 166 ? -18.469 19.641 20.031 1 93.88 166 ALA B C 1
ATOM 3335 O O . ALA B 1 166 ? -18.812 20.672 20.625 1 93.88 166 ALA B O 1
ATOM 3336 N N . LEU B 1 167 ? -18.797 19.391 18.812 1 92.38 167 LEU B N 1
ATOM 3337 C CA . LEU B 1 167 ? -19.562 20.359 18 1 92.38 167 LEU B CA 1
ATOM 3338 C C . LEU B 1 167 ? -20.969 20.531 18.562 1 92.38 167 LEU B C 1
ATOM 3340 O O . LEU B 1 167 ? -21.516 21.641 18.5 1 92.38 167 LEU B O 1
ATOM 3344 N N . ALA B 1 168 ? -21.484 19.516 19.141 1 90.69 168 ALA B N 1
ATOM 3345 C CA . ALA B 1 168 ? -22.844 19.562 19.688 1 90.69 168 ALA B CA 1
ATOM 3346 C C . ALA B 1 168 ? -22.906 20.469 20.906 1 90.69 168 ALA B C 1
ATOM 3348 O O . ALA B 1 168 ? -23.984 20.906 21.312 1 90.69 168 ALA B O 1
ATOM 3349 N N . THR B 1 169 ? -21.766 20.781 21.516 1 84.75 169 THR B N 1
ATOM 3350 C CA . THR B 1 169 ? -21.75 21.641 22.688 1 84.75 169 THR B CA 1
ATOM 3351 C C . THR B 1 169 ? -21.656 23.109 22.297 1 84.75 169 THR B C 1
ATOM 3353 O O . THR B 1 169 ? -21.734 23.984 23.156 1 84.75 169 THR B O 1
ATOM 3356 N N . PHE B 1 170 ? -21.375 23.344 21.047 1 81.25 170 PHE B N 1
ATOM 3357 C CA . PHE B 1 170 ? -21.297 24.734 20.609 1 81.25 170 PHE B CA 1
ATOM 3358 C C . PHE B 1 170 ? -22.594 25.469 20.906 1 81.25 170 PHE B C 1
ATOM 3360 O O . PHE B 1 170 ? -23.688 24.922 20.719 1 81.25 170 PHE B O 1
ATOM 3367 N N . PRO B 1 171 ? -22.266 26.625 21.594 1 71.94 171 PRO B N 1
ATOM 3368 C CA . PRO B 1 171 ? -23.469 27.375 21.969 1 71.94 171 PRO B CA 1
ATOM 3369 C C . PRO B 1 171 ? -24.312 27.781 20.75 1 71.94 171 PRO B C 1
ATOM 3371 O O . PRO B 1 171 ? -23.781 28.016 19.672 1 71.94 171 PRO B O 1
ATOM 3374 N N . GLY B 1 172 ? -25.5 27.453 20.812 1 58.56 172 GLY B N 1
ATOM 3375 C CA . GLY B 1 172 ? -26.453 27.922 19.812 1 58.56 172 GLY B CA 1
ATOM 3376 C C . GLY B 1 172 ? -26.906 29.344 20.031 1 58.56 172 GLY B C 1
ATOM 3377 O O . GLY B 1 172 ? -26.578 29.953 21.047 1 58.56 172 GLY B O 1
ATOM 3378 N N . TRP B 1 173 ? -27.359 30.094 19.141 1 53.94 173 TRP B N 1
ATOM 3379 C CA . TRP B 1 173 ? -27.953 31.422 19.234 1 53.94 173 TRP B CA 1
ATOM 3380 C C . TRP B 1 173 ? -28.953 31.484 20.391 1 53.94 173 TRP B C 1
ATOM 3382 O O . TRP B 1 173 ? -29.766 30.562 20.562 1 53.94 173 TRP B O 1
ATOM 3392 N N . HIS B 1 174 ? -28.516 32.125 21.5 1 54.34 174 HIS B N 1
ATOM 3393 C CA . HIS B 1 174 ? -29.594 32.344 22.484 1 54.34 174 HIS B CA 1
ATOM 3394 C C . HIS B 1 174 ? -29.906 33.812 22.656 1 54.34 174 HIS B C 1
ATOM 3396 O O . HIS B 1 174 ? -29.094 34.688 22.281 1 54.34 174 HIS B O 1
ATOM 3402 N N . GLU B 1 175 ? -31.156 34.25 22.734 1 53.88 175 GLU B N 1
ATOM 3403 C CA . GLU B 1 175 ? -31.656 35.594 22.984 1 53.88 175 GLU B CA 1
ATOM 3404 C C . GLU B 1 175 ? -31.375 36.031 24.422 1 53.88 175 GLU B C 1
ATOM 3406 O O . GLU B 1 175 ? -31.531 35.25 25.359 1 53.88 175 GLU B O 1
ATOM 3411 N N . GLU B 1 176 ? -30.344 37 24.5 1 56.38 176 GLU B N 1
ATOM 3412 C CA . GLU B 1 176 ? -30.219 37.562 25.844 1 56.38 176 GLU B CA 1
ATOM 3413 C C . GLU B 1 176 ? -31.031 38.875 25.969 1 56.38 176 GLU B C 1
ATOM 3415 O O . GLU B 1 176 ? -31.141 39.625 25.016 1 56.38 176 GLU B O 1
ATOM 3420 N N . VAL B 1 177 ? -31.797 39.062 27 1 61.16 177 VAL B N 1
ATOM 3421 C CA . VAL B 1 177 ? -32.531 40.281 27.312 1 61.16 177 VAL B CA 1
ATOM 3422 C C . VAL B 1 177 ? -31.594 41.281 28 1 61.16 177 VAL B C 1
ATOM 3424 O O . VAL B 1 177 ? -30.969 40.969 29 1 61.16 177 VAL B O 1
ATOM 3427 N N . ASP B 1 178 ? -31.328 42.25 27.281 1 58.5 178 ASP B N 1
ATOM 3428 C CA . ASP B 1 178 ? -30.5 43.281 27.875 1 58.5 178 ASP B CA 1
ATOM 3429 C C . ASP B 1 178 ? -31.188 43.938 29.062 1 58.5 178 ASP B C 1
ATOM 3431 O O . ASP B 1 178 ? -32.406 43.781 29.25 1 58.5 178 ASP B O 1
ATOM 3435 N N . GLU B 1 179 ? -30.422 44.656 29.781 1 66 179 GLU B N 1
ATOM 3436 C CA . GLU B 1 179 ? -30.938 45.375 30.953 1 66 179 GLU B CA 1
ATOM 3437 C C . GLU B 1 179 ? -32.125 46.219 30.594 1 66 179 GLU B C 1
ATOM 3439 O O . GLU B 1 179 ? -33.031 46.406 31.422 1 66 179 GLU B O 1
ATOM 3444 N N . ASP B 1 180 ? -32.094 46.688 29.391 1 63.84 180 ASP B N 1
ATOM 3445 C CA . ASP B 1 180 ? -33.188 47.594 29.031 1 63.84 180 ASP B CA 1
ATOM 3446 C C . ASP B 1 180 ? -34.375 46.844 28.438 1 63.84 180 ASP B C 1
ATOM 3448 O O . ASP B 1 180 ? -35.312 47.438 27.953 1 63.84 180 ASP B O 1
ATOM 3452 N N . GLY B 1 181 ? -34.312 45.531 28.531 1 65.25 181 GLY B N 1
ATOM 3453 C CA . GLY B 1 181 ? -35.438 44.719 28.094 1 65.25 181 GLY B CA 1
ATOM 3454 C C . GLY B 1 181 ? -35.344 44.344 26.625 1 65.25 181 GLY B C 1
ATOM 3455 O O . GLY B 1 181 ? -36.219 43.625 26.125 1 65.25 181 GLY B O 1
ATOM 3456 N N . SER B 1 182 ? -34.312 44.906 26 1 62.88 182 SER B N 1
ATOM 3457 C CA . SER B 1 182 ? -34.25 44.562 24.578 1 62.88 182 SER B CA 1
ATOM 3458 C C . SER B 1 182 ? -33.562 43.219 24.375 1 62.88 182 SER B C 1
ATOM 3460 O O . SER B 1 182 ? -32.625 42.875 25.094 1 62.88 182 SER B O 1
ATOM 3462 N N . GLU B 1 183 ? -34.219 42.406 23.734 1 56.84 183 GLU B N 1
ATOM 3463 C CA . GLU B 1 183 ? -33.719 41.062 23.406 1 56.84 183 GLU B CA 1
ATOM 3464 C C . GLU B 1 183 ? -32.562 41.125 22.391 1 56.84 183 GLU B C 1
ATOM 3466 O O . GLU B 1 183 ? -32.688 41.781 21.359 1 56.84 183 GLU B O 1
ATOM 3471 N N . ARG B 1 184 ? -31.344 41.094 22.938 1 57.88 184 ARG B N 1
ATOM 3472 C CA . ARG B 1 184 ? -30.234 41 22 1 57.88 184 ARG B CA 1
ATOM 3473 C C . ARG B 1 184 ? -29.781 39.562 21.812 1 57.88 184 ARG B C 1
ATOM 3475 O O . ARG B 1 184 ? -29.688 38.812 22.781 1 57.88 184 ARG B O 1
ATOM 3482 N N . GLU B 1 185 ? -29.859 39.094 20.641 1 53.28 185 GLU B N 1
ATOM 3483 C CA . GLU B 1 185 ? -29.297 37.781 20.297 1 53.28 185 GLU B CA 1
ATOM 3484 C C . GLU B 1 185 ? -27.781 37.75 20.469 1 53.28 185 GLU B C 1
ATOM 3486 O O . GLU B 1 185 ? -27.078 38.594 19.906 1 53.28 185 GLU B O 1
ATOM 3491 N N . VAL B 1 186 ? -27.219 37.344 21.656 1 52.53 186 VAL B N 1
ATOM 3492 C CA . VAL B 1 186 ? -25.781 37.25 21.922 1 52.53 186 VAL B CA 1
ATOM 3493 C C . VAL B 1 186 ? -25.25 35.906 21.422 1 52.53 186 VAL B C 1
ATOM 3495 O O . VAL B 1 186 ? -25.844 34.875 21.703 1 52.53 186 VAL B O 1
ATOM 3498 N N . LYS B 1 187 ? -24.625 35.969 20.281 1 53.09 187 LYS B N 1
ATOM 3499 C CA . LYS B 1 187 ? -23.969 34.781 19.75 1 53.09 187 LYS B CA 1
ATOM 3500 C C . LYS B 1 187 ? -22.781 34.375 20.609 1 53.09 187 LYS B C 1
ATOM 3502 O O . LYS B 1 187 ? -21.75 35.031 20.625 1 53.09 187 LYS B O 1
ATOM 3507 N N . PRO B 1 188 ? -23.062 33.344 21.594 1 57.41 188 PRO B N 1
ATOM 3508 C CA . PRO B 1 188 ? -21.828 33.062 22.312 1 57.41 188 PRO B CA 1
ATOM 3509 C C . PRO B 1 188 ? -20.844 32.219 21.484 1 57.41 188 PRO B C 1
ATOM 3511 O O . PRO B 1 188 ? -21.281 31.422 20.641 1 57.41 188 PRO B O 1
ATOM 3514 N N . PHE B 1 189 ? -19.766 32.812 21.031 1 61.53 189 PHE B N 1
ATOM 3515 C CA . PHE B 1 189 ? -18.672 32.031 20.453 1 61.53 189 PHE B CA 1
ATOM 3516 C C . PHE B 1 189 ? -18.328 30.828 21.344 1 61.53 189 PHE B C 1
ATOM 3518 O O . PHE B 1 189 ? -18.422 30.906 22.562 1 61.53 189 PHE B O 1
ATOM 3525 N N . PRO B 1 190 ? -18.422 29.656 20.594 1 69.19 190 PRO B N 1
ATOM 3526 C CA . PRO B 1 190 ? -17.906 28.547 21.406 1 69.19 190 PRO B CA 1
ATOM 3527 C C . PRO B 1 190 ? -16.609 28.891 22.125 1 69.19 190 PRO B C 1
ATOM 3529 O O . PRO B 1 190 ? -15.891 29.812 21.719 1 69.19 190 PRO B O 1
ATOM 3532 N N . SER B 1 191 ? -16.562 28.203 23.281 1 77.56 191 SER B N 1
ATOM 3533 C CA . SER B 1 191 ? -15.305 28.406 23.984 1 77.56 191 SER B CA 1
ATOM 3534 C C . SER B 1 191 ? -14.117 28.047 23.109 1 77.56 191 SER B C 1
ATOM 3536 O O . SER B 1 191 ? -14.227 27.203 22.203 1 77.56 191 SER B O 1
ATOM 3538 N N . ARG B 1 192 ? -13.133 28.859 23.188 1 80.06 192 ARG B N 1
ATOM 3539 C CA . ARG B 1 192 ? -11.898 28.625 22.438 1 80.06 192 ARG B CA 1
ATOM 3540 C C . ARG B 1 192 ? -11.391 27.203 22.641 1 80.06 192 ARG B C 1
ATOM 3542 O O . ARG B 1 192 ? -10.922 26.562 21.688 1 80.06 192 ARG B O 1
ATOM 3549 N N . ARG B 1 193 ? -11.57 26.75 23.844 1 85.69 193 ARG B N 1
ATOM 3550 C CA . ARG B 1 193 ? -11.07 25.406 24.156 1 85.69 193 ARG B CA 1
ATOM 3551 C C . ARG B 1 193 ? -11.844 24.344 23.406 1 85.69 193 ARG B C 1
ATOM 3553 O O . ARG B 1 193 ? -11.242 23.406 22.859 1 85.69 193 ARG B O 1
ATOM 3560 N N . VAL B 1 194 ? -13.125 24.516 23.359 1 87.12 194 VAL B N 1
ATOM 3561 C CA . VAL B 1 194 ? -13.953 23.5 22.703 1 87.12 194 VAL B CA 1
ATOM 3562 C C . VAL B 1 194 ? -13.727 23.562 21.188 1 87.12 194 VAL B C 1
ATOM 3564 O O . VAL B 1 194 ? -13.688 22.516 20.531 1 87.12 194 VAL B O 1
ATOM 3567 N N . SER B 1 195 ? -13.555 24.688 20.688 1 88.25 195 SER B N 1
ATOM 3568 C CA . SER B 1 195 ? -13.32 24.844 19.25 1 88.25 195 SER B CA 1
ATOM 3569 C C . SER B 1 195 ? -11.969 24.25 18.844 1 88.25 195 SER B C 1
ATOM 3571 O O . SER B 1 195 ? -11.852 23.609 17.812 1 88.25 195 SER B O 1
ATOM 3573 N N . GLN B 1 196 ? -11.016 24.453 19.656 1 91.38 196 GLN B N 1
ATOM 3574 C CA . GLN B 1 196 ? -9.688 23.906 19.391 1 91.38 196 GLN B CA 1
ATOM 3575 C C . GLN B 1 196 ? -9.695 22.375 19.516 1 91.38 196 GLN B C 1
ATOM 3577 O O . GLN B 1 196 ? -9.023 21.688 18.75 1 91.38 196 GLN B O 1
ATOM 3582 N N . ALA B 1 197 ? -10.391 21.969 20.484 1 93.19 197 ALA B N 1
ATOM 3583 C CA . ALA B 1 197 ? -10.516 20.516 20.641 1 93.19 197 ALA B CA 1
ATOM 3584 C C . ALA B 1 197 ? -11.195 19.906 19.422 1 93.19 197 ALA B C 1
ATOM 3586 O O . ALA B 1 197 ? -10.773 18.844 18.938 1 93.19 197 ALA B O 1
ATOM 3587 N N . ALA B 1 198 ? -12.219 20.531 18.953 1 95.12 198 ALA B N 1
ATOM 3588 C CA . ALA B 1 198 ? -12.922 20.031 17.781 1 95.12 198 ALA B CA 1
ATOM 3589 C C . ALA B 1 198 ? -12.008 20.031 16.547 1 95.12 198 ALA B C 1
ATOM 3591 O O . ALA B 1 198 ? -12.023 19.094 15.766 1 95.12 198 ALA B O 1
ATOM 3592 N N . LEU B 1 199 ? -11.281 21.047 16.422 1 95.38 199 LEU B N 1
ATOM 3593 C CA . LEU B 1 199 ? -10.336 21.109 15.312 1 95.38 199 LEU B CA 1
ATOM 3594 C C . LEU B 1 199 ? -9.305 19.984 15.422 1 95.38 199 LEU B C 1
ATOM 3596 O O . LEU B 1 199 ? -9 19.328 14.43 1 95.38 199 LEU B O 1
ATOM 3600 N N . GLY B 1 200 ? -8.719 19.828 16.625 1 97 200 GLY B N 1
ATOM 3601 C CA . GLY B 1 200 ? -7.758 18.75 16.828 1 97 200 GLY B CA 1
ATOM 3602 C C . GLY B 1 200 ? -8.32 17.391 16.5 1 97 200 GLY B C 1
ATOM 3603 O O . GLY B 1 200 ? -7.66 16.578 15.836 1 97 200 GLY B O 1
ATOM 3604 N N . MET B 1 201 ? -9.508 17.109 16.922 1 97.75 201 MET B N 1
ATOM 3605 C CA . MET B 1 201 ? -10.133 15.812 16.703 1 97.75 201 MET B CA 1
ATOM 3606 C C . MET B 1 201 ? -10.453 15.602 15.227 1 97.75 201 MET B C 1
ATOM 3608 O O . MET B 1 201 ? -10.25 14.516 14.695 1 97.75 201 MET B O 1
ATOM 3612 N N . SER B 1 202 ? -10.953 16.609 14.602 1 97.5 202 SER B N 1
ATOM 3613 C CA . SER B 1 202 ? -11.273 16.469 13.188 1 97.5 202 SER B CA 1
ATOM 3614 C C . SER B 1 202 ? -10.008 16.266 12.359 1 97.5 202 SER B C 1
ATOM 3616 O O . SER B 1 202 ? -10 15.484 11.406 1 97.5 202 SER B O 1
ATOM 3618 N N . THR B 1 203 ? -8.977 16.969 12.695 1 97.94 203 THR B N 1
ATOM 3619 C CA . THR B 1 203 ? -7.711 16.812 11.992 1 97.94 203 THR B CA 1
ATOM 3620 C C . THR B 1 203 ? -7.137 15.414 12.188 1 97.94 203 THR B C 1
ATOM 3622 O O . THR B 1 203 ? -6.68 14.789 11.234 1 97.94 203 THR B O 1
ATOM 3625 N N . LEU B 1 204 ? -7.207 15 13.43 1 98.19 204 LEU B N 1
ATOM 3626 C CA . LEU B 1 204 ? -6.738 13.641 13.719 1 98.19 204 LEU B CA 1
ATOM 3627 C C . LEU B 1 204 ? -7.57 12.609 12.961 1 98.19 204 LEU B C 1
ATOM 3629 O O . LEU B 1 204 ? -7.02 11.672 12.375 1 98.19 204 LEU B O 1
ATOM 3633 N N . GLY B 1 205 ? -8.883 12.805 13.039 1 98.62 205 GLY B N 1
ATOM 3634 C CA . GLY B 1 205 ? -9.742 11.922 12.273 1 98.62 205 GLY B CA 1
ATOM 3635 C C . GLY B 1 205 ? -9.414 11.906 10.789 1 98.62 205 GLY B C 1
ATOM 3636 O O . GLY B 1 205 ? -9.383 10.844 10.164 1 98.62 205 GLY B O 1
ATOM 3637 N N . PHE B 1 206 ? -9.156 13.039 10.227 1 98.62 206 PHE B N 1
ATOM 3638 C CA . PHE B 1 206 ? -8.805 13.18 8.82 1 98.62 206 PHE B CA 1
ATOM 3639 C C . PHE B 1 206 ? -7.508 12.445 8.508 1 98.62 206 PHE B C 1
ATOM 3641 O O . PHE B 1 206 ? -7.434 11.695 7.527 1 98.62 206 PHE B O 1
ATOM 3648 N N . ILE B 1 207 ? -6.559 12.578 9.359 1 97.44 207 ILE B N 1
ATOM 3649 C CA . ILE B 1 207 ? -5.25 11.977 9.133 1 97.44 207 ILE B CA 1
ATOM 3650 C C . ILE B 1 207 ? -5.359 10.453 9.203 1 97.44 207 ILE B C 1
ATOM 3652 O O . ILE B 1 207 ? -4.855 9.75 8.328 1 97.44 207 ILE B O 1
ATOM 3656 N N . PHE B 1 208 ? -6.027 9.961 10.211 1 98.31 208 PHE B N 1
ATOM 3657 C CA . PHE B 1 208 ? -6.16 8.516 10.352 1 98.31 208 PHE B CA 1
ATOM 3658 C C . PHE B 1 208 ? -6.98 7.93 9.211 1 98.31 208 PHE B C 1
ATOM 3660 O O . PHE B 1 208 ? -6.66 6.852 8.703 1 98.31 208 PHE B O 1
ATOM 3667 N N . ALA B 1 209 ? -8.023 8.633 8.844 1 98.62 209 ALA B N 1
ATOM 3668 C CA . ALA B 1 209 ? -8.812 8.156 7.711 1 98.62 209 ALA B CA 1
ATOM 3669 C C . ALA B 1 209 ? -8 8.188 6.422 1 98.62 209 ALA B C 1
ATOM 3671 O O . ALA B 1 209 ? -8.047 7.242 5.625 1 98.62 209 ALA B O 1
ATOM 3672 N N . LEU B 1 210 ? -7.266 9.211 6.172 1 98 210 LEU B N 1
ATOM 3673 C CA . LEU B 1 210 ? -6.461 9.359 4.965 1 98 210 LEU B CA 1
ATOM 3674 C C . LEU B 1 210 ? -5.418 8.25 4.871 1 98 210 LEU B C 1
ATOM 3676 O O . LEU B 1 210 ? -5.297 7.59 3.834 1 98 210 LEU B O 1
ATOM 3680 N N . ILE B 1 211 ? -4.719 8.008 5.953 1 95.69 211 ILE B N 1
ATOM 3681 C CA . ILE B 1 211 ? -3.689 6.973 5.969 1 95.69 211 ILE B CA 1
ATOM 3682 C C . ILE B 1 211 ? -4.332 5.605 5.762 1 95.69 211 ILE B C 1
ATOM 3684 O O . ILE B 1 211 ? -3.826 4.785 4.992 1 95.69 211 ILE B O 1
ATOM 3688 N N . SER B 1 212 ? -5.453 5.398 6.414 1 97.69 212 SER B N 1
ATOM 3689 C CA . SER B 1 212 ? -6.117 4.098 6.332 1 97.69 212 SER B CA 1
ATOM 3690 C C . SER B 1 212 ? -6.586 3.803 4.914 1 97.69 212 SER B C 1
ATOM 3692 O O . SER B 1 212 ? -6.332 2.719 4.383 1 97.69 212 SER B O 1
ATOM 3694 N N . ILE B 1 213 ? -7.234 4.75 4.316 1 98.06 213 ILE B N 1
ATOM 3695 C CA . ILE B 1 213 ? -7.84 4.531 3.008 1 98.06 213 ILE B CA 1
ATOM 3696 C C . ILE B 1 213 ? -6.75 4.469 1.939 1 98.06 213 ILE B C 1
ATOM 3698 O O . ILE B 1 213 ? -6.828 3.656 1.015 1 98.06 213 ILE B O 1
ATOM 3702 N N . LEU B 1 214 ? -5.77 5.285 2.057 1 96 214 LEU B N 1
ATOM 3703 C CA . LEU B 1 214 ? -4.641 5.199 1.141 1 96 214 LEU B CA 1
ATOM 3704 C C . LEU B 1 214 ? -3.959 3.838 1.244 1 96 214 LEU B C 1
ATOM 3706 O O . LEU B 1 214 ? -3.682 3.199 0.227 1 96 214 LEU B O 1
ATOM 3710 N N . TRP B 1 215 ? -3.744 3.482 2.49 1 95.69 215 TRP B N 1
ATOM 3711 C CA . TRP B 1 215 ? -3.145 2.184 2.781 1 95.69 215 TRP B CA 1
ATOM 3712 C C . TRP B 1 215 ? -3.936 1.059 2.121 1 95.69 215 TRP B C 1
ATOM 3714 O O . TRP B 1 215 ? -3.359 0.194 1.457 1 95.69 215 TRP B O 1
ATOM 3724 N N . GLN B 1 216 ? -5.145 1.085 2.277 1 97.12 216 GLN B N 1
ATOM 3725 C CA . GLN B 1 216 ? -5.98 0 1.772 1 97.12 216 GLN B CA 1
ATOM 3726 C C . GLN B 1 216 ? -6.105 0.063 0.253 1 97.12 216 GLN B C 1
ATOM 3728 O O . GLN B 1 216 ? -6.18 -0.973 -0.412 1 97.12 216 GLN B O 1
ATOM 3733 N N . HIS B 1 217 ? -6.191 1.236 -0.286 1 96.12 217 HIS B N 1
ATOM 3734 C CA . HIS B 1 217 ? -6.219 1.404 -1.734 1 96.12 217 HIS B CA 1
ATOM 3735 C C . HIS B 1 217 ? -4.988 0.788 -2.387 1 96.12 217 HIS B C 1
ATOM 3737 O O . HIS B 1 217 ? -5.102 0.045 -3.365 1 96.12 217 HIS B O 1
ATOM 3743 N N . ILE B 1 218 ? -3.877 1.041 -1.867 1 95.56 218 ILE B N 1
ATOM 3744 C CA . I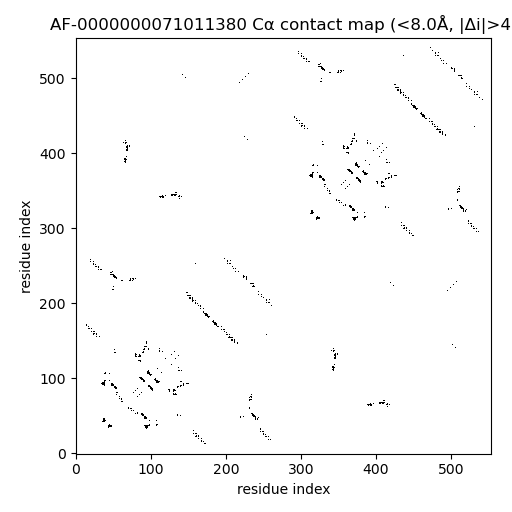LE B 1 218 ? -2.605 0.535 -2.373 1 95.56 218 ILE B CA 1
ATOM 3745 C C . ILE B 1 218 ? -2.564 -0.985 -2.234 1 95.56 218 ILE B C 1
ATOM 3747 O O . ILE B 1 218 ? -2.227 -1.692 -3.186 1 95.56 218 ILE B O 1
ATOM 3751 N N . ASN B 1 219 ? -2.961 -1.483 -1.096 1 97.38 219 ASN B N 1
ATOM 3752 C CA . ASN B 1 219 ? -2.977 -2.92 -0.845 1 97.38 219 ASN B CA 1
ATOM 3753 C C . ASN B 1 219 ? -3.887 -3.652 -1.828 1 97.38 219 ASN B C 1
ATOM 3755 O O . ASN B 1 219 ? -3.512 -4.691 -2.373 1 97.38 219 ASN B O 1
ATOM 3759 N N . SER B 1 220 ? -5.051 -3.127 -2.01 1 97.88 220 SER B N 1
ATOM 3760 C CA . SER B 1 220 ? -6.027 -3.781 -2.873 1 97.88 220 SER B CA 1
ATOM 3761 C C . SER B 1 220 ? -5.555 -3.805 -4.324 1 97.88 220 SER B C 1
ATOM 3763 O O . SER B 1 220 ? -5.703 -4.816 -5.012 1 97.88 220 SER B O 1
ATOM 3765 N N . SER B 1 221 ? -5.02 -2.703 -4.742 1 95.75 221 SER B N 1
ATOM 3766 C CA . SER B 1 221 ? -4.496 -2.629 -6.105 1 95.75 221 SER B CA 1
ATOM 3767 C C . SER B 1 221 ? -3.342 -3.604 -6.305 1 95.75 221 SER B C 1
ATOM 3769 O O . SER B 1 221 ? -3.291 -4.316 -7.312 1 95.75 221 SER B O 1
ATOM 3771 N N . ALA B 1 222 ? -2.424 -3.674 -5.383 1 96.69 222 ALA B N 1
ATOM 3772 C CA . ALA B 1 222 ? -1.293 -4.594 -5.469 1 96.69 222 ALA B CA 1
ATOM 3773 C C . ALA B 1 222 ? -1.764 -6.043 -5.453 1 96.69 222 ALA B C 1
ATOM 3775 O O . ALA B 1 222 ? -1.293 -6.867 -6.242 1 96.69 222 ALA B O 1
ATOM 3776 N N . ALA B 1 223 ? -2.684 -6.332 -4.586 1 97.38 223 ALA B N 1
ATOM 3777 C CA . ALA B 1 223 ? -3.215 -7.688 -4.488 1 97.38 223 ALA B CA 1
ATOM 3778 C C . ALA B 1 223 ? -3.885 -8.117 -5.793 1 97.38 223 ALA B C 1
ATOM 3780 O O . ALA B 1 223 ? -3.715 -9.25 -6.242 1 97.38 223 ALA B O 1
ATOM 3781 N N . GLY B 1 224 ? -4.641 -7.246 -6.367 1 96.5 224 GLY B N 1
ATOM 3782 C CA . GLY B 1 224 ? -5.281 -7.547 -7.637 1 96.5 224 GLY B CA 1
ATOM 3783 C C . GLY B 1 224 ? -4.293 -7.832 -8.75 1 96.5 224 GLY B C 1
ATOM 3784 O O . GLY B 1 224 ? -4.414 -8.844 -9.445 1 96.5 224 GLY B O 1
ATOM 3785 N N . THR B 1 225 ? -3.32 -6.977 -8.875 1 94.69 225 THR B N 1
ATOM 3786 C CA . THR B 1 225 ? -2.307 -7.141 -9.906 1 94.69 225 THR B CA 1
ATOM 3787 C C . THR B 1 225 ? -1.55 -8.453 -9.719 1 94.69 225 THR B C 1
ATOM 3789 O O . THR B 1 225 ? -1.341 -9.195 -10.68 1 94.69 225 THR B O 1
ATOM 3792 N N . MET B 1 226 ? -1.172 -8.734 -8.492 1 97 226 MET B N 1
ATOM 3793 C CA . MET B 1 226 ? -0.417 -9.953 -8.219 1 97 226 MET B CA 1
ATOM 3794 C C . MET B 1 226 ? -1.271 -11.188 -8.477 1 97 226 MET B C 1
ATOM 3796 O O . MET B 1 226 ? -0.773 -12.203 -8.969 1 97 226 MET B O 1
ATOM 3800 N N . SER B 1 227 ? -2.564 -11.133 -8.141 1 96.69 227 SER B N 1
ATOM 3801 C CA . SER B 1 227 ? -3.457 -12.266 -8.367 1 96.69 227 SER B CA 1
ATOM 3802 C C . SER B 1 227 ? -3.541 -12.617 -9.852 1 96.69 227 SER B C 1
ATOM 3804 O O . SER B 1 227 ? -3.432 -13.789 -10.227 1 96.69 227 SER B O 1
ATOM 3806 N N . GLU B 1 228 ? -3.625 -11.641 -10.68 1 93.75 228 GLU B N 1
ATOM 3807 C CA . GLU B 1 228 ? -3.713 -11.867 -12.117 1 93.75 228 GLU B CA 1
ATOM 3808 C C . GLU B 1 228 ? -2.375 -12.328 -12.688 1 93.75 228 GLU B C 1
ATOM 3810 O O . GLU B 1 228 ? -2.33 -13.203 -13.555 1 93.75 228 GLU B O 1
ATOM 3815 N N . SER B 1 229 ? -1.299 -11.781 -12.211 1 93.62 229 SER B N 1
ATOM 3816 C CA . SER B 1 229 ? 0.035 -12.125 -12.695 1 93.62 229 SER B CA 1
ATOM 3817 C C . SER B 1 229 ? 0.424 -13.539 -12.297 1 93.62 229 SER B C 1
ATOM 3819 O O . SER B 1 229 ? 0.986 -14.289 -13.102 1 93.62 229 SER B O 1
ATOM 3821 N N . LEU B 1 230 ? 0.054 -13.977 -11.117 1 94.94 230 LEU B N 1
ATOM 3822 C CA . LEU B 1 230 ? 0.531 -15.242 -10.578 1 94.94 230 LEU B CA 1
ATOM 3823 C C . LEU B 1 230 ? -0.354 -16.391 -11.039 1 94.94 230 LEU B C 1
ATOM 3825 O O . LEU B 1 230 ? 0.021 -17.562 -10.906 1 94.94 230 LEU B O 1
ATOM 3829 N N . THR B 1 231 ? -1.492 -16.062 -11.609 1 93.75 231 THR B N 1
ATOM 3830 C CA . THR B 1 231 ? -2.365 -17.109 -12.133 1 93.75 231 THR B CA 1
ATOM 3831 C C . THR B 1 231 ? -2.473 -17 -13.656 1 93.75 231 THR B C 1
ATOM 3833 O O . THR B 1 231 ? -3.301 -17.688 -14.266 1 93.75 231 THR B O 1
ATOM 3836 N N . TYR B 1 232 ? -1.646 -16.016 -14.195 1 91.5 232 TYR B N 1
ATOM 3837 C CA . TYR B 1 232 ? -1.526 -15.867 -15.641 1 91.5 232 TYR B CA 1
ATOM 3838 C C . TYR B 1 232 ? -2.889 -15.633 -16.281 1 91.5 232 TYR B C 1
ATOM 3840 O O . TYR B 1 232 ? -3.162 -16.125 -17.375 1 91.5 232 TYR B O 1
ATOM 3848 N N . GLY B 1 233 ? -3.812 -15.062 -15.461 1 90.19 233 GLY B N 1
ATOM 3849 C CA . GLY B 1 233 ? -5.113 -14.672 -15.977 1 90.19 233 GLY B CA 1
ATOM 3850 C C . GLY B 1 233 ? -6.211 -15.664 -15.633 1 90.19 233 GLY B C 1
ATOM 3851 O O . GLY B 1 233 ? -7.383 -15.438 -15.953 1 90.19 233 GLY B O 1
ATOM 3852 N N . ALA B 1 234 ? -5.902 -16.781 -15.008 1 92.06 234 ALA B N 1
ATOM 3853 C CA . ALA B 1 234 ? -6.922 -17.75 -14.625 1 92.06 234 ALA B CA 1
ATOM 3854 C C . ALA B 1 234 ? -7.898 -17.156 -13.617 1 92.06 234 ALA B C 1
ATOM 3856 O O . ALA B 1 234 ? -9.047 -17.594 -13.523 1 92.06 234 ALA B O 1
ATOM 3857 N N . ILE B 1 235 ? -7.387 -16.234 -12.844 1 93.62 235 ILE B N 1
ATOM 3858 C CA . ILE B 1 235 ? -8.203 -15.469 -11.906 1 93.62 235 ILE B CA 1
ATOM 3859 C C . ILE B 1 235 ? -8.266 -14.008 -12.344 1 93.62 235 ILE B C 1
ATOM 3861 O O . ILE B 1 235 ? -7.246 -13.414 -12.695 1 93.62 235 ILE B O 1
ATOM 3865 N N . GLU B 1 236 ? -9.445 -13.508 -12.406 1 94.56 236 GLU B N 1
ATOM 3866 C CA . GLU B 1 236 ? -9.672 -12.07 -12.586 1 94.56 236 GLU B CA 1
ATOM 3867 C C . GLU B 1 236 ? -9.883 -11.375 -11.242 1 94.56 236 GLU B C 1
ATOM 3869 O O . GLU B 1 236 ? -10.68 -11.828 -10.422 1 94.56 236 GLU B O 1
ATOM 3874 N N . SER B 1 237 ? -9.156 -10.367 -11.07 1 96.62 237 SER B N 1
ATOM 3875 C CA . SER B 1 237 ? -9.273 -9.633 -9.812 1 96.62 237 SER B CA 1
ATOM 3876 C C . SER B 1 237 ? -9.758 -8.203 -10.047 1 96.62 237 SER B C 1
ATOM 3878 O O . SER B 1 237 ? -9.352 -7.559 -11.023 1 96.62 237 SER B O 1
ATOM 3880 N N . HIS B 1 238 ? -10.609 -7.703 -9.18 1 96.69 238 HIS B N 1
ATOM 3881 C CA . HIS B 1 238 ? -11.117 -6.34 -9.242 1 96.69 238 HIS B CA 1
ATOM 3882 C C . HIS B 1 238 ? -11.102 -5.676 -7.867 1 96.69 238 HIS B C 1
ATOM 3884 O O . HIS B 1 238 ? -11.445 -6.309 -6.863 1 96.69 238 HIS B O 1
ATOM 3890 N N . VAL B 1 239 ? -10.641 -4.484 -7.883 1 97.5 239 VAL B N 1
ATOM 3891 C CA . VAL B 1 239 ? -10.734 -3.664 -6.676 1 97.5 239 VAL B CA 1
ATOM 3892 C C . VAL B 1 239 ? -12.156 -3.129 -6.52 1 97.5 239 VAL B C 1
ATOM 3894 O O . VAL B 1 239 ? -12.75 -2.639 -7.484 1 97.5 239 VAL B O 1
ATOM 3897 N N . GLY B 1 240 ? -12.68 -3.158 -5.359 1 98 240 GLY B N 1
ATOM 3898 C CA . GLY B 1 240 ? -14.055 -2.74 -5.129 1 98 240 GLY B CA 1
ATOM 3899 C C . GLY B 1 240 ? -14.266 -1.249 -5.309 1 98 240 GLY B C 1
ATOM 3900 O O . GLY B 1 240 ? -13.719 -0.446 -4.547 1 98 240 GLY B O 1
ATOM 3901 N N . THR B 1 241 ? -15.078 -0.879 -6.191 1 97.5 241 THR B N 1
ATOM 3902 C CA . THR B 1 241 ? -15.359 0.523 -6.48 1 97.5 241 THR B CA 1
ATOM 3903 C C . THR B 1 241 ? -16.156 1.161 -5.348 1 97.5 241 THR B C 1
ATOM 3905 O O . THR B 1 241 ? -15.852 2.273 -4.914 1 97.5 241 THR B O 1
ATOM 3908 N N . ALA B 1 242 ? -17.125 0.462 -4.922 1 98 242 ALA B N 1
ATOM 3909 C CA . ALA B 1 242 ? -17.953 0.986 -3.842 1 98 242 ALA B CA 1
ATOM 3910 C C . ALA B 1 242 ? -17.125 1.263 -2.592 1 98 242 ALA B C 1
ATOM 3912 O O . ALA B 1 242 ? -17.297 2.303 -1.948 1 98 242 ALA B O 1
ATOM 3913 N N . ALA B 1 243 ? -16.312 0.321 -2.254 1 98.31 243 ALA B N 1
ATOM 3914 C CA . ALA B 1 243 ? -15.445 0.505 -1.086 1 98.31 243 ALA B CA 1
ATOM 3915 C C . ALA B 1 243 ? -14.547 1.726 -1.254 1 98.31 243 ALA B C 1
ATOM 3917 O O . ALA B 1 243 ? -14.391 2.521 -0.325 1 98.31 243 ALA B O 1
ATOM 3918 N N . MET B 1 244 ? -14.008 1.963 -2.445 1 97.81 244 MET B N 1
ATOM 3919 C CA . MET B 1 244 ? -13.125 3.098 -2.707 1 97.81 244 MET B CA 1
ATOM 3920 C C . MET B 1 244 ? -13.891 4.414 -2.592 1 97.81 244 MET B C 1
ATOM 3922 O O . MET B 1 244 ? -13.398 5.371 -1.987 1 97.81 244 MET B O 1
ATOM 3926 N N . VAL B 1 245 ? -15.023 4.414 -3.111 1 98.25 245 VAL B N 1
ATOM 3927 C CA . VAL B 1 245 ? -15.844 5.625 -3.072 1 98.25 245 VAL B CA 1
ATOM 3928 C C . VAL B 1 245 ? -16.203 5.957 -1.628 1 98.25 245 VAL B C 1
ATOM 3930 O O . VAL B 1 245 ? -16.078 7.105 -1.198 1 98.25 245 VAL B O 1
ATOM 3933 N N . LEU B 1 246 ? -16.625 4.941 -0.886 1 98.69 246 LEU B N 1
ATOM 3934 C CA . LEU B 1 246 ? -16.984 5.152 0.51 1 98.69 246 LEU B CA 1
ATOM 3935 C C . LEU B 1 246 ? -15.797 5.668 1.313 1 98.69 246 LEU B C 1
ATOM 3937 O O . LEU B 1 246 ? -15.93 6.625 2.082 1 98.69 246 LEU B O 1
ATOM 3941 N N . GLY B 1 247 ? -14.68 5.047 1.159 1 98.75 247 GLY B N 1
ATOM 3942 C CA . GLY B 1 247 ? -13.492 5.441 1.902 1 98.75 247 GLY B CA 1
ATOM 3943 C C . GLY B 1 247 ? -13.031 6.848 1.583 1 98.75 247 GLY B C 1
ATOM 3944 O O . GLY B 1 247 ? -12.875 7.676 2.484 1 98.75 247 GLY B O 1
ATOM 3945 N N . TRP B 1 248 ? -12.828 7.156 0.313 1 98.75 248 TRP B N 1
ATOM 3946 C CA . TRP B 1 248 ? -12.297 8.453 -0.086 1 98.75 248 TRP B CA 1
ATOM 3947 C C . TRP B 1 248 ? -13.305 9.562 0.172 1 98.75 248 TRP B C 1
ATOM 3949 O O . TRP B 1 248 ? -12.93 10.695 0.495 1 98.75 248 TRP B O 1
ATOM 3959 N N . ALA B 1 249 ? -14.578 9.289 0.021 1 98.88 249 ALA B N 1
ATOM 3960 C CA . ALA B 1 249 ? -15.602 10.273 0.361 1 98.88 249 ALA B CA 1
ATOM 3961 C C . ALA B 1 249 ? -15.531 10.641 1.839 1 98.88 249 ALA B C 1
ATOM 3963 O O . ALA B 1 249 ? -15.68 11.812 2.197 1 98.88 249 ALA B O 1
ATOM 3964 N N . ALA B 1 250 ? -15.328 9.656 2.619 1 98.88 250 ALA B N 1
ATOM 3965 C CA . ALA B 1 250 ? -15.211 9.93 4.051 1 98.88 250 ALA B CA 1
ATOM 3966 C C . ALA B 1 250 ? -14 10.797 4.352 1 98.88 250 ALA B C 1
ATOM 3968 O O . ALA B 1 250 ? -14.07 11.711 5.18 1 98.88 250 ALA B O 1
ATOM 3969 N N . VAL B 1 251 ? -12.898 10.523 3.709 1 98.81 251 VAL B N 1
ATOM 3970 C CA . VAL B 1 251 ? -11.68 11.297 3.881 1 98.81 251 VAL B CA 1
ATOM 3971 C C . VAL B 1 251 ? -11.938 12.758 3.521 1 98.81 251 VAL B C 1
ATOM 3973 O O . VAL B 1 251 ? -11.562 13.664 4.27 1 98.81 251 VAL B O 1
ATOM 3976 N N . VAL B 1 252 ? -12.602 12.992 2.428 1 98.75 252 VAL B N 1
ATOM 3977 C CA . VAL B 1 252 ? -12.891 14.344 1.972 1 98.75 252 VAL B CA 1
ATOM 3978 C C . VAL B 1 252 ? -13.812 15.039 2.971 1 98.75 252 VAL B C 1
ATOM 3980 O O . VAL B 1 252 ? -13.602 16.203 3.316 1 98.75 252 VAL B O 1
ATOM 3983 N N . CYS B 1 253 ? -14.797 14.336 3.443 1 98.69 253 CYS B N 1
ATOM 3984 C CA . CYS B 1 253 ? -15.719 14.898 4.426 1 98.69 253 CYS B CA 1
ATOM 3985 C C . CYS B 1 253 ? -14.969 15.359 5.672 1 98.69 253 CYS B C 1
ATOM 3987 O O . CYS B 1 253 ? -15.148 16.484 6.129 1 98.69 253 CYS B O 1
ATOM 3989 N N . LEU B 1 254 ? -14.133 14.531 6.176 1 98.69 254 LEU B N 1
ATOM 3990 C CA . LEU B 1 254 ? -13.391 14.875 7.383 1 98.69 254 LEU B CA 1
ATOM 3991 C C . LEU B 1 254 ? -12.422 16.016 7.117 1 98.69 254 LEU B C 1
ATOM 3993 O O . LEU B 1 254 ? -12.203 16.875 7.984 1 98.69 254 LEU B O 1
ATOM 3997 N N . GLY B 1 255 ? -11.859 15.984 5.922 1 98.5 255 GLY B N 1
ATOM 3998 C CA . GLY B 1 255 ? -11.008 17.094 5.535 1 98.5 255 GLY B CA 1
ATOM 3999 C C . GLY B 1 255 ? -11.75 18.422 5.488 1 98.5 255 GLY B C 1
ATOM 4000 O O . GLY B 1 255 ? -11.234 19.438 5.949 1 98.5 255 GLY B O 1
ATOM 4001 N N . VAL B 1 256 ? -12.906 18.391 4.961 1 98.06 256 VAL B N 1
ATOM 4002 C CA . VAL B 1 256 ? -13.742 19.578 4.863 1 98.06 256 VAL B CA 1
ATOM 4003 C C . VAL B 1 256 ? -14.086 20.094 6.262 1 98.06 256 VAL B C 1
ATOM 4005 O O . VAL B 1 256 ? -14.039 21.297 6.52 1 98.06 256 VAL B O 1
ATOM 4008 N N . VAL B 1 257 ? -14.398 19.203 7.168 1 97.31 257 VAL B N 1
ATOM 4009 C CA . VAL B 1 257 ? -14.727 19.594 8.531 1 97.31 257 VAL B CA 1
ATOM 4010 C C . VAL B 1 257 ? -13.508 20.266 9.18 1 97.31 257 VAL B C 1
ATOM 4012 O O . VAL B 1 257 ? -13.625 21.312 9.797 1 97.31 257 VAL B O 1
ATOM 4015 N N . ALA B 1 258 ? -12.375 19.641 9.039 1 97.5 258 ALA B N 1
ATOM 4016 C CA . ALA B 1 258 ? -11.148 20.188 9.617 1 97.5 258 ALA B CA 1
ATOM 4017 C C . ALA B 1 258 ? -10.852 21.578 9.055 1 97.5 258 ALA B C 1
ATOM 4019 O O . ALA B 1 258 ? -10.547 22.516 9.805 1 97.5 258 ALA B O 1
ATOM 4020 N N . LEU B 1 259 ? -10.984 21.703 7.754 1 97.25 259 LEU B N 1
ATOM 4021 C CA . LEU B 1 259 ? -10.703 22.984 7.102 1 97.25 259 LEU B CA 1
ATOM 4022 C C . LEU B 1 259 ? -11.711 24.047 7.523 1 97.25 259 LEU B C 1
ATOM 4024 O O . LEU B 1 259 ? -11.344 25.188 7.766 1 97.25 259 LEU B O 1
ATOM 4028 N N . ALA B 1 260 ? -12.961 23.688 7.547 1 95.19 260 ALA B N 1
ATOM 4029 C CA . ALA B 1 260 ? -14.023 24.625 7.945 1 95.19 260 ALA B CA 1
ATOM 4030 C C . ALA B 1 260 ? -13.805 25.109 9.367 1 95.19 260 ALA B C 1
ATOM 4032 O O . ALA B 1 260 ? -14.016 26.297 9.664 1 95.19 260 ALA B O 1
ATOM 4033 N N . LEU B 1 261 ? -13.422 24.25 10.242 1 93.69 261 LEU B N 1
ATOM 4034 C CA . LEU B 1 261 ? -13.148 24.641 11.617 1 93.69 261 LEU B CA 1
ATOM 4035 C C . LEU B 1 261 ? -11.938 25.562 11.695 1 93.69 261 LEU B C 1
ATOM 4037 O O . LEU B 1 261 ? -11.922 26.516 12.477 1 93.69 261 LEU B O 1
ATOM 4041 N N . LEU B 1 262 ? -10.969 25.203 10.914 1 94 262 LEU B N 1
ATOM 4042 C CA . LEU B 1 262 ? -9.781 26.047 10.867 1 94 262 LEU B CA 1
ATOM 4043 C C . LEU B 1 262 ? -10.141 27.469 10.414 1 94 262 LEU B C 1
ATOM 4045 O O . LEU B 1 262 ? -9.719 28.438 11.031 1 94 262 LEU B O 1
ATOM 4049 N N . VAL B 1 263 ? -10.93 27.609 9.422 1 90.88 263 VAL B N 1
ATOM 4050 C CA . VAL B 1 263 ? -11.336 28.906 8.883 1 90.88 263 VAL B CA 1
ATOM 4051 C C . VAL B 1 263 ? -12.172 29.656 9.922 1 90.88 263 VAL B C 1
ATOM 4053 O O . VAL B 1 263 ? -12.031 30.875 10.078 1 90.88 263 VAL B O 1
ATOM 4056 N N . MET B 1 264 ? -12.984 28.969 10.594 1 86.25 264 MET B N 1
ATOM 4057 C CA . MET B 1 264 ? -13.82 29.578 11.625 1 86.25 264 MET B CA 1
ATOM 4058 C C . MET B 1 264 ? -12.961 30.156 12.742 1 86.25 264 MET B C 1
ATOM 4060 O O . MET B 1 264 ? -13.164 31.297 13.156 1 86.25 264 MET B O 1
ATOM 4064 N N . ILE B 1 265 ? -12.062 29.438 13.195 1 86.5 265 ILE B N 1
ATOM 4065 C CA . ILE B 1 265 ? -11.211 29.875 14.289 1 86.5 265 ILE B CA 1
ATOM 4066 C C . ILE B 1 265 ? -10.367 31.062 13.844 1 86.5 265 ILE B C 1
ATOM 4068 O O . ILE B 1 265 ? -10.219 32.062 14.578 1 86.5 265 ILE B O 1
ATOM 4072 N N . MET B 1 266 ? -9.867 30.984 12.625 1 87.44 266 MET B N 1
ATOM 4073 C CA . MET B 1 266 ? -9.062 32.062 12.102 1 87.44 266 MET B CA 1
ATOM 4074 C C . MET B 1 266 ? -9.906 33.344 11.938 1 87.44 266 MET B C 1
ATOM 4076 O O . MET B 1 266 ? -9.43 34.438 12.18 1 87.44 266 MET B O 1
ATOM 4080 N N . SER B 1 267 ? -11.102 33.25 11.523 1 81.62 267 SER B N 1
ATOM 4081 C CA . SER B 1 267 ? -12 34.375 11.32 1 81.62 267 SER B CA 1
ATOM 4082 C C . SER B 1 267 ? -12.336 35.062 12.641 1 81.62 267 SER B C 1
ATOM 4084 O O . SER B 1 267 ? -12.414 36.281 12.711 1 81.62 267 SER B O 1
ATOM 4086 N N . ILE B 1 268 ? -12.523 34.344 13.625 1 77.06 268 ILE B N 1
ATOM 4087 C CA . ILE B 1 268 ? -12.82 34.875 14.953 1 77.06 268 ILE B CA 1
ATOM 4088 C C . ILE B 1 268 ? -11.602 35.625 15.484 1 77.06 268 ILE B C 1
ATOM 4090 O O . ILE B 1 268 ? -11.734 36.719 16.062 1 77.06 268 ILE B O 1
ATOM 4094 N N . SER B 1 269 ? -10.461 35 15.312 1 77.94 269 SER B N 1
ATOM 4095 C CA . SER B 1 269 ? -9.234 35.625 15.773 1 77.94 269 SER B CA 1
ATOM 4096 C C . SER B 1 269 ? -8.992 36.938 15.055 1 77.94 269 SER B C 1
ATOM 4098 O O . SER B 1 269 ? -8.562 37.938 15.672 1 77.94 269 SER B O 1
ATOM 4100 N N . LEU B 1 270 ? -9.312 36.969 13.836 1 79.19 270 LEU B N 1
ATOM 4101 C CA . LEU B 1 270 ? -9.141 38.219 13.062 1 79.19 270 LEU B CA 1
ATOM 4102 C C . LEU B 1 270 ? -10.133 39.281 13.508 1 79.19 270 LEU B C 1
ATOM 4104 O O . LEU B 1 270 ? -9.773 40.438 13.609 1 79.19 270 LEU B O 1
ATOM 4108 N N . LEU B 1 271 ? -11.289 38.969 13.773 1 71.69 271 LEU B N 1
ATOM 4109 C CA . LEU B 1 271 ? -12.305 39.906 14.219 1 71.69 271 LEU B CA 1
ATOM 4110 C C . LEU B 1 271 ? -11.961 40.469 15.586 1 71.69 271 LEU B C 1
ATOM 4112 O O . LEU B 1 271 ? -12.164 41.656 15.844 1 71.69 271 LEU B O 1
ATOM 4116 N N . ARG B 1 272 ? -11.438 39.688 16.453 1 70.56 272 ARG B N 1
ATOM 4117 C CA . ARG B 1 272 ? -11.023 40.125 17.766 1 70.56 272 ARG B CA 1
ATOM 4118 C C . ARG B 1 272 ? -9.875 41.125 17.672 1 70.56 272 ARG B C 1
ATOM 4120 O O . ARG B 1 272 ? -9.844 42.125 18.406 1 70.56 272 ARG B O 1
ATOM 4127 N N . GLN B 1 273 ? -9.016 40.875 16.781 1 75.69 273 GLN B N 1
ATOM 4128 C CA . GLN B 1 273 ? -7.891 41.781 16.594 1 75.69 273 GLN B CA 1
ATOM 4129 C C . GLN B 1 273 ? -8.352 43.125 16.031 1 75.69 273 GLN B C 1
ATOM 4131 O O . GLN B 1 273 ? -7.824 44.156 16.406 1 75.69 273 GLN B O 1
ATOM 4136 N N . LEU B 1 274 ? -9.367 43.156 15.273 1 70.69 274 LEU B N 1
ATOM 4137 C CA . LEU B 1 274 ? -9.875 44.375 14.648 1 70.69 274 LEU B CA 1
ATOM 4138 C C . LEU B 1 274 ? -10.703 45.188 15.633 1 70.69 274 LEU B C 1
ATOM 4140 O O . LEU B 1 274 ? -10.758 46.406 15.539 1 70.69 274 LEU B O 1
ATOM 4144 N N . THR B 1 275 ? -11.305 44.594 16.562 1 66.44 275 THR B N 1
ATOM 4145 C CA . THR B 1 275 ? -12.133 45.312 17.531 1 66.44 275 THR B CA 1
ATOM 4146 C C . THR B 1 275 ? -11.289 45.781 18.703 1 66.44 275 THR B C 1
ATOM 4148 O O . THR B 1 275 ? -11.695 46.719 19.422 1 66.44 275 THR B O 1
ATOM 4151 N N . GLU B 1 276 ? -10.242 45.281 19.031 1 64.06 276 GLU B N 1
ATOM 4152 C CA . GLU B 1 276 ? -9.352 45.719 20.094 1 64.06 276 GLU B CA 1
ATOM 4153 C C . GLU B 1 276 ? -8.477 46.875 19.625 1 64.06 276 GLU B C 1
ATOM 4155 O O . GLU B 1 276 ? -8.039 47.719 20.422 1 64.06 276 GLU B O 1
ATOM 4160 N N . GLU B 1 277 ? -8.359 47.031 18.406 1 53.78 277 GLU B N 1
ATOM 4161 C CA . GLU B 1 277 ? -7.711 48.25 17.906 1 53.78 277 GLU B CA 1
ATOM 4162 C C . GLU B 1 277 ? -8.727 49.344 17.672 1 53.78 277 GLU B C 1
ATOM 4164 O O . GLU B 1 277 ? -8.43 50.531 17.906 1 53.78 277 GLU B O 1
#

pLDDT: mean 86.22, std 15.66, range [33.81, 98.88]

Foldseek 3Di:
DVQVVVCVVCVVVLVVLVVLLVLLVLLLVLLVLQLVACAPPPPRVLNFFKKKFFDPDQQDQPPDPVDDDSCLLVVLLVLQPQVQEQWGMWTHGQQKIWTAGPVGDIDMDSDLVVVLVVQVVCCPDHDPCRHGVPPNSVLSVCLNPPQADCVLSVLLSVLSVVLSVLSVPQDHFDFDQPPVRDTDRDRDGPDPVSLVSSLVSLVSSLVSLVCNLVSSNVSSVVSQVCSCVVSVNSMHMDGRPSSNCSSVSSSVSSVVSNVSSVVVSVVVVVVVVVVVD/DVQVVVCVVCVVVLVVLVVLLVLLVLLLVLLVLQLVACAPPPPRVLNFFKKKFFDPDQQDQPPDPVDDDSCLLVVLLVLQLQVQEQWGMWTHGQQKIWTAGPVGDIDMDSDLVVVLVVQVVCCPRDDPCRHGVPPNSVLSVCLNPPQADCVLSVLLSVLSVVLSVLSVPQDHFDFDQDPVRDTRRDRDGPDPVSLVSSLVSLVSSLVSLVCNLVSSNVSSVVSQVCSCVVSVNSMHMDGRPSSNCSSVSSSVSSVVSNVSSVVVSVVVVVVVVVVVD